Protein AF-0000000068965358 (afdb_homodimer)

Secondary structure (DSSP, 8-state):
-EEEE----BTTTB-HHHHHHHHHHHHHHTT-EEEE-----SSTTHHHHHHHHH--EEEEEEEE-TTS-EEEEEEEEETTTTEEEEETHHHHBGGGS-GGG--TTT---HHHHHHHHHHHTT--SEEEEE--SB---STTHHHHHHTT-EEEETTS-B----TTGGGGEEEEEPPS--HHHHHHHHSEEEEEES---BSSSTTBHHHHHTGGGT--HHHHHHHHHHHHHHHHHHHH-GGGTT---TT-TTTTTTTTHHHHHHHHH--EEEEHHHHHHHHHTHHHHHHT-SEEEEEEEE----TT-HHHHHHHHHHHHT--EEEEEEEPPPHHHHHHHHHH-TTEEEE---SSB-HHHHHHTHHHHHHHHHHHHHHHHHHHHHHHHH--/-EEEE----BTTTB-HHHHHHHHHHHHHHTT-EEEE-----SSTTHHHHHHHHH--EEEEEEEE-TTS-EEEEEEEEETTTTEEEEETHHHHBGGGS-GGG--TTT---HHHHHHHHHHHTT--SEEEEE--SB---STTHHHHHHTT-EEEETTS-B----TTGGGGEEEEEPPS--HHHHHHHHSEEEEEES---BSSSTTBHHHHHTGGGT--HHHHHHHHHHHHHHHHHHHH-GGGTT---TT-TTTTTTTTHHHHHHHHH--EEEEHHHHHHHHHTHHHHHHT-SEEEEEEEE----TT-HHHHHHHHHHHHT--EEEEEEEPPPHHHHHHHHHH-TTEEEE---SSB-HHHHHHTHHHHHHHHHHHHHHHHHHHHHHHHH--

Nearest PDB structures (foldseek):
  3cwc-assembly1_B  TM=8.491E-01  e=6.706E-39  Salmonella enterica subsp. enterica serovar Typhimurium str. LT2
  3cwc-assembly1_A  TM=8.548E-01  e=1.356E-37  Salmonella enterica subsp. enterica serovar Typhimurium str. LT2
  1to6-assembly1_A  TM=8.643E-01  e=5.040E-33  Neisseria meningitidis serogroup A
  7o1s-assembly1_A  TM=5.346E-01  e=1.979E+00  Thermotoga maritima MSB8
  5fep-assembly1_A  TM=5.299E-01  e=2.967E+00  Thermotoga maritima

Solvent-accessible surface area (backbone atoms only — not comparable to full-atom values): 35550 Å² total; per-residue (Å²): 101,39,33,33,25,46,11,25,40,24,80,97,54,40,52,16,59,54,38,15,50,25,30,38,53,15,25,39,76,51,68,32,45,71,45,76,39,54,42,32,27,14,32,80,64,25,56,63,49,44,41,70,54,68,41,67,44,81,42,78,46,80,26,33,21,29,81,57,50,79,36,80,26,60,32,35,42,16,77,89,74,26,31,36,42,38,39,37,31,55,25,18,15,43,88,78,46,55,81,87,63,36,33,21,51,61,11,18,32,32,11,40,14,44,51,48,45,57,47,23,75,67,57,31,53,26,34,39,37,29,40,29,54,43,27,29,34,29,30,27,41,14,16,41,39,58,51,43,34,42,36,24,24,84,86,67,44,79,48,79,50,17,6,47,46,28,60,48,44,65,45,77,43,78,38,88,67,46,65,48,49,51,31,39,46,71,14,50,29,37,33,23,29,69,50,62,26,12,34,52,61,88,56,4,17,53,67,67,48,32,59,85,23,42,42,52,84,82,44,50,61,46,33,43,47,9,45,50,42,51,39,51,48,33,35,71,27,73,92,32,68,39,37,79,47,50,73,35,70,23,18,5,31,39,22,13,28,44,35,24,37,31,46,75,34,59,29,41,84,38,50,10,29,60,57,46,39,61,60,68,41,45,70,66,50,48,63,69,27,63,33,35,41,21,24,31,36,67,59,59,83,49,86,55,37,49,52,42,48,50,22,51,57,24,57,76,61,73,28,41,18,28,34,41,17,46,29,60,52,59,68,73,58,39,56,55,43,45,69,48,18,45,26,16,68,42,35,34,25,49,13,65,36,51,62,68,56,48,41,75,40,37,50,62,29,37,12,54,44,33,19,26,52,42,23,17,20,49,40,18,29,50,49,52,68,67,52,131,102,40,33,33,26,47,11,25,40,24,79,97,55,40,53,17,60,55,39,17,50,24,29,40,52,16,26,39,75,52,67,34,46,70,44,76,40,53,43,31,27,13,32,80,65,26,56,64,50,44,40,70,54,67,42,66,40,81,43,78,44,80,25,33,21,29,82,58,49,78,36,81,27,58,32,34,42,15,77,90,74,26,32,35,42,38,40,35,30,56,25,16,15,43,87,79,46,55,82,88,62,37,33,21,48,60,11,17,31,32,10,41,14,45,52,48,46,58,47,23,76,68,58,31,54,27,34,38,36,28,39,28,57,43,27,30,34,30,31,27,40,14,16,41,39,57,52,43,36,43,35,24,24,84,88,66,42,80,46,78,50,16,6,46,45,29,59,47,44,66,45,75,42,78,37,87,68,47,65,48,50,50,31,39,47,71,15,50,27,38,32,23,29,68,49,62,27,12,34,51,61,87,55,3,16,53,65,68,48,32,57,86,24,42,42,52,81,82,45,50,61,47,32,43,47,10,46,49,42,51,39,52,49,32,35,73,27,74,92,31,68,40,38,80,48,50,75,34,71,23,18,5,30,38,21,13,26,45,37,25,38,31,48,74,33,59,30,40,82,38,50,10,29,60,55,44,39,62,61,67,41,45,70,66,52,47,65,69,27,63,33,36,41,22,25,29,36,67,57,61,85,48,85,56,36,50,51,42,48,50,22,50,56,23,57,76,61,72,27,41,18,27,36,40,17,46,28,61,51,59,68,72,58,39,57,54,44,43,70,49,19,45,26,15,66,41,35,34,25,51,11,65,36,50,63,68,57,47,42,75,41,37,49,63,29,38,12,53,44,34,18,24,52,44,23,16,22,49,40,17,29,51,49,50,68,67,53,130

Organism: Plasmodiophora brassicae (NCBI:txid37360)

pLDDT: mean 93.71, std 7.08, range [36.28, 98.81]

Structure (mmCIF, N/CA/C/O backbone):
data_AF-0000000068965358-model_v1
#
loop_
_entity.id
_entity.type
_entity.pdbx_description
1 polymer 'Glycerate kinase'
#
loop_
_atom_site.group_PDB
_atom_site.id
_atom_site.type_symbol
_atom_site.label_atom_id
_atom_site.label_alt_id
_atom_site.label_comp_id
_atom_site.label_asym_id
_atom_site.label_entity_id
_atom_site.label_seq_id
_atom_site.pdbx_PDB_ins_code
_atom_site.Cartn_x
_atom_site.Cartn_y
_atom_site.Cartn_z
_atom_site.occupancy
_atom_site.B_iso_or_equiv
_atom_site.auth_seq_id
_atom_site.auth_comp_id
_atom_site.auth_asym_id
_atom_site.auth_atom_id
_atom_site.pdbx_PDB_model_num
ATOM 1 N N . MET A 1 1 ? 21.719 2.184 9.938 1 93.56 1 MET A N 1
ATOM 2 C CA . MET A 1 1 ? 20.922 3.117 9.156 1 93.56 1 MET A CA 1
ATOM 3 C C . MET A 1 1 ? 20.094 4.023 10.062 1 93.56 1 MET A C 1
ATOM 5 O O . MET A 1 1 ? 19.5 3.557 11.031 1 93.56 1 MET A O 1
ATOM 9 N N . ARG A 1 2 ? 20.203 5.285 9.961 1 97.25 2 ARG A N 1
ATOM 10 C CA . ARG A 1 2 ? 19.484 6.273 10.766 1 97.25 2 ARG A CA 1
ATOM 11 C C . ARG A 1 2 ? 18.281 6.82 10.023 1 97.25 2 ARG A C 1
ATOM 13 O O . ARG A 1 2 ? 18.422 7.387 8.938 1 97.25 2 ARG A O 1
ATOM 20 N N . VAL A 1 3 ? 17.125 6.609 10.672 1 98.56 3 VAL A N 1
ATOM 21 C CA . VAL A 1 3 ? 15.875 7.078 10.062 1 98.56 3 VAL A CA 1
ATOM 22 C C . VAL A 1 3 ? 15.25 8.156 10.945 1 98.56 3 VAL A C 1
ATOM 24 O O . VAL A 1 3 ? 15.07 7.957 12.148 1 98.56 3 VAL A O 1
ATOM 27 N N . VAL A 1 4 ? 14.969 9.297 10.398 1 98.69 4 VAL A N 1
ATOM 28 C CA . VAL A 1 4 ? 14.172 10.32 11.07 1 98.69 4 VAL A CA 1
ATOM 29 C C . VAL A 1 4 ? 12.703 10.172 10.688 1 98.69 4 VAL A C 1
ATOM 31 O O . VAL A 1 4 ? 12.367 10.148 9.5 1 98.69 4 VAL A O 1
ATOM 34 N N . VAL A 1 5 ? 11.898 9.984 11.688 1 98.69 5 VAL A N 1
ATOM 35 C CA . VAL A 1 5 ? 10.461 9.883 11.484 1 98.69 5 VAL A CA 1
ATOM 36 C C . VAL A 1 5 ? 9.797 11.227 11.797 1 98.69 5 VAL A C 1
ATOM 38 O O . VAL A 1 5 ? 9.656 11.594 12.969 1 98.69 5 VAL A O 1
ATOM 41 N N . ALA A 1 6 ? 9.406 11.969 10.797 1 97.88 6 ALA A N 1
ATOM 42 C CA . ALA A 1 6 ? 8.82 13.305 10.898 1 97.88 6 ALA A CA 1
ATOM 43 C C . ALA A 1 6 ? 7.414 13.328 10.312 1 97.88 6 ALA A C 1
ATOM 45 O O . ALA A 1 6 ? 7.227 13.711 9.148 1 97.88 6 ALA A O 1
ATOM 46 N N . ALA A 1 7 ? 6.449 13.047 11.141 1 96.12 7 ALA A N 1
ATOM 47 C CA . ALA A 1 7 ? 5.102 12.82 10.633 1 96.12 7 ALA A CA 1
ATOM 48 C C . ALA A 1 7 ? 4.113 13.82 11.227 1 96.12 7 ALA A C 1
ATOM 50 O O . ALA A 1 7 ? 4.348 14.367 12.305 1 96.12 7 ALA A O 1
ATOM 51 N N . ASN A 1 8 ? 3.07 14.094 10.477 1 92.44 8 ASN A N 1
ATOM 52 C CA . ASN A 1 8 ? 1.893 14.82 10.938 1 92.44 8 ASN A CA 1
ATOM 53 C C . ASN A 1 8 ? 0.819 13.875 11.461 1 92.44 8 ASN A C 1
ATOM 55 O O . ASN A 1 8 ? 0.939 12.656 11.328 1 92.44 8 ASN A O 1
ATOM 59 N N . ALA A 1 9 ? -0.128 14.516 12.086 1 89.19 9 ALA A N 1
ATOM 60 C CA . ALA A 1 9 ? -1.307 13.734 12.461 1 89.19 9 ALA A CA 1
ATOM 61 C C . ALA A 1 9 ? -2.07 13.266 11.227 1 89.19 9 ALA A C 1
ATOM 63 O O . ALA A 1 9 ? -2.047 13.93 10.188 1 89.19 9 ALA A O 1
ATOM 64 N N . LEU A 1 10 ? -2.561 12.031 11.297 1 89 10 LEU A N 1
ATOM 65 C CA . LEU A 1 10 ? -3.576 11.633 10.336 1 89 10 LEU A CA 1
ATOM 66 C C . LEU A 1 10 ? -4.969 12.039 10.805 1 89 10 LEU A C 1
ATOM 68 O O . LEU A 1 10 ? -5.508 11.453 11.742 1 89 10 LEU A O 1
ATOM 72 N N . LYS A 1 11 ? -5.488 13.023 10.227 1 74 11 LYS A N 1
ATOM 73 C CA . LYS A 1 11 ? -6.695 13.703 10.688 1 74 11 LYS A CA 1
ATOM 74 C C . LYS A 1 11 ? -7.797 12.703 11.023 1 74 11 LYS A C 1
ATOM 76 O O . LYS A 1 11 ? -8.055 11.773 10.258 1 74 11 LYS A O 1
ATOM 81 N N . GLU A 1 12 ? -8.375 12.797 12.203 1 72.75 12 GLU A N 1
ATOM 82 C CA . GLU A 1 12 ? -9.477 12.008 12.727 1 72.75 12 GLU A CA 1
ATOM 83 C C . GLU A 1 12 ? -9.062 10.547 12.93 1 72.75 12 GLU A C 1
ATOM 85 O O . GLU A 1 12 ? -9.898 9.648 12.859 1 72.75 12 GLU A O 1
ATOM 90 N N . CYS A 1 13 ? -7.809 10.375 13.078 1 86.69 13 CYS A N 1
ATOM 91 C CA . CYS A 1 13 ? -7.328 9 13.109 1 86.69 13 CYS A CA 1
ATOM 92 C C . CYS A 1 13 ? -6.223 8.828 14.141 1 86.69 13 CYS A C 1
ATOM 94 O O . CYS A 1 13 ? -6.453 8.266 15.219 1 86.69 13 CYS A O 1
ATOM 96 N N . VAL A 1 14 ? -5.066 9.383 13.891 1 91.12 14 VAL A N 1
ATOM 97 C CA . VAL A 1 14 ? -3.904 9.203 14.75 1 91.12 14 VAL A CA 1
ATOM 98 C C . VAL A 1 14 ? -3.195 10.539 14.961 1 91.12 14 VAL A C 1
ATOM 100 O O . VAL A 1 14 ? -3.053 11.328 14.023 1 91.12 14 VAL A O 1
ATOM 103 N N . SER A 1 15 ? -2.805 10.867 16.25 1 89.56 15 SER A N 1
ATOM 104 C CA . SER A 1 15 ? -2.029 12.07 16.531 1 89.56 15 SER A CA 1
ATOM 105 C C . SER A 1 15 ? -0.636 11.984 15.914 1 89.56 15 SER A C 1
ATOM 107 O O . SER A 1 15 ? -0.17 10.898 15.57 1 89.56 15 SER A O 1
ATOM 109 N N . ALA A 1 16 ? 0 13.102 15.82 1 93.25 16 ALA A N 1
ATOM 110 C CA . ALA A 1 16 ? 1.344 13.133 15.25 1 93.25 16 ALA A CA 1
ATOM 111 C C . ALA A 1 16 ? 2.311 12.289 16.078 1 93.25 16 ALA A C 1
ATOM 113 O O . ALA A 1 16 ? 3.135 11.555 15.523 1 93.25 16 ALA A O 1
ATOM 114 N N . GLY A 1 17 ? 2.244 12.398 17.359 1 93.56 17 GLY A N 1
ATOM 115 C CA . GLY A 1 17 ? 3.1 11.609 18.234 1 93.56 17 GLY A CA 1
ATOM 116 C C . GLY A 1 17 ? 2.922 10.117 18.047 1 93.56 17 GLY A C 1
ATOM 117 O O . GLY A 1 17 ? 3.904 9.383 17.922 1 93.56 17 GLY A O 1
ATOM 118 N N . ARG A 1 18 ? 1.686 9.672 18 1 95.12 18 ARG A N 1
ATOM 119 C CA . ARG A 1 18 ? 1.381 8.25 17.844 1 95.12 18 ARG A CA 1
ATOM 120 C C . ARG A 1 18 ? 1.789 7.758 16.469 1 95.12 18 ARG A C 1
ATOM 122 O O . ARG A 1 18 ? 2.219 6.613 16.312 1 95.12 18 ARG A O 1
ATOM 129 N N . ALA A 1 19 ? 1.615 8.617 15.523 1 97.06 19 ALA A N 1
ATOM 130 C CA . ALA A 1 19 ? 2.066 8.266 14.18 1 97.06 19 ALA A CA 1
ATOM 131 C C . ALA A 1 19 ? 3.574 8.031 14.148 1 97.06 19 ALA A C 1
ATOM 133 O O . ALA A 1 19 ? 4.043 7.035 13.594 1 97.06 19 ALA A O 1
ATOM 134 N N . CYS A 1 20 ? 4.324 8.93 14.727 1 97.62 20 CYS A N 1
ATOM 135 C CA . CYS A 1 20 ? 5.773 8.789 14.781 1 97.62 20 CYS A CA 1
ATOM 136 C C . CYS A 1 20 ? 6.168 7.504 15.516 1 97.62 20 CYS A C 1
ATOM 138 O O . CYS A 1 20 ? 7.078 6.797 15.078 1 97.62 20 CYS A O 1
ATOM 140 N N . GLU A 1 21 ? 5.457 7.254 16.562 1 97.94 21 GLU A N 1
ATOM 141 C CA . GLU A 1 21 ? 5.754 6.043 17.328 1 97.94 21 GLU A CA 1
ATOM 142 C C . GLU A 1 21 ? 5.508 4.789 16.484 1 97.94 21 GLU A C 1
ATOM 144 O O . GLU A 1 21 ? 6.324 3.867 16.484 1 97.94 21 GLU A O 1
ATOM 149 N N . ALA A 1 22 ? 4.398 4.727 15.852 1 98.56 22 ALA A N 1
ATOM 150 C CA . ALA A 1 22 ? 4.039 3.582 15.023 1 98.56 22 ALA A CA 1
ATOM 151 C C . ALA A 1 22 ? 5.051 3.375 13.898 1 98.56 22 ALA A C 1
ATOM 153 O O . ALA A 1 22 ? 5.523 2.258 13.68 1 98.56 22 ALA A O 1
ATOM 154 N N . ILE A 1 23 ? 5.383 4.426 13.203 1 98.81 23 ILE A N 1
ATOM 155 C CA . ILE A 1 23 ? 6.332 4.371 12.102 1 98.81 23 ILE A CA 1
ATOM 156 C C . ILE A 1 23 ? 7.699 3.938 12.617 1 98.81 23 ILE A C 1
ATOM 158 O O . ILE A 1 23 ? 8.352 3.068 12.031 1 98.81 23 ILE A O 1
ATOM 162 N N . ALA A 1 24 ? 8.125 4.527 13.719 1 98.75 24 ALA A N 1
ATOM 163 C CA . ALA A 1 24 ? 9.414 4.188 14.312 1 98.75 24 ALA A CA 1
ATOM 164 C C . ALA A 1 24 ? 9.477 2.707 14.672 1 98.75 24 ALA A C 1
ATOM 166 O O . ALA A 1 24 ? 10.5 2.049 14.445 1 98.75 24 ALA A O 1
ATOM 167 N N . SER A 1 25 ? 8.438 2.23 15.266 1 98.62 25 SER A N 1
ATOM 168 C CA . SER A 1 25 ? 8.383 0.82 15.633 1 98.62 25 SER A CA 1
ATOM 169 C C . SER A 1 25 ? 8.602 -0.078 14.422 1 98.62 25 SER A C 1
ATOM 171 O O . SER A 1 25 ? 9.352 -1.057 14.5 1 98.62 25 SER A O 1
ATOM 173 N N . GLY A 1 26 ? 7.93 0.222 13.344 1 98.44 26 GLY A N 1
ATOM 174 C CA . GLY A 1 26 ? 8.133 -0.515 12.109 1 98.44 26 GLY A CA 1
ATOM 175 C C . GLY A 1 26 ? 9.555 -0.429 11.586 1 98.44 26 GLY A C 1
ATOM 176 O O . GLY A 1 26 ? 10.133 -1.437 11.172 1 98.44 26 GLY A O 1
ATOM 177 N N . CYS A 1 27 ? 10.102 0.743 11.586 1 98.62 27 CYS A N 1
ATOM 178 C CA . CYS A 1 27 ? 11.477 0.958 11.141 1 98.62 27 CYS A CA 1
ATOM 179 C C . CYS A 1 27 ? 12.453 0.135 11.969 1 98.62 27 CYS A C 1
ATOM 181 O O . CYS A 1 27 ? 13.367 -0.493 11.422 1 98.62 27 CYS A O 1
ATOM 183 N N . GLU A 1 28 ? 12.305 0.187 13.242 1 98.5 28 GLU A N 1
ATOM 184 C CA . GLU A 1 28 ? 13.211 -0.502 14.156 1 98.5 28 GLU A CA 1
ATOM 185 C C . GLU A 1 28 ? 13.133 -2.016 13.977 1 98.5 28 GLU A C 1
ATOM 187 O O . GLU A 1 28 ? 14.148 -2.709 14.039 1 98.5 28 GLU A O 1
ATOM 192 N N . ARG A 1 29 ? 11.953 -2.576 13.75 1 96.44 29 ARG A N 1
ATOM 193 C CA . ARG A 1 29 ? 11.789 -4 13.469 1 96.44 29 ARG A CA 1
ATOM 194 C C . ARG A 1 29 ? 12.547 -4.398 12.211 1 96.44 29 ARG A C 1
ATOM 196 O O . ARG A 1 29 ? 12.953 -5.551 12.062 1 96.44 29 ARG A O 1
ATOM 203 N N . ALA A 1 30 ? 12.641 -3.457 11.305 1 97.12 30 ALA A N 1
ATOM 204 C CA . ALA A 1 30 ? 13.359 -3.723 10.055 1 97.12 30 ALA A CA 1
ATOM 205 C C . ALA A 1 30 ? 14.844 -3.418 10.203 1 97.12 30 ALA A C 1
ATOM 207 O O . ALA A 1 30 ? 15.586 -3.412 9.219 1 97.12 30 ALA A O 1
ATOM 208 N N . GLY A 1 31 ? 15.305 -3.012 11.422 1 96.06 31 GLY A N 1
ATOM 209 C CA . GLY A 1 31 ? 16.734 -2.939 11.719 1 96.06 31 GLY A CA 1
ATOM 210 C C . GLY A 1 31 ? 17.281 -1.528 11.656 1 96.06 31 GLY A C 1
ATOM 211 O O . GLY A 1 31 ? 18.5 -1.334 11.547 1 96.06 31 GLY A O 1
ATOM 212 N N . ALA A 1 32 ? 16.469 -0.516 11.719 1 97.56 32 ALA A N 1
ATOM 213 C CA . ALA A 1 32 ? 16.938 0.867 11.641 1 97.56 32 ALA A CA 1
ATOM 214 C C . ALA A 1 32 ? 16.906 1.532 13.016 1 97.56 32 ALA A C 1
ATOM 216 O O . ALA A 1 32 ? 16.109 1.149 13.875 1 97.56 32 ALA A O 1
ATOM 217 N N . GLU A 1 33 ? 17.75 2.471 13.234 1 98.12 33 GLU A N 1
ATOM 218 C CA . GLU A 1 33 ? 17.656 3.395 14.359 1 98.12 33 GLU A CA 1
ATOM 219 C C . GLU A 1 33 ? 16.797 4.602 14.016 1 98.12 33 GLU A C 1
ATOM 221 O O . GLU A 1 33 ? 16.891 5.148 12.914 1 98.12 33 GLU A O 1
ATOM 226 N N . THR A 1 34 ? 16 4.98 15.039 1 98.25 34 THR A N 1
ATOM 227 C CA . THR A 1 34 ? 15.023 5.996 14.664 1 98.25 34 THR A CA 1
ATOM 228 C C . THR A 1 34 ? 15.117 7.211 15.586 1 98.25 34 THR A C 1
ATOM 230 O O . THR A 1 34 ? 15.531 7.086 16.734 1 98.25 34 THR A O 1
ATOM 233 N N . THR A 1 35 ? 14.891 8.375 15.039 1 97.69 35 THR A N 1
ATOM 234 C CA . THR A 1 35 ? 14.594 9.617 15.758 1 97.69 35 THR A CA 1
ATOM 235 C C . THR A 1 35 ? 13.172 10.078 15.461 1 97.69 35 THR A C 1
ATOM 237 O O . THR A 1 35 ? 12.812 10.281 14.297 1 97.69 35 THR A O 1
ATOM 240 N N . ARG A 1 36 ? 12.391 10.188 16.531 1 96.69 36 ARG A N 1
ATOM 241 C CA . ARG A 1 36 ? 10.992 10.578 16.391 1 96.69 36 ARG A CA 1
ATOM 242 C C . ARG A 1 36 ? 10.844 12.094 16.484 1 96.69 36 ARG A C 1
ATOM 244 O O . ARG A 1 36 ? 11.312 12.711 17.453 1 96.69 36 ARG A O 1
ATOM 251 N N . MET A 1 37 ? 10.148 12.672 15.5 1 95.5 37 MET A N 1
ATOM 252 C CA . MET A 1 37 ? 9.953 14.117 15.453 1 95.5 37 MET A CA 1
ATOM 253 C C . MET A 1 37 ? 8.531 14.461 15.008 1 95.5 37 MET A C 1
ATOM 255 O O . MET A 1 37 ? 8.312 14.875 13.867 1 95.5 37 MET A O 1
ATOM 259 N N . PRO A 1 38 ? 7.621 14.352 15.969 1 95 38 PRO A N 1
ATOM 260 C CA . PRO A 1 38 ? 6.262 14.766 15.602 1 95 38 PRO A CA 1
ATOM 261 C C . PRO A 1 38 ? 6.191 16.219 15.133 1 95 38 PRO A C 1
ATOM 263 O O . PRO A 1 38 ? 6.844 17.094 15.719 1 95 38 PRO A O 1
ATOM 266 N N . LEU A 1 39 ? 5.422 16.438 14.07 1 94.31 39 LEU A N 1
ATOM 267 C CA . LEU A 1 39 ? 5.289 17.766 13.484 1 94.31 39 LEU A CA 1
ATOM 268 C C . LEU A 1 39 ? 3.822 18.141 13.328 1 94.31 39 LEU A C 1
ATOM 270 O O . LEU A 1 39 ? 2.936 17.312 13.523 1 94.31 39 LEU A O 1
ATOM 274 N N . ALA A 1 40 ? 3.619 19.391 13.039 1 88.62 40 ALA A N 1
ATOM 275 C CA . ALA A 1 40 ? 2.307 19.953 12.742 1 88.62 40 ALA A CA 1
ATOM 276 C C . ALA A 1 40 ? 2.432 21.188 11.859 1 88.62 40 ALA A C 1
ATOM 278 O O . ALA A 1 40 ? 3.539 21.672 11.609 1 88.62 40 ALA A O 1
ATOM 279 N N . ASP A 1 41 ? 1.311 21.594 11.375 1 82.38 41 ASP A N 1
ATOM 280 C CA . ASP A 1 41 ? 1.34 22.719 10.445 1 82.38 41 ASP A CA 1
ATOM 281 C C . ASP A 1 41 ? 0.788 23.984 11.102 1 82.38 41 ASP A C 1
ATOM 283 O O . ASP A 1 41 ? 0.523 24.984 10.422 1 82.38 41 ASP A O 1
ATOM 287 N N . GLY A 1 42 ? 0.629 23.984 12.367 1 76.5 42 GLY A N 1
ATOM 288 C CA . GLY A 1 42 ? 0.082 25.141 13.062 1 76.5 42 GLY A CA 1
ATOM 289 C C . GLY A 1 42 ? -1.361 24.953 13.492 1 76.5 42 GLY A C 1
ATOM 290 O O . GLY A 1 42 ? -1.892 25.75 14.273 1 76.5 42 GLY A O 1
ATOM 291 N N . GLY A 1 43 ? -1.896 23.906 12.977 1 71.44 43 GLY A N 1
ATOM 292 C CA . GLY A 1 43 ? -3.27 23.578 13.328 1 71.44 43 GLY A CA 1
ATOM 293 C C . GLY A 1 43 ? -3.373 22.625 14.508 1 71.44 43 GLY A C 1
ATOM 294 O O . GLY A 1 43 ? -2.715 22.828 15.531 1 71.44 43 GLY A O 1
ATOM 295 N N . ASP A 1 44 ? -4.254 21.688 14.344 1 66.44 44 ASP A N 1
ATOM 296 C CA . ASP A 1 44 ? -4.555 20.719 15.398 1 66.44 44 ASP A CA 1
ATOM 297 C C . ASP A 1 44 ? -3.301 19.969 15.828 1 66.44 44 ASP A C 1
ATOM 299 O O . ASP A 1 44 ? -2.518 19.531 14.984 1 66.44 44 ASP A O 1
ATOM 303 N N . GLY A 1 45 ? -3.039 19.891 17.109 1 75.81 45 GLY A N 1
ATOM 304 C CA . GLY A 1 45 ? -1.933 19.125 17.656 1 75.81 45 GLY A CA 1
ATOM 305 C C . GLY A 1 45 ? -0.657 19.922 17.812 1 75.81 45 GLY A C 1
ATOM 306 O O . GLY A 1 45 ? 0.287 19.484 18.469 1 75.81 45 GLY A O 1
ATOM 307 N N . SER A 1 46 ? -0.637 21.125 17.25 1 83.19 46 SER A N 1
ATOM 308 C CA . SER A 1 46 ? 0.555 21.969 17.312 1 83.19 46 SER A CA 1
ATOM 309 C C . SER A 1 46 ? 0.912 22.297 18.766 1 83.19 46 SER A C 1
ATOM 311 O O . SER A 1 46 ? 2.088 22.297 19.125 1 83.19 46 SER A O 1
ATOM 313 N N . GLY A 1 47 ? -0.065 22.562 19.484 1 80.06 47 GLY A N 1
ATOM 314 C CA . GLY A 1 47 ? 0.162 22.922 20.875 1 80.06 47 GLY A CA 1
ATOM 315 C C . GLY A 1 47 ? 0.898 21.844 21.656 1 80.06 47 GLY A C 1
ATOM 316 O O . GLY A 1 47 ? 1.857 22.141 22.375 1 80.06 47 GLY A O 1
ATOM 317 N N . GLU A 1 48 ? 0.465 20.625 21.469 1 83.44 48 GLU A N 1
ATOM 318 C CA . GLU A 1 48 ? 1.078 19.5 22.188 1 83.44 48 GLU A CA 1
ATOM 319 C C . GLU A 1 48 ? 2.525 19.297 21.75 1 83.44 48 GLU A C 1
ATOM 321 O O . GLU A 1 48 ? 3.4 19.047 22.578 1 83.44 48 GLU A O 1
ATOM 326 N N . ILE A 1 49 ? 2.723 19.438 20.516 1 87.5 49 ILE A N 1
ATOM 327 C CA . ILE A 1 49 ? 4.062 19.234 19.969 1 87.5 49 ILE A CA 1
ATOM 328 C C . ILE A 1 49 ? 4.984 20.359 20.453 1 87.5 49 ILE A C 1
ATOM 330 O O . ILE A 1 49 ? 6.105 20.094 20.891 1 87.5 49 ILE A O 1
ATOM 334 N N . LEU A 1 50 ? 4.477 21.562 20.391 1 86.56 50 LEU A N 1
ATOM 335 C CA . LEU A 1 50 ? 5.262 22.703 20.812 1 86.56 50 LEU A CA 1
ATOM 336 C C . LEU A 1 50 ? 5.504 22.656 22.328 1 86.56 50 LEU A C 1
ATOM 338 O O . LEU A 1 50 ? 6.559 23.094 22.797 1 86.56 50 LEU A O 1
ATOM 342 N N . HIS A 1 51 ? 4.531 22.141 23 1 86.75 51 HIS A N 1
ATOM 343 C CA . HIS A 1 51 ? 4.711 21.984 24.438 1 86.75 51 HIS A CA 1
ATOM 344 C C . HIS A 1 51 ? 5.926 21.109 24.75 1 86.75 51 HIS A C 1
ATOM 346 O O . HIS A 1 51 ? 6.73 21.438 25.625 1 86.75 51 HIS A O 1
ATOM 352 N N . GLY A 1 52 ? 6.012 20 24.062 1 83.12 52 GLY A N 1
ATOM 353 C CA . GLY A 1 52 ? 7.156 19.125 24.25 1 83.12 52 GLY A CA 1
ATOM 354 C C . GLY A 1 52 ? 8.477 19.797 23.953 1 83.12 52 GLY A C 1
ATOM 355 O O . GLY A 1 52 ? 9.477 19.562 24.641 1 83.12 52 GLY A O 1
ATOM 356 N N . ALA A 1 53 ? 8.445 20.672 23 1 79.94 53 ALA A N 1
ATOM 357 C CA . ALA A 1 53 ? 9.672 21.328 22.547 1 79.94 53 ALA A CA 1
ATOM 358 C C . ALA A 1 53 ? 10.023 22.5 23.469 1 79.94 53 ALA A C 1
ATOM 360 O O . ALA A 1 53 ? 11.195 22.734 23.766 1 79.94 53 ALA A O 1
ATOM 361 N N . VAL A 1 54 ? 9.016 23.266 23.812 1 83.44 54 VAL A N 1
ATOM 362 C CA . VAL A 1 54 ? 9.203 24.469 24.625 1 83.44 54 VAL A CA 1
ATOM 363 C C . VAL A 1 54 ? 9.406 24.094 26.094 1 83.44 54 VAL A C 1
ATOM 365 O O . VAL A 1 54 ? 10.164 24.734 26.812 1 83.44 54 VAL A O 1
ATOM 368 N N . GLY A 1 55 ? 8.82 23.031 26.422 1 86.69 55 GLY A N 1
ATOM 369 C CA . GLY A 1 55 ? 8.805 22.672 27.828 1 86.69 55 GLY A CA 1
ATOM 370 C C . GLY A 1 55 ? 7.945 23.609 28.672 1 86.69 55 GLY A C 1
ATOM 371 O O . GLY A 1 55 ? 7.367 24.562 28.141 1 86.69 55 GLY A O 1
ATOM 372 N N . GLY A 1 56 ? 7.789 23.312 29.938 1 90.81 56 GLY A N 1
ATOM 373 C CA . GLY A 1 56 ? 7.012 24.156 30.844 1 90.81 56 GLY A CA 1
ATOM 374 C C . GLY A 1 56 ? 5.824 23.438 31.453 1 90.81 56 GLY A C 1
ATOM 375 O O . GLY A 1 56 ? 5.777 22.203 31.469 1 90.81 56 GLY A O 1
ATOM 376 N N . GLU A 1 57 ? 4.969 24.281 31.984 1 93.81 57 GLU A N 1
ATOM 377 C CA . GLU A 1 57 ? 3.832 23.719 32.719 1 93.81 57 GLU A CA 1
ATOM 378 C C . GLU A 1 57 ? 2.512 24.234 32.156 1 93.81 57 GLU A C 1
ATOM 380 O O . GLU A 1 57 ? 2.441 25.359 31.641 1 93.81 57 GLU A O 1
ATOM 385 N N . TRP A 1 58 ? 1.517 23.406 32.312 1 93.19 58 TRP A N 1
ATOM 386 C CA . TRP A 1 58 ? 0.175 23.812 31.922 1 93.19 58 TRP A CA 1
ATOM 387 C C . TRP A 1 58 ? -0.451 24.734 32.938 1 93.19 58 TRP A C 1
ATOM 389 O O . TRP A 1 58 ? -0.381 24.469 34.156 1 93.19 58 TRP A O 1
ATOM 399 N N . ARG A 1 59 ? -0.997 25.734 32.438 1 95.31 59 ARG A N 1
ATOM 400 C CA . ARG A 1 59 ? -1.759 26.672 33.25 1 95.31 59 ARG A CA 1
ATOM 401 C C . ARG A 1 59 ? -3.221 26.719 32.844 1 95.31 59 ARG A C 1
ATOM 403 O O . ARG A 1 59 ? -3.516 26.922 31.656 1 95.31 59 ARG A O 1
ATOM 410 N N . SER A 1 60 ? -4.105 26.453 33.781 1 96.25 60 SER A N 1
ATOM 411 C CA . SER A 1 60 ? -5.531 26.438 33.469 1 96.25 60 SER A CA 1
ATOM 412 C C . SER A 1 60 ? -6.18 27.781 33.75 1 96.25 60 SER A C 1
ATOM 414 O O . SER A 1 60 ? -5.844 28.453 34.719 1 96.25 60 SER A O 1
ATOM 416 N N . VAL A 1 61 ? -7.051 28.188 32.844 1 97.06 61 VAL A N 1
ATOM 417 C CA . VAL A 1 61 ? -7.801 29.438 32.938 1 97.06 61 VAL A CA 1
ATOM 418 C C . VAL A 1 61 ? -9.227 29.219 32.406 1 97.06 61 VAL A C 1
ATOM 420 O O . VAL A 1 61 ? -9.422 28.672 31.344 1 97.06 61 VAL A O 1
ATOM 423 N N . ASP A 1 62 ? -10.219 29.531 33.219 1 98 62 ASP A N 1
ATOM 424 C CA . ASP A 1 62 ? -11.586 29.578 32.719 1 98 62 ASP A CA 1
ATOM 425 C C . ASP A 1 62 ? -11.812 30.797 31.844 1 98 62 ASP A C 1
ATOM 427 O O . ASP A 1 62 ? -11.562 31.938 32.281 1 98 62 ASP A O 1
ATOM 431 N N . VAL A 1 63 ? -12.211 30.562 30.688 1 98.31 63 VAL A N 1
ATOM 432 C CA . VAL A 1 63 ? -12.383 31.672 29.75 1 98.31 63 VAL A CA 1
ATOM 433 C C . VAL A 1 63 ? -13.75 31.578 29.094 1 98.31 63 VAL A C 1
ATOM 435 O O . VAL A 1 63 ? -14.453 30.578 29.234 1 98.31 63 VAL A O 1
ATOM 438 N N . HIS A 1 64 ? -14.156 32.688 28.453 1 97.69 64 HIS A N 1
ATOM 439 C CA . HIS A 1 64 ? -15.352 32.656 27.625 1 97.69 64 HIS A CA 1
ATOM 440 C C . HIS A 1 64 ? -15.078 31.969 26.281 1 97.69 64 HIS A C 1
ATOM 442 O O . HIS A 1 64 ? -14.297 32.469 25.469 1 97.69 64 HIS A O 1
ATOM 448 N N . GLY A 1 65 ? -15.812 30.891 26.062 1 96.94 65 GLY A N 1
ATOM 449 C CA . GLY A 1 65 ? -15.664 30.172 24.812 1 96.94 65 GLY A CA 1
ATOM 450 C C . GLY A 1 65 ? -16.234 30.922 23.625 1 96.94 65 GLY A C 1
ATOM 451 O O . GLY A 1 65 ? -16.594 32.094 23.734 1 96.94 65 GLY A O 1
ATOM 452 N N . PRO A 1 66 ? -16.266 30.25 22.453 1 97.25 66 PRO A N 1
ATOM 453 C CA . PRO A 1 66 ? -16.703 30.922 21.234 1 97.25 66 PRO A CA 1
ATOM 454 C C . PRO A 1 66 ? -18.125 31.469 21.328 1 97.25 66 PRO A C 1
ATOM 456 O O . PRO A 1 66 ? -18.453 32.469 20.672 1 97.25 66 PRO A O 1
ATOM 459 N N . THR A 1 67 ? -18.906 30.797 22.125 1 96.75 67 THR A N 1
ATOM 460 C CA . THR A 1 67 ? -20.312 31.203 22.234 1 96.75 67 THR A CA 1
ATOM 461 C C . THR A 1 67 ? -20.531 32.094 23.453 1 96.75 67 THR A C 1
ATOM 463 O O . THR A 1 67 ? -21.656 32.531 23.719 1 96.75 67 THR A O 1
ATOM 466 N N . GLY A 1 68 ? -19.547 32.281 24.266 1 96.31 68 GLY A N 1
ATOM 467 C CA . GLY A 1 68 ? -19.672 33.094 25.453 1 96.31 68 GLY A CA 1
ATOM 468 C C . GLY A 1 68 ? -19.797 32.25 26.719 1 96.31 68 GLY A C 1
ATOM 469 O O . GLY A 1 68 ? -19.625 32.781 27.828 1 96.31 68 GLY A O 1
ATOM 470 N N . ARG A 1 69 ? -20.078 31.016 26.547 1 96.31 69 ARG A N 1
ATOM 471 C CA . ARG A 1 69 ? -20.094 30.125 27.703 1 96.31 69 ARG A CA 1
ATOM 472 C C . ARG A 1 69 ? -18.688 29.922 28.266 1 96.31 69 ARG A C 1
ATOM 474 O O . ARG A 1 69 ? -17.719 29.891 27.5 1 96.31 69 ARG A O 1
ATOM 481 N N . ILE A 1 70 ? -18.688 29.766 29.578 1 97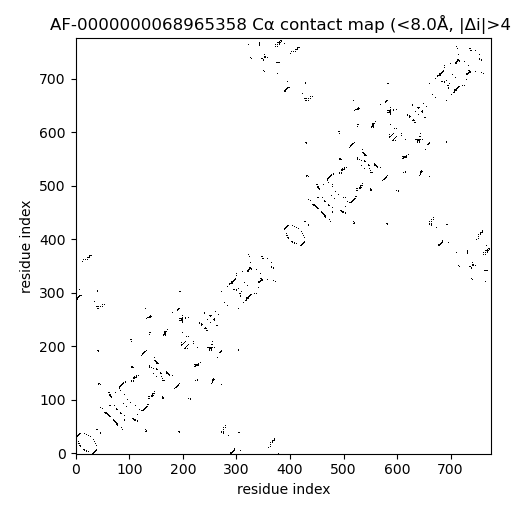.56 70 ILE A N 1
ATOM 482 C CA . ILE A 1 70 ? -17.391 29.547 30.203 1 97.56 70 ILE A CA 1
ATOM 483 C C . ILE A 1 70 ? -16.875 28.141 29.875 1 97.56 70 ILE A C 1
ATOM 485 O O . ILE A 1 70 ? -17.609 27.172 30 1 97.56 70 ILE A O 1
ATOM 489 N N . VAL A 1 71 ? -15.617 28.047 29.453 1 96.38 71 VAL A N 1
ATOM 490 C CA . VAL A 1 71 ? -14.977 26.781 29.156 1 96.38 71 VAL A CA 1
ATOM 491 C C . VAL A 1 71 ? -13.609 26.719 29.844 1 96.38 71 VAL A C 1
ATOM 493 O O . VAL A 1 71 ? -12.945 27.734 30.016 1 96.38 71 VAL A O 1
ATOM 496 N N . PRO A 1 72 ? -13.297 25.547 30.344 1 96.31 72 PRO A N 1
ATOM 497 C CA . PRO A 1 72 ? -11.922 25.406 30.812 1 96.31 72 PRO A CA 1
ATOM 498 C C . PRO A 1 72 ? -10.906 25.375 29.672 1 96.31 72 PRO A C 1
ATOM 500 O O . PRO A 1 72 ? -11.055 24.625 28.719 1 96.31 72 PRO A O 1
ATOM 503 N N . ALA A 1 73 ? -9.961 26.344 29.703 1 94.19 73 ALA A N 1
ATOM 504 C CA . ALA A 1 73 ? -8.859 26.375 28.734 1 94.19 73 ALA A CA 1
ATOM 505 C C . ALA A 1 73 ? -7.508 26.266 29.453 1 94.19 73 ALA A C 1
ATOM 507 O O . ALA A 1 73 ? -7.453 26.141 30.672 1 94.19 73 ALA A O 1
ATOM 508 N N . ARG A 1 74 ? -6.465 26.047 28.703 1 92.94 74 ARG A N 1
ATOM 509 C CA . ARG A 1 74 ? -5.121 25.984 29.266 1 92.94 74 ARG A CA 1
ATOM 510 C C . ARG A 1 74 ? -4.074 26.391 28.234 1 92.94 74 ARG A C 1
ATOM 512 O O . ARG A 1 74 ? -4.344 26.359 27.031 1 92.94 74 ARG A O 1
ATOM 519 N N . TYR A 1 75 ? -3.004 26.922 28.734 1 94 75 TYR A N 1
ATOM 520 C CA . TYR A 1 75 ? -1.836 27.219 27.922 1 94 75 TYR A CA 1
ATOM 521 C C . TYR A 1 75 ? -0.55 26.812 28.625 1 94 75 TYR A C 1
ATOM 523 O O . TYR A 1 75 ? -0.576 26.453 29.812 1 94 75 TYR A O 1
ATOM 531 N N . VAL A 1 76 ? 0.525 26.828 27.875 1 94.25 76 VAL A N 1
ATOM 532 C CA . VAL A 1 76 ? 1.794 26.391 28.453 1 94.25 76 VAL A CA 1
ATOM 533 C C . VAL A 1 76 ? 2.623 27.609 28.844 1 94.25 76 VAL A C 1
ATOM 535 O O . VAL A 1 76 ? 2.676 28.609 28.109 1 94.25 76 VAL A O 1
ATOM 538 N N . TRP A 1 77 ? 3.18 27.594 30.047 1 96.44 77 TRP A N 1
ATOM 539 C CA . TRP A 1 77 ? 4.098 28.625 30.531 1 96.44 77 TRP A CA 1
ATOM 540 C C . TRP A 1 77 ? 5.449 28.016 30.906 1 96.44 77 TRP A C 1
ATOM 542 O O . TRP A 1 77 ? 5.523 27.109 31.734 1 96.44 77 TRP A O 1
ATOM 552 N N . ASN A 1 78 ? 6.441 28.453 30.188 1 96 78 ASN A N 1
ATOM 553 C CA . ASN A 1 78 ? 7.809 28.109 30.578 1 96 78 ASN A CA 1
ATOM 554 C C . ASN A 1 78 ? 8.477 29.25 31.344 1 96 78 ASN A C 1
ATOM 556 O O . ASN A 1 78 ? 8.867 30.25 30.75 1 96 78 ASN A O 1
ATOM 560 N N . GLU A 1 79 ? 8.711 29.031 32.562 1 95.56 79 GLU A N 1
ATOM 561 C CA . GLU A 1 79 ? 9.258 30.078 33.438 1 95.56 79 GLU A CA 1
ATOM 562 C C . GLU A 1 79 ? 10.719 30.359 33.094 1 95.56 79 GLU A C 1
ATOM 564 O O . GLU A 1 79 ? 11.172 31.5 33.219 1 95.56 79 GLU A O 1
ATOM 569 N N . ARG A 1 80 ? 11.398 29.328 32.719 1 94.75 80 ARG A N 1
ATOM 570 C CA . ARG A 1 80 ? 12.828 29.469 32.469 1 94.75 80 ARG A CA 1
ATOM 571 C C . ARG A 1 80 ? 13.078 30.359 31.266 1 94.75 80 ARG A C 1
ATOM 573 O O . ARG A 1 80 ? 13.914 31.25 31.312 1 94.75 80 ARG A O 1
ATOM 580 N N . THR A 1 81 ? 12.344 30.172 30.281 1 94 81 THR A N 1
ATOM 581 C CA . THR A 1 81 ? 12.539 30.938 29.047 1 94 81 THR A CA 1
ATOM 582 C C . THR A 1 81 ? 11.539 32.094 28.969 1 94 81 THR A C 1
ATOM 584 O O . THR A 1 81 ? 11.586 32.906 28.031 1 94 81 THR A O 1
ATOM 587 N N . ARG A 1 82 ? 10.547 32.156 29.938 1 96.75 82 ARG A N 1
ATOM 588 C CA . ARG A 1 82 ? 9.477 33.156 29.984 1 96.75 82 ARG A CA 1
ATOM 589 C C . ARG A 1 82 ? 8.672 33.125 28.688 1 9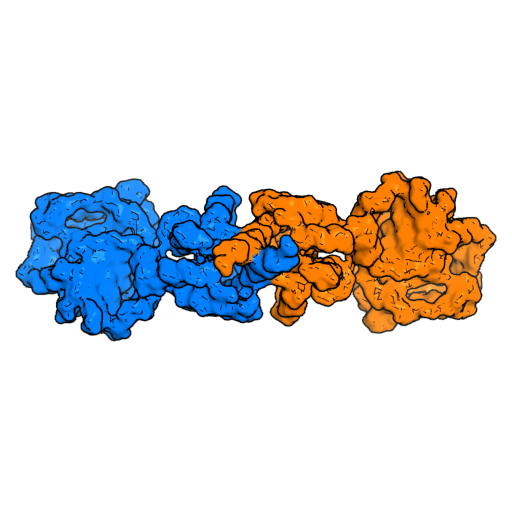6.75 82 ARG A C 1
ATOM 591 O O . ARG A 1 82 ? 8.5 34.188 28.047 1 96.75 82 ARG A O 1
ATOM 598 N N . THR A 1 83 ? 8.273 31.938 28.312 1 95.94 83 THR A N 1
ATOM 599 C CA . THR A 1 83 ? 7.539 31.734 27.062 1 95.94 83 THR A CA 1
ATOM 600 C C . THR A 1 83 ? 6.133 31.219 27.359 1 95.94 83 THR A C 1
ATOM 602 O O . THR A 1 83 ? 5.965 30.266 28.125 1 95.94 83 THR A O 1
ATOM 605 N N . ALA A 1 84 ? 5.18 31.859 26.781 1 96.31 84 ALA A N 1
ATOM 606 C CA . ALA A 1 84 ? 3.799 31.375 26.812 1 96.31 84 ALA A CA 1
ATOM 607 C C . ALA A 1 84 ? 3.402 30.781 25.453 1 96.31 84 ALA A C 1
ATOM 609 O O . ALA A 1 84 ? 3.674 31.375 24.406 1 96.31 84 ALA A O 1
ATOM 610 N N . LEU A 1 85 ? 2.871 29.562 25.5 1 95.19 85 LEU A N 1
ATOM 611 C CA . LEU A 1 85 ? 2.328 28.906 24.312 1 95.19 85 LEU A CA 1
ATOM 612 C C . LEU A 1 85 ? 0.81 28.797 24.391 1 95.19 85 LEU A C 1
ATOM 614 O O . LEU A 1 85 ? 0.285 28.094 25.266 1 95.19 85 LEU A O 1
ATOM 618 N N . ILE A 1 86 ? 0.17 29.422 23.484 1 94.44 86 ILE A N 1
ATOM 619 C CA . ILE A 1 86 ? -1.287 29.5 23.516 1 94.44 86 ILE A CA 1
ATOM 620 C C . ILE A 1 86 ? -1.854 28.891 22.234 1 94.44 86 ILE A C 1
ATOM 622 O O . ILE A 1 86 ? -1.419 29.219 21.125 1 94.44 86 ILE A O 1
ATOM 626 N N . GLU A 1 87 ? -2.729 27.953 22.391 1 92.62 87 GLU A N 1
ATOM 627 C CA . GLU A 1 87 ? -3.539 27.453 21.281 1 92.62 87 GLU A CA 1
ATOM 628 C C . GLU A 1 87 ? -4.938 28.062 21.297 1 92.62 87 GLU A C 1
ATOM 630 O O . GLU A 1 87 ? -5.734 27.781 22.188 1 92.62 87 GLU A O 1
ATOM 635 N N . MET A 1 88 ? -5.223 28.781 20.281 1 93.5 88 MET A N 1
ATOM 636 C CA . MET A 1 88 ? -6.465 29.547 20.297 1 93.5 88 MET A CA 1
ATOM 637 C C . MET A 1 88 ? -7.676 28.625 20.312 1 93.5 88 MET A C 1
ATOM 639 O O . MET A 1 88 ? -8.727 28.969 20.844 1 93.5 88 MET A O 1
ATOM 643 N N . ALA A 1 89 ? -7.523 27.406 19.703 1 90.94 89 ALA A N 1
ATOM 644 C CA . ALA A 1 89 ? -8.648 26.484 19.562 1 90.94 89 ALA A CA 1
ATOM 645 C C . ALA A 1 89 ? -9.148 26.016 20.922 1 90.94 89 ALA A C 1
ATOM 647 O O . ALA A 1 89 ? -10.312 25.609 21.062 1 90.94 89 ALA A O 1
ATOM 648 N N . ARG A 1 90 ? -8.328 26.094 21.938 1 90.69 90 ARG A N 1
ATOM 649 C CA . ARG A 1 90 ? -8.711 25.672 23.281 1 90.69 90 ARG A CA 1
ATOM 650 C C . ARG A 1 90 ? -9.695 26.641 23.906 1 90.69 90 ARG A C 1
ATOM 652 O O . ARG A 1 90 ? -10.438 26.281 24.812 1 90.69 90 ARG A O 1
ATOM 659 N N . ALA A 1 91 ? -9.734 27.828 23.359 1 94.69 91 ALA A N 1
ATOM 660 C CA . ALA A 1 91 ? -10.625 28.859 23.891 1 94.69 91 ALA A CA 1
ATOM 661 C C . ALA A 1 91 ? -11.711 29.219 22.875 1 94.69 91 ALA A C 1
ATOM 663 O O . ALA A 1 91 ? -12.812 29.625 23.266 1 94.69 91 ALA A O 1
ATOM 664 N N . SER A 1 92 ? -11.391 29.109 21.656 1 95.75 92 SER A N 1
ATOM 665 C CA . SER A 1 92 ? -12.289 29.609 20.625 1 95.75 92 SER A CA 1
ATOM 666 C C . SER A 1 92 ? -12.305 28.688 19.422 1 95.75 92 SER A C 1
ATOM 668 O O . SER A 1 92 ? -12.406 29.156 18.281 1 95.75 92 SER A O 1
ATOM 670 N N . GLY A 1 93 ? -12.227 27.375 19.641 1 93.44 93 GLY A N 1
ATOM 671 C CA . GLY A 1 93 ? -12.078 26.422 18.547 1 93.44 93 GLY A CA 1
ATOM 672 C C . GLY A 1 93 ? -13.375 25.703 18.203 1 93.44 93 GLY A C 1
ATOM 673 O O . GLY A 1 93 ? -14.32 25.719 18.984 1 93.44 93 GLY A O 1
ATOM 674 N N . LEU A 1 94 ? -13.422 25.109 17.047 1 91.25 94 LEU A N 1
ATOM 675 C CA . LEU A 1 94 ? -14.555 24.344 16.531 1 91.25 94 LEU A CA 1
ATOM 676 C C . LEU A 1 94 ? -14.859 23.156 17.422 1 91.25 94 LEU A C 1
ATOM 678 O O . LEU A 1 94 ? -16.016 22.766 17.578 1 91.25 94 LEU A O 1
ATOM 682 N N . ALA A 1 95 ? -13.852 22.578 18.031 1 85.25 95 ALA A N 1
ATOM 683 C CA . ALA A 1 95 ? -13.992 21.375 18.844 1 85.25 95 ALA A CA 1
ATOM 684 C C . ALA A 1 95 ? -14.852 21.641 20.078 1 85.25 95 ALA A C 1
ATOM 686 O O . ALA A 1 95 ? -15.359 20.703 20.703 1 85.25 95 ALA A O 1
ATOM 687 N N . LEU A 1 96 ? -15.031 22.828 20.375 1 91.69 96 LEU A N 1
ATOM 688 C CA . LEU A 1 96 ? -15.805 23.203 21.562 1 91.69 96 LEU A CA 1
ATOM 689 C C . LEU A 1 96 ? -17.281 23.328 21.219 1 91.69 96 LEU A C 1
ATOM 691 O O . LEU A 1 96 ? -18.109 23.562 22.109 1 91.69 96 LEU A O 1
ATOM 695 N N . LEU A 1 97 ? -17.609 23.094 19.906 1 94.56 97 LEU A N 1
ATOM 696 C CA . LEU A 1 97 ? -18.984 23.344 19.438 1 94.56 97 LEU A CA 1
ATOM 697 C C . LEU A 1 97 ? -19.609 22.078 18.859 1 94.56 97 LEU A C 1
ATOM 699 O O . LEU A 1 97 ? -18.906 21.266 18.25 1 94.56 97 LEU A O 1
ATOM 703 N N . THR A 1 98 ? -20.875 21.938 19.078 1 92.56 98 THR A N 1
ATOM 704 C CA . THR A 1 98 ? -21.656 21 18.266 1 92.56 98 THR A CA 1
ATOM 705 C C . THR A 1 98 ? -21.984 21.609 16.906 1 92.56 98 THR A C 1
ATOM 707 O O . THR A 1 98 ? -21.828 22.812 16.688 1 92.56 98 THR A O 1
ATOM 710 N N . ASP A 1 99 ? -22.422 20.812 16 1 91.06 99 ASP A N 1
ATOM 711 C CA . ASP A 1 99 ? -22.703 21.281 14.648 1 91.06 99 ASP A CA 1
ATOM 712 C C . ASP A 1 99 ? -23.766 22.375 14.656 1 91.06 99 ASP A C 1
ATOM 714 O O . ASP A 1 99 ? -23.719 23.297 13.859 1 91.06 99 ASP A O 1
ATOM 718 N N . ASP A 1 100 ? -24.641 22.203 15.562 1 93.94 100 ASP A N 1
ATOM 719 C CA . ASP A 1 100 ? -25.734 23.156 15.633 1 93.94 100 ASP A CA 1
ATOM 720 C C . ASP A 1 100 ? -25.281 24.484 16.234 1 93.94 100 ASP A C 1
ATOM 722 O O . ASP A 1 100 ? -25.938 25.5 16.078 1 93.94 100 ASP A O 1
ATOM 726 N N . GLU A 1 101 ? -24.125 24.469 16.906 1 95.38 101 GLU A N 1
ATOM 727 C CA . GLU A 1 101 ? -23.625 25.656 17.594 1 95.38 101 GLU A CA 1
ATOM 728 C C . GLU A 1 101 ? -22.719 26.469 16.672 1 95.38 101 GLU A C 1
ATOM 730 O O . GLU A 1 101 ? -22.406 27.625 16.969 1 95.38 101 GLU A O 1
ATOM 735 N N . LYS A 1 102 ? -22.344 25.938 15.594 1 96.19 102 LYS A N 1
ATOM 736 C CA . LYS A 1 102 ? -21.469 26.625 14.656 1 96.19 102 LYS A CA 1
ATOM 737 C C . LYS A 1 102 ? -22.156 27.812 14.016 1 96.19 102 LYS A C 1
ATOM 739 O O . LYS A 1 102 ? -23.156 27.656 13.305 1 96.19 102 LYS A O 1
ATOM 744 N N . ASP A 1 103 ? -21.656 29.016 14.305 1 97.38 103 ASP A N 1
ATOM 745 C CA . ASP A 1 103 ? -22.203 30.266 13.781 1 97.38 103 ASP A CA 1
ATOM 746 C C . ASP A 1 103 ? -21.172 31.391 13.867 1 97.38 103 ASP A C 1
ATOM 748 O O . ASP A 1 103 ? -21.141 32.125 14.852 1 97.38 103 ASP A O 1
ATOM 752 N N . PRO A 1 104 ? -20.438 31.594 12.82 1 97.56 104 PRO A N 1
ATOM 753 C CA . PRO A 1 104 ? -19.359 32.594 12.883 1 97.56 104 PRO A CA 1
ATOM 754 C C . PRO A 1 104 ? -19.891 34.031 13.047 1 97.56 104 PRO A C 1
ATOM 756 O O . PRO A 1 104 ? -19.109 34.938 13.336 1 97.56 104 PRO A O 1
ATOM 759 N N . MET A 1 105 ? -21.203 34.156 12.922 1 97.75 105 MET A N 1
ATOM 760 C CA . MET A 1 105 ? -21.812 35.469 13.172 1 97.75 105 MET A CA 1
ATOM 761 C C . MET A 1 105 ? -21.828 35.781 14.664 1 97.75 105 MET A C 1
ATOM 763 O O . MET A 1 105 ? -21.844 36.938 15.062 1 97.75 105 MET A O 1
ATOM 767 N N . GLN A 1 106 ? -21.75 34.75 15.43 1 97.38 106 GLN A N 1
ATOM 768 C CA . GLN A 1 106 ? -21.969 34.938 16.859 1 97.38 106 GLN A CA 1
ATOM 769 C C . GLN A 1 106 ? -20.734 34.562 17.672 1 97.38 106 GLN A C 1
ATOM 771 O O . GLN A 1 106 ? -20.562 35 18.797 1 97.38 106 GLN A O 1
ATOM 776 N N . THR A 1 107 ? -19.906 33.781 17.156 1 97.88 107 THR A N 1
ATOM 777 C CA . THR A 1 107 ? -18.75 33.281 17.891 1 97.88 107 THR A CA 1
ATOM 778 C C . THR A 1 107 ? -17.703 34.375 18.047 1 97.88 107 THR A C 1
ATOM 780 O O . THR A 1 107 ? -17.656 35.312 17.25 1 97.88 107 THR A O 1
ATOM 783 N N . SER A 1 108 ? -16.859 34.219 19.125 1 97.75 108 SER A N 1
ATOM 784 C CA . SER A 1 108 ? -15.922 35.281 19.484 1 97.75 108 SER A CA 1
ATOM 785 C C . SER A 1 108 ? -14.594 34.719 19.953 1 97.75 108 SER A C 1
ATOM 787 O O . SER A 1 108 ? -14.531 33.562 20.422 1 97.75 108 SER A O 1
ATOM 789 N N . THR A 1 109 ? -13.562 35.594 19.797 1 98.38 109 THR A N 1
ATOM 790 C CA . THR A 1 109 ? -12.227 35.219 20.234 1 98.38 109 THR A CA 1
ATOM 791 C C . THR A 1 109 ? -11.961 35.75 21.641 1 98.38 109 THR A C 1
ATOM 793 O O . THR A 1 109 ? -10.805 35.875 22.062 1 98.38 109 THR A O 1
ATOM 796 N N . THR A 1 110 ? -13.008 36.062 22.391 1 98.5 110 THR A N 1
ATOM 797 C CA . THR A 1 110 ? -12.875 36.625 23.719 1 98.5 110 THR A CA 1
ATOM 798 C C . THR A 1 110 ? -12 35.75 24.594 1 98.5 110 THR A C 1
ATOM 800 O O . THR A 1 110 ? -11.125 36.219 25.312 1 98.5 110 THR A O 1
ATOM 803 N N . GLY A 1 111 ? -12.211 34.5 24.531 1 98.06 111 GLY A N 1
ATOM 804 C CA . GLY A 1 111 ? -11.438 33.562 25.344 1 98.06 111 GLY A CA 1
ATOM 805 C C . GLY A 1 111 ? -9.953 33.594 25.047 1 98.06 111 GLY A C 1
ATOM 806 O O . GLY A 1 111 ? -9.133 33.438 25.953 1 98.06 111 GLY A O 1
ATOM 807 N N . VAL A 1 112 ? -9.539 33.812 23.812 1 97.88 112 VAL A N 1
ATOM 808 C CA . VAL A 1 112 ? -8.133 33.969 23.453 1 97.88 112 VAL A CA 1
ATOM 809 C C . VAL A 1 112 ? -7.531 35.188 24.141 1 97.88 112 VAL A C 1
ATOM 811 O O . VAL A 1 112 ? -6.414 35.125 24.656 1 97.88 112 VAL A O 1
ATOM 814 N N . GLY A 1 113 ? -8.289 36.281 24.141 1 98.5 113 GLY A N 1
ATOM 815 C CA . GLY A 1 113 ? -7.848 37.469 24.844 1 98.5 113 GLY A CA 1
ATOM 816 C C . GLY A 1 113 ? -7.645 37.25 26.328 1 98.5 113 GLY A C 1
ATOM 817 O O . GLY A 1 113 ? -6.695 37.781 26.922 1 98.5 113 GLY A O 1
ATOM 818 N N . GLU A 1 114 ? -8.516 36.469 26.859 1 98.38 114 GLU A N 1
ATOM 819 C CA . GLU A 1 114 ? -8.43 36.156 28.297 1 98.38 114 GLU A CA 1
ATOM 820 C C . GLU A 1 114 ? -7.211 35.312 28.609 1 98.38 114 GLU A C 1
ATOM 822 O O . GLU A 1 114 ? -6.574 35.469 29.641 1 98.38 114 GLU A O 1
ATOM 827 N N . LEU A 1 115 ? -6.855 34.406 27.734 1 97.69 115 LEU A N 1
ATOM 828 C CA . LEU A 1 115 ? -5.621 33.656 27.891 1 97.69 115 LEU A CA 1
ATOM 829 C C . LEU A 1 115 ? -4.402 34.562 27.812 1 97.69 115 LEU A C 1
ATOM 831 O O . LEU A 1 115 ? -3.475 34.438 28.609 1 97.69 115 LEU A O 1
ATOM 835 N N . LEU A 1 116 ? -4.43 35.469 26.891 1 98.25 116 LEU A N 1
ATOM 836 C CA . LEU A 1 116 ? -3.33 36.406 26.703 1 98.25 116 LEU A CA 1
ATOM 837 C C . LEU A 1 116 ? -3.195 37.312 27.922 1 98.25 116 LEU A C 1
ATOM 839 O O . LEU A 1 116 ? -2.082 37.625 28.344 1 98.25 116 LEU A O 1
ATOM 843 N N . LEU A 1 117 ? -4.324 37.719 28.391 1 98.06 117 LEU A N 1
ATOM 844 C CA . LEU A 1 117 ? -4.332 38.531 29.578 1 98.06 117 LEU A CA 1
ATOM 845 C C . LEU A 1 117 ? -3.654 37.844 30.75 1 98.06 117 LEU A C 1
ATOM 847 O O . LEU A 1 117 ? -2.848 38.438 31.453 1 98.06 117 LEU A O 1
ATOM 851 N N . ASP A 1 118 ? -4.016 36.594 30.938 1 98 118 ASP A N 1
ATOM 852 C CA . ASP A 1 118 ? -3.391 35.812 31.984 1 98 118 ASP A CA 1
ATOM 853 C C . ASP A 1 118 ? -1.892 35.656 31.734 1 98 118 ASP A C 1
ATOM 855 O O . ASP A 1 118 ? -1.087 35.812 32.656 1 98 118 ASP A O 1
ATOM 859 N N . ALA A 1 119 ? -1.504 35.406 30.578 1 97.81 119 ALA A N 1
ATOM 860 C CA . ALA A 1 119 ? -0.095 35.25 30.219 1 97.81 119 ALA A CA 1
ATOM 861 C C . ALA A 1 119 ? 0.667 36.562 30.438 1 97.81 119 ALA A C 1
ATOM 863 O O . ALA A 1 119 ? 1.816 36.531 30.891 1 97.81 119 ALA A O 1
ATOM 864 N N . ALA A 1 120 ? 0.032 37.656 30.109 1 97.81 120 ALA A N 1
ATOM 865 C CA . ALA A 1 120 ? 0.646 38.969 30.25 1 97.81 120 ALA A CA 1
ATOM 866 C C . ALA A 1 120 ? 1.041 39.219 31.703 1 97.81 120 ALA A C 1
ATOM 868 O O . ALA A 1 120 ? 2.047 39.875 31.969 1 97.81 120 ALA A O 1
ATOM 869 N N . SER A 1 121 ? 0.229 38.719 32.562 1 97.12 121 SER A N 1
ATOM 870 C CA . SER A 1 121 ? 0.482 38.938 34 1 97.12 121 SER A CA 1
ATOM 871 C C . SER A 1 121 ? 1.791 38.281 34.438 1 97.12 121 SER A C 1
ATOM 873 O O . SER A 1 121 ? 2.34 38.625 35.469 1 97.12 121 SER A O 1
ATOM 875 N N . LEU A 1 122 ? 2.32 37.438 33.625 1 97.19 122 LEU A N 1
ATOM 876 C CA . LEU A 1 122 ? 3.543 36.719 33.938 1 97.19 122 LEU A CA 1
ATOM 877 C C . LEU A 1 122 ? 4.754 37.375 33.312 1 97.19 122 LEU A C 1
ATOM 879 O O . LEU A 1 122 ? 5.879 36.875 33.438 1 97.19 122 LEU A O 1
ATOM 883 N N . SER A 1 123 ? 4.566 38.469 32.594 1 96 123 SER A N 1
ATOM 884 C CA . SER A 1 123 ? 5.613 39.25 31.938 1 96 123 SER A CA 1
ATOM 885 C C . SER A 1 123 ? 6.422 38.375 30.984 1 96 123 SER A C 1
ATOM 887 O O . SER A 1 123 ? 7.641 38.25 31.125 1 96 123 SER A O 1
ATOM 889 N N . PRO A 1 124 ? 5.766 37.906 30.016 1 97.44 124 PRO A N 1
ATOM 890 C CA . PRO A 1 124 ? 6.449 37 29.062 1 97.44 124 PRO A CA 1
ATOM 891 C C . PRO A 1 124 ? 7.473 37.75 28.203 1 97.44 124 PRO A C 1
ATOM 893 O O . PRO A 1 124 ? 7.312 38.938 27.922 1 97.44 124 PRO A O 1
ATOM 896 N N . GLU A 1 125 ? 8.523 37.031 27.844 1 97.69 125 GLU A N 1
ATOM 897 C CA . GLU A 1 125 ? 9.469 37.531 26.844 1 97.69 125 GLU A CA 1
ATOM 898 C C . GLU A 1 125 ? 9.07 37.062 25.438 1 97.69 125 GLU A C 1
ATOM 900 O O . GLU A 1 125 ? 9.383 37.75 24.453 1 97.69 125 GLU A O 1
ATOM 905 N N . SER A 1 126 ? 8.391 35.906 25.469 1 96.94 126 SER A N 1
ATOM 906 C CA . SER A 1 126 ? 7.926 35.344 24.203 1 96.94 126 SER A CA 1
ATOM 907 C C . SER A 1 126 ? 6.52 34.781 24.344 1 96.94 126 SER A C 1
ATOM 909 O O . SER A 1 126 ? 6.188 34.156 25.359 1 96.94 126 SER A O 1
ATOM 911 N N . ILE A 1 127 ? 5.699 35 23.328 1 97.19 127 ILE A N 1
ATOM 912 C CA . ILE A 1 127 ? 4.355 34.438 23.234 1 97.19 127 ILE A CA 1
ATOM 913 C C . ILE A 1 127 ? 4.16 33.75 21.875 1 97.19 127 ILE A C 1
ATOM 915 O O . ILE A 1 127 ? 4.375 34.406 20.844 1 97.19 127 ILE A O 1
ATOM 919 N N . ILE A 1 128 ? 3.854 32.5 21.891 1 95.25 128 ILE A N 1
ATOM 920 C CA . ILE A 1 128 ? 3.525 31.766 20.672 1 95.25 128 ILE A CA 1
ATOM 921 C C . ILE A 1 128 ? 2.031 31.453 20.641 1 95.25 128 ILE A C 1
ATOM 923 O O . ILE A 1 128 ? 1.497 30.859 21.594 1 95.25 128 ILE A O 1
ATOM 927 N N . VAL A 1 129 ? 1.408 31.891 19.625 1 95.38 129 VAL A N 1
ATOM 928 C CA . VAL A 1 129 ? -0.019 31.625 19.484 1 95.38 129 VAL A CA 1
ATOM 929 C C . VAL A 1 129 ? -0.26 30.766 18.234 1 95.38 129 VAL A C 1
ATOM 931 O O . VAL A 1 129 ? 0.024 31.188 17.125 1 95.38 129 VAL A O 1
ATOM 934 N N . CYS A 1 130 ? -0.776 29.609 18.438 1 92.69 130 CYS A N 1
ATOM 935 C CA . CYS A 1 130 ? -1.223 28.766 17.328 1 92.69 130 CYS A CA 1
ATOM 936 C C . CYS A 1 130 ? -2.686 29.031 17 1 92.69 130 CYS A C 1
ATOM 938 O O . CYS A 1 130 ? -3.555 28.906 17.875 1 92.69 130 CYS A O 1
ATOM 940 N N . VAL A 1 131 ? -3.008 29.25 15.711 1 92.56 131 VAL A N 1
ATOM 941 C CA . VAL A 1 131 ? -4.336 29.812 15.469 1 92.56 131 VAL A CA 1
ATOM 942 C C . VAL A 1 131 ? -5.16 28.828 14.633 1 92.56 131 VAL A C 1
ATOM 944 O O . VAL A 1 131 ? -6.203 29.203 14.094 1 92.56 131 VAL A O 1
ATOM 947 N N . GLY A 1 132 ? -4.766 27.672 14.539 1 86.56 132 GLY A N 1
ATOM 948 C CA . GLY A 1 132 ? -5.535 26.672 13.82 1 86.56 132 GLY A CA 1
ATOM 949 C C . GLY A 1 132 ? -6.762 26.203 14.578 1 86.56 132 GLY A C 1
ATOM 950 O O . GLY A 1 132 ? -6.805 26.281 15.805 1 86.56 132 GLY A O 1
ATOM 951 N N . GLY A 1 133 ? -7.84 25.703 13.82 1 86.75 133 GLY A N 1
ATOM 952 C CA . GLY A 1 133 ? -9.016 25.094 14.414 1 86.75 133 GLY A CA 1
ATOM 953 C C . GLY A 1 133 ? -10.008 26.109 14.953 1 86.75 133 GLY A C 1
ATOM 954 O O . GLY A 1 133 ? -10.781 25.812 15.859 1 86.75 133 GLY A O 1
ATOM 955 N N . SER A 1 134 ? -10.094 27.203 14.383 1 92.75 134 SER A N 1
ATOM 956 C CA . SER A 1 134 ? -10.883 28.312 14.906 1 92.75 134 SER A CA 1
ATOM 957 C C . SER A 1 134 ? -12.359 28.156 14.562 1 92.75 134 SER A C 1
ATOM 959 O O . SER A 1 134 ? -12.703 27.594 13.523 1 92.75 134 SER A O 1
ATOM 961 N N . ALA A 1 135 ? -13.164 28.688 15.438 1 95.12 135 ALA A N 1
ATOM 962 C CA . ALA A 1 135 ? -14.602 28.703 15.211 1 95.12 135 ALA A CA 1
ATOM 963 C C . ALA A 1 135 ? -15.086 30.109 14.859 1 95.12 135 ALA A C 1
ATOM 965 O O . ALA A 1 135 ? -16.281 30.328 14.625 1 95.12 135 ALA A O 1
ATOM 966 N N . THR A 1 136 ? -14.195 31 14.703 1 96.94 136 THR A N 1
ATOM 967 C CA . THR A 1 136 ? -14.578 32.406 14.734 1 96.94 136 THR A CA 1
ATOM 968 C C . THR A 1 136 ? -14.242 33.094 13.406 1 96.94 136 THR A C 1
ATOM 970 O O . THR A 1 136 ? -13.539 32.531 12.578 1 96.94 136 THR A O 1
ATOM 973 N N . ASN A 1 137 ? -14.797 34.188 13.211 1 98.31 137 ASN A N 1
ATOM 974 C CA . ASN A 1 137 ? -14.547 35.094 12.086 1 98.31 137 ASN A CA 1
ATOM 975 C C . ASN A 1 137 ? -14.602 36.562 12.5 1 98.31 137 ASN A C 1
ATOM 977 O O . ASN A 1 137 ? -15.133 37.406 11.773 1 98.31 137 ASN A O 1
ATOM 981 N N . ASP A 1 138 ? -14.062 36.844 13.656 1 98.25 138 ASP A N 1
ATOM 982 C CA . ASP A 1 138 ? -14.258 38.188 14.219 1 98.25 138 ASP A CA 1
ATOM 983 C C . ASP A 1 138 ? -12.977 39 14.125 1 98.25 138 ASP A C 1
ATOM 985 O O . ASP A 1 138 ? -12.828 40.031 14.812 1 98.25 138 ASP A O 1
ATOM 989 N N . GLY A 1 139 ? -11.992 38.562 13.414 1 98.06 139 GLY A N 1
ATOM 990 C CA . GLY A 1 139 ? -10.781 39.344 13.211 1 98.06 139 GLY A CA 1
ATOM 991 C C . GLY A 1 139 ? -9.984 39.562 14.484 1 98.06 139 GLY A C 1
ATOM 992 O O . GLY A 1 139 ? -9.148 40.469 14.547 1 98.06 139 GLY A O 1
ATOM 993 N N . GLY A 1 140 ? -10.266 38.844 15.508 1 98.5 140 GLY A N 1
ATOM 994 C CA . GLY A 1 140 ? -9.594 39 16.797 1 98.5 140 GLY A CA 1
ATOM 995 C C . GLY A 1 140 ? -10.195 40.094 17.641 1 98.5 140 GLY A C 1
ATOM 996 O O . GLY A 1 140 ? -9.602 40.531 18.641 1 98.5 140 GLY A O 1
ATOM 997 N N . ALA A 1 141 ? -11.32 40.625 17.234 1 98.5 141 ALA A N 1
ATOM 998 C CA . ALA A 1 141 ? -11.953 41.719 17.969 1 98.5 141 ALA A CA 1
ATOM 999 C C . ALA A 1 141 ? -12.375 41.25 19.359 1 98.5 141 ALA A C 1
ATOM 1001 O O . ALA A 1 141 ? -12.312 42.031 20.328 1 98.5 141 ALA A O 1
ATOM 1002 N N . GLY A 1 142 ? -12.883 40.031 19.422 1 98.38 142 GLY A N 1
ATOM 1003 C CA . GLY A 1 142 ? -13.164 39.5 20.75 1 98.38 142 GLY A CA 1
ATOM 1004 C C . GLY A 1 142 ? -11.945 39.469 21.656 1 98.38 142 GLY A C 1
ATOM 1005 O O . GLY A 1 142 ? -12.016 39.812 22.828 1 98.38 142 GLY A O 1
ATOM 1006 N N . MET A 1 143 ? -10.844 39.062 21.172 1 98.56 143 MET A N 1
ATOM 1007 C CA . MET A 1 143 ? -9.57 39.031 21.891 1 98.56 143 MET A CA 1
ATOM 1008 C C . MET A 1 143 ? -9.195 40.438 22.344 1 98.56 143 MET A C 1
ATOM 1010 O O . MET A 1 143 ? -8.852 40.656 23.5 1 98.56 143 MET A O 1
ATOM 1014 N N . ALA A 1 144 ? -9.305 41.375 21.422 1 98.31 144 ALA A N 1
ATOM 1015 C CA . ALA A 1 144 ? -8.953 42.781 21.734 1 98.31 144 ALA A CA 1
ATOM 1016 C C . ALA A 1 144 ? -9.859 43.344 22.812 1 98.31 144 ALA A C 1
ATOM 1018 O O . ALA A 1 144 ? -9.406 44.062 23.703 1 98.31 144 ALA A O 1
ATOM 1019 N N . HIS A 1 145 ? -11.062 42.969 22.672 1 98.12 145 HIS A N 1
ATOM 1020 C CA . HIS A 1 145 ? -12.023 43.438 23.672 1 98.12 145 HIS A CA 1
ATOM 1021 C C . HIS A 1 145 ? -11.648 42.938 25.062 1 98.12 145 HIS A C 1
ATOM 1023 O O . HIS A 1 145 ? -11.695 43.688 26.031 1 98.12 145 HIS A O 1
ATOM 1029 N N . ALA A 1 146 ? -11.32 41.719 25.188 1 97.5 146 ALA A N 1
ATOM 1030 C CA . ALA A 1 146 ? -10.898 41.125 26.453 1 97.5 146 ALA A CA 1
ATOM 1031 C C . ALA A 1 146 ? -9.633 41.812 26.984 1 97.5 146 ALA A C 1
ATOM 1033 O O . ALA A 1 146 ? -9.422 41.875 28.203 1 97.5 146 ALA A O 1
ATOM 1034 N N . LEU A 1 147 ? -8.859 42.344 26.125 1 97.56 147 LEU A N 1
ATOM 1035 C CA . LEU A 1 147 ? -7.609 43 26.5 1 97.56 147 LEU A CA 1
ATOM 1036 C C . LEU A 1 147 ? -7.832 44.469 26.844 1 97.56 147 LEU A C 1
ATOM 1038 O O . LEU A 1 147 ? -6.891 45.188 27.203 1 97.56 147 LEU A O 1
ATOM 1042 N N . GLY A 1 148 ? -9.023 44.938 26.625 1 97 148 GLY A N 1
ATOM 1043 C CA . GLY A 1 148 ? -9.367 46.25 27.141 1 97 148 GLY A CA 1
ATOM 1044 C C . GLY A 1 148 ? -9.766 47.219 26.031 1 97 148 GLY A C 1
ATOM 1045 O O . GLY A 1 148 ? -10.172 48.344 26.312 1 97 148 GLY A O 1
ATOM 1046 N N . TYR A 1 149 ? -9.664 46.844 24.797 1 97.88 149 TYR A N 1
ATOM 1047 C CA . TYR A 1 149 ? -10.117 47.719 23.719 1 97.88 149 TYR A CA 1
ATOM 1048 C C . TYR A 1 149 ? -11.633 47.844 23.719 1 97.88 149 TYR A C 1
ATOM 1050 O O . TYR A 1 149 ? -12.344 46.906 24.078 1 97.88 149 TYR A O 1
ATOM 1058 N N . ARG A 1 150 ? -12.094 48.969 23.297 1 97.5 150 ARG A N 1
ATOM 1059 C CA . ARG A 1 150 ? -13.523 49.188 23.172 1 97.5 150 ARG A CA 1
ATOM 1060 C C . ARG A 1 150 ? -13.906 49.438 21.719 1 97.5 150 ARG A C 1
ATOM 1062 O O . ARG A 1 150 ? -13.203 50.156 21 1 97.5 150 ARG A O 1
ATOM 1069 N N . PHE A 1 151 ? -14.992 48.844 21.328 1 97.38 151 PHE A N 1
ATOM 1070 C CA . PHE A 1 151 ? -15.516 49.031 19.969 1 97.38 151 PHE A CA 1
ATOM 1071 C C . PHE A 1 151 ? -16.812 49.844 20 1 97.38 151 PHE A C 1
ATOM 1073 O O . PHE A 1 151 ? -17.75 49.5 20.719 1 97.38 151 PHE A O 1
ATOM 1080 N N . VAL A 1 152 ? -16.75 50.844 19.203 1 96.5 152 VAL A N 1
ATOM 1081 C CA . VAL A 1 152 ? -17.859 51.781 19.219 1 96.5 152 VAL A CA 1
ATOM 1082 C C . VAL A 1 152 ? -18.562 51.781 17.875 1 96.5 152 VAL A C 1
ATOM 1084 O O . VAL A 1 152 ? -17.906 51.812 16.828 1 96.5 152 VAL A O 1
ATOM 1087 N N . GLY A 1 153 ? -19.875 51.75 17.938 1 93.62 153 GLY A N 1
ATOM 1088 C CA . GLY A 1 153 ? -20.672 51.75 16.719 1 93.62 153 GLY A CA 1
ATOM 1089 C C . GLY A 1 153 ? -20.922 53.125 16.172 1 93.62 153 GLY A C 1
ATOM 1090 O O . GLY A 1 153 ? -20.438 54.125 16.719 1 93.62 153 GLY A O 1
ATOM 1091 N N . ASP A 1 154 ? -21.719 53.125 15.078 1 86.94 154 ASP A N 1
ATOM 1092 C CA . ASP A 1 154 ? -22.047 54.375 14.391 1 86.94 154 ASP A CA 1
ATOM 1093 C C . ASP A 1 154 ? -22.828 55.312 15.297 1 86.94 154 ASP A C 1
ATOM 1095 O O . ASP A 1 154 ? -22.703 56.531 15.18 1 86.94 154 ASP A O 1
ATOM 1099 N N . ASN A 1 155 ? -23.594 54.75 16.234 1 88.75 155 ASN A N 1
ATOM 1100 C CA . ASN A 1 155 ? -24.438 55.562 17.094 1 88.75 155 ASN A CA 1
ATOM 1101 C C . ASN A 1 155 ? -23.719 55.938 18.391 1 88.75 155 ASN A C 1
ATOM 1103 O O . ASN A 1 155 ? -24.312 56.5 19.312 1 88.75 155 ASN A O 1
ATOM 1107 N N . GLY A 1 156 ? -22.484 55.531 18.531 1 89.81 156 GLY A N 1
ATOM 1108 C CA . GLY A 1 156 ? -21.688 55.844 19.703 1 89.81 156 GLY A CA 1
ATOM 1109 C C . GLY A 1 156 ? -21.812 54.812 20.797 1 89.81 156 GLY A C 1
ATOM 1110 O O . GLY A 1 156 ? -21.188 54.938 21.859 1 89.81 156 GLY A O 1
ATOM 1111 N N . GLU A 1 157 ? -22.562 53.844 20.547 1 92.88 157 GLU A N 1
ATOM 1112 C CA . GLU A 1 157 ? -22.766 52.812 21.547 1 92.88 157 GLU A CA 1
ATOM 1113 C C . GLU A 1 157 ? -21.672 51.75 21.484 1 92.88 157 GLU A C 1
ATOM 1115 O O . GLU A 1 157 ? -21.062 51.531 20.438 1 92.88 157 GLU A O 1
ATOM 1120 N N . ASP A 1 158 ? -21.453 51.219 22.656 1 94.62 158 ASP A N 1
ATOM 1121 C CA . ASP A 1 158 ? -20.484 50.125 22.719 1 94.62 158 ASP A CA 1
ATOM 1122 C C . ASP A 1 158 ? -21.016 48.875 21.969 1 94.62 158 ASP A C 1
ATOM 1124 O O . ASP A 1 158 ? -22.188 48.562 22.062 1 94.62 158 ASP A O 1
ATOM 1128 N N . VAL A 1 159 ? -20.141 48.25 21.188 1 94.62 159 VAL A N 1
ATOM 1129 C CA . VAL A 1 159 ? -20.469 47.031 20.453 1 94.62 159 VAL A CA 1
ATOM 1130 C C . VAL A 1 159 ? -19.656 45.875 21.016 1 94.62 159 VAL A C 1
ATOM 1132 O O . VAL A 1 159 ? -18.422 45.938 21.094 1 94.62 159 VAL A O 1
ATOM 1135 N N . THR A 1 160 ? -20.359 44.844 21.516 1 93.62 160 THR A N 1
ATOM 1136 C CA . THR A 1 160 ? -19.656 43.594 21.812 1 93.62 160 THR A CA 1
ATOM 1137 C C . THR A 1 160 ? -19.266 42.875 20.516 1 93.62 160 THR A C 1
ATOM 1139 O O . THR A 1 160 ? -20.125 42.469 19.766 1 93.62 160 THR A O 1
ATOM 1142 N N . PRO A 1 161 ? -18 42.688 20.312 1 91.94 161 PRO A N 1
ATOM 1143 C CA . PRO A 1 161 ? -17.594 42.281 18.969 1 91.94 161 PRO A CA 1
ATOM 1144 C C . PRO A 1 161 ? -17.812 40.781 18.734 1 91.94 161 PRO A C 1
ATOM 1146 O O . PRO A 1 161 ? -17.438 39.969 19.578 1 91.94 161 PRO A O 1
ATOM 1149 N N . THR A 1 162 ? -18.453 40.438 17.734 1 96.19 162 THR A N 1
ATOM 1150 C CA . THR A 1 162 ? -18.594 39.125 17.078 1 96.19 162 THR A CA 1
ATOM 1151 C C . THR A 1 162 ? -18.422 39.25 15.57 1 96.19 162 THR A C 1
ATOM 1153 O O . THR A 1 162 ? -18.312 40.375 15.047 1 96.19 162 THR A O 1
ATOM 1156 N N . GLY A 1 163 ? -18.328 38.094 14.922 1 96.38 163 GLY A N 1
ATOM 1157 C CA . GLY A 1 163 ? -18.203 38.188 13.477 1 96.38 163 GLY A CA 1
ATOM 1158 C C . GLY A 1 163 ? -19.297 39.031 12.828 1 96.38 163 GLY A C 1
ATOM 1159 O O . GLY A 1 163 ? -19 39.844 11.961 1 96.38 163 GLY A O 1
ATOM 1160 N N . GLY A 1 164 ? -20.469 38.875 13.289 1 95.81 164 GLY A N 1
ATOM 1161 C CA . GLY A 1 164 ? -21.609 39.562 12.711 1 95.81 164 GLY A CA 1
ATOM 1162 C C . GLY A 1 164 ? -21.703 41 13.156 1 95.81 164 GLY A C 1
ATOM 1163 O O . GLY A 1 164 ? -22.203 41.844 12.414 1 95.81 164 GLY A O 1
ATOM 1164 N N . ALA A 1 165 ? -21.219 41.344 14.305 1 95.75 165 ALA A N 1
ATOM 1165 C CA . ALA A 1 165 ? -21.406 42.656 14.898 1 95.75 165 ALA A CA 1
ATOM 1166 C C . ALA A 1 165 ? -20.375 43.656 14.352 1 95.75 165 ALA A C 1
ATOM 1168 O O . ALA A 1 165 ? -20.547 44.875 14.484 1 95.75 165 ALA A O 1
ATOM 1169 N N . LEU A 1 166 ? -19.406 43.188 13.727 1 96.25 166 LEU A N 1
ATOM 1170 C CA . LEU A 1 166 ? -18.297 44.031 13.305 1 96.25 166 LEU A CA 1
ATOM 1171 C C . LEU A 1 166 ? -18.734 45.031 12.258 1 96.25 166 LEU A C 1
ATOM 1173 O O . LEU A 1 166 ? -18.141 46.125 12.133 1 96.25 166 LEU A O 1
ATOM 1177 N N . ARG A 1 167 ? -19.75 44.656 11.523 1 92.75 167 ARG A N 1
ATOM 1178 C CA . ARG A 1 167 ? -20.234 45.562 10.477 1 92.75 167 ARG A CA 1
ATOM 1179 C C . ARG A 1 167 ? -20.75 46.875 11.062 1 92.75 167 ARG A C 1
ATOM 1181 O O . ARG A 1 167 ? -20.828 47.875 10.359 1 92.75 167 ARG A O 1
ATOM 1188 N N . ASN A 1 168 ? -20.953 46.844 12.375 1 93.06 168 ASN A N 1
ATOM 1189 C CA . ASN A 1 168 ? -21.516 48 13.031 1 93.06 168 ASN A CA 1
ATOM 1190 C C . ASN A 1 168 ? -20.438 48.812 13.766 1 93.06 168 ASN A C 1
ATOM 1192 O O . ASN A 1 168 ? -20.734 49.844 14.383 1 93.06 168 ASN A O 1
ATOM 1196 N N . VAL A 1 169 ? -19.266 48.406 13.664 1 95.5 169 VAL A N 1
ATOM 1197 C CA . VAL A 1 169 ? -18.188 49.062 14.406 1 95.5 169 VAL A CA 1
ATOM 1198 C C . VAL A 1 169 ? -17.625 50.219 13.594 1 95.5 169 VAL A C 1
ATOM 1200 O O . VAL A 1 169 ? -17.328 50.062 12.406 1 95.5 169 VAL A O 1
ATOM 1203 N N . ARG A 1 170 ? -17.422 51.312 14.25 1 94.25 170 ARG A N 1
ATOM 1204 C CA . ARG A 1 170 ? -16.906 52.5 13.586 1 94.25 170 ARG A CA 1
ATOM 1205 C C . ARG A 1 170 ? -15.508 52.844 14.094 1 94.25 170 ARG A C 1
ATOM 1207 O O . ARG A 1 170 ? -14.672 53.344 13.336 1 94.25 170 ARG A O 1
ATOM 1214 N N . GLU A 1 171 ? -15.336 52.562 15.336 1 95.25 171 GLU A N 1
ATOM 1215 C CA . GLU A 1 171 ? -14.07 52.938 15.961 1 95.25 171 GLU A CA 1
ATOM 1216 C C . GLU A 1 171 ? -13.633 51.938 17 1 95.25 171 GLU A C 1
ATOM 1218 O O . GLU A 1 171 ? -14.469 51.219 17.578 1 95.25 171 GLU A O 1
ATOM 1223 N N . CYS A 1 172 ? -12.367 51.844 17.141 1 96.69 172 CYS A N 1
ATOM 1224 C CA . CYS A 1 172 ? -11.75 51.062 18.203 1 96.69 172 CYS A CA 1
ATOM 1225 C C . CYS A 1 172 ? -10.922 51.938 19.125 1 96.69 172 CYS A C 1
ATOM 1227 O O . CYS A 1 172 ? -9.969 52.594 18.688 1 96.69 172 CYS A O 1
ATOM 1229 N N . VAL A 1 173 ? -11.281 51.969 20.375 1 95.94 173 VAL A N 1
ATOM 1230 C CA . VAL A 1 173 ? -10.648 52.844 21.344 1 95.94 173 VAL A CA 1
ATOM 1231 C C . VAL A 1 173 ? -9.648 52.031 22.188 1 95.94 173 VAL A C 1
ATOM 1233 O O . VAL A 1 173 ? -9.977 50.969 22.703 1 95.94 173 VAL A O 1
ATOM 1236 N N . ALA A 1 174 ? -8.5 52.594 22.359 1 95.62 174 ALA A N 1
ATOM 1237 C CA . ALA A 1 174 ? -7.441 51.938 23.125 1 95.62 174 ALA A CA 1
ATOM 1238 C C . ALA A 1 174 ? -7.816 51.812 24.594 1 95.62 174 ALA A C 1
ATOM 1240 O O . ALA A 1 174 ? -8.602 52.594 25.109 1 95.62 174 ALA A O 1
ATOM 1241 N N . PRO A 1 175 ? -7.223 50.812 25.219 1 95.62 175 PRO A N 1
ATOM 1242 C CA . PRO A 1 175 ? -7.531 50.625 26.641 1 95.62 175 PRO A CA 1
ATOM 1243 C C . PRO A 1 175 ? -7.004 51.781 27.516 1 95.62 175 PRO A C 1
ATOM 1245 O O . PRO A 1 175 ? -5.93 52.312 27.25 1 95.62 175 PRO A O 1
ATOM 1248 N N . VAL A 1 176 ? -7.723 51.969 28.578 1 94.25 176 VAL A N 1
ATOM 1249 C CA . VAL A 1 176 ? -7.266 52.938 29.562 1 94.25 176 VAL A CA 1
ATOM 1250 C C . VAL A 1 176 ? -6.074 52.375 30.328 1 94.25 176 VAL A C 1
ATOM 1252 O O . VAL A 1 176 ? -5.047 53.031 30.469 1 94.25 176 VAL A O 1
ATOM 1255 N N . ASP A 1 177 ? -6.246 51.188 30.797 1 95.25 177 ASP A N 1
ATOM 1256 C CA . ASP A 1 177 ? -5.137 50.469 31.391 1 95.25 177 ASP A CA 1
ATOM 1257 C C . ASP A 1 177 ? -4.375 49.656 30.328 1 95.25 177 ASP A C 1
ATOM 1259 O O . ASP A 1 177 ? -4.879 48.656 29.812 1 95.25 177 ASP A O 1
ATOM 1263 N N . ARG A 1 178 ? -3.152 50.062 30.078 1 95.44 178 ARG A N 1
ATOM 1264 C CA . ARG A 1 178 ? -2.391 49.469 28.984 1 95.44 178 ARG A CA 1
ATOM 1265 C C . ARG A 1 178 ? -1.393 48.438 29.484 1 95.44 178 ARG A C 1
ATOM 1267 O O . ARG A 1 178 ? -0.577 47.938 28.719 1 95.44 178 ARG A O 1
ATOM 1274 N N . SER A 1 179 ? -1.468 48.125 30.719 1 95.38 179 SER A N 1
ATOM 1275 C CA . SER A 1 179 ? -0.466 47.25 31.328 1 95.38 179 SER A CA 1
ATOM 1276 C C . SER A 1 179 ? -0.375 45.906 30.594 1 95.38 179 SER A C 1
ATOM 1278 O O . SER A 1 179 ? 0.719 45.469 30.234 1 95.38 179 SER A O 1
ATOM 1280 N N . ALA A 1 180 ? -1.508 45.344 30.344 1 95.5 180 ALA A N 1
ATOM 1281 C CA . ALA A 1 180 ? -1.53 44.031 29.703 1 95.5 180 ALA A CA 1
ATOM 1282 C C . ALA A 1 180 ? -1.052 44.125 28.25 1 95.5 180 ALA A C 1
ATOM 1284 O O . ALA A 1 180 ? -0.205 43.344 27.828 1 95.5 180 ALA A O 1
ATOM 1285 N N . ILE A 1 181 ? -1.578 45.062 27.484 1 96.19 181 ILE A N 1
ATOM 1286 C CA . ILE A 1 181 ? -1.245 45.219 26.078 1 96.19 181 ILE A CA 1
ATOM 1287 C C . ILE A 1 181 ? 0.231 45.562 25.922 1 96.19 181 ILE A C 1
ATOM 1289 O O . ILE A 1 181 ? 0.911 45.062 25.016 1 96.19 181 ILE A O 1
ATOM 1293 N N . ASP A 1 182 ? 0.703 46.406 26.828 1 96 182 ASP A N 1
ATOM 1294 C CA . ASP A 1 182 ? 2.113 46.781 26.766 1 96 182 ASP A CA 1
ATOM 1295 C C . ASP A 1 182 ? 3.01 45.594 27.078 1 96 182 ASP A C 1
ATOM 1297 O O . ASP A 1 182 ? 4.059 45.438 26.453 1 96 182 ASP A O 1
ATOM 1301 N N . ALA A 1 183 ? 2.592 44.781 28.078 1 96.62 183 ALA A N 1
ATOM 1302 C CA . ALA A 1 183 ? 3.342 43.594 28.406 1 96.62 183 ALA A CA 1
ATOM 1303 C C . ALA A 1 183 ? 3.387 42.625 27.203 1 96.62 183 ALA A C 1
ATOM 1305 O O . ALA A 1 183 ? 4.426 42.031 26.922 1 96.62 183 ALA A O 1
ATOM 1306 N N . ILE A 1 184 ? 2.281 42.469 26.469 1 97.62 184 ILE A N 1
ATOM 1307 C CA . ILE A 1 184 ? 2.189 41.594 25.328 1 97.62 184 ILE A CA 1
ATOM 1308 C C . ILE A 1 184 ? 3.043 42.125 24.172 1 97.62 184 ILE A C 1
ATOM 1310 O O . ILE A 1 184 ? 3.824 41.406 23.578 1 97.62 184 ILE A O 1
ATOM 1314 N N . ARG A 1 185 ? 2.982 43.406 23.906 1 96.12 185 ARG A N 1
ATOM 1315 C CA . ARG A 1 185 ? 3.686 44.031 22.797 1 96.12 185 ARG A CA 1
ATOM 1316 C C . ARG A 1 185 ? 5.191 44.031 23.031 1 96.12 185 ARG A C 1
ATOM 1318 O O . ARG A 1 185 ? 5.973 44.062 22.078 1 96.12 185 ARG A O 1
ATOM 1325 N N . ARG A 1 186 ? 5.574 44.062 24.281 1 96.25 186 ARG A N 1
ATOM 1326 C CA . ARG A 1 186 ? 6.996 44.031 24.609 1 96.25 186 ARG A CA 1
ATOM 1327 C C . ARG A 1 186 ? 7.551 42.625 24.375 1 96.25 186 ARG A C 1
ATOM 1329 O O . ARG A 1 186 ? 8.75 42.438 24.141 1 96.25 186 ARG A O 1
ATOM 1336 N N . ALA A 1 187 ? 6.66 41.656 24.469 1 97.31 187 ALA A N 1
ATOM 1337 C CA . ALA A 1 187 ? 7.066 40.281 24.219 1 97.31 187 ALA A CA 1
ATOM 1338 C C . ALA A 1 187 ? 7.238 40 22.734 1 97.31 187 ALA A C 1
ATOM 1340 O O . ALA A 1 187 ? 6.727 40.75 21.891 1 97.31 187 ALA A O 1
ATOM 1341 N N . ASN A 1 188 ? 8.008 39.094 22.359 1 96.12 188 ASN A N 1
ATOM 1342 C CA . ASN A 1 188 ? 8.039 38.562 21 1 96.12 188 ASN A CA 1
ATOM 1343 C C . ASN A 1 188 ? 6.832 37.688 20.703 1 96.12 188 ASN A C 1
ATOM 1345 O O . ASN A 1 188 ? 6.828 36.5 21.031 1 96.12 188 ASN A O 1
ATOM 1349 N N . VAL A 1 189 ? 5.828 38.25 20.016 1 97.75 189 VAL A N 1
ATOM 1350 C CA . VAL A 1 189 ? 4.602 37.531 19.719 1 97.75 189 VAL A CA 1
ATOM 1351 C C . VAL A 1 189 ? 4.707 36.875 18.344 1 97.75 189 VAL A C 1
ATOM 1353 O O . VAL A 1 189 ? 4.824 37.562 17.328 1 97.75 189 VAL A O 1
ATOM 1356 N N . THR A 1 190 ? 4.727 35.562 18.359 1 96.25 190 THR A N 1
ATOM 1357 C CA . THR A 1 190 ? 4.742 34.781 17.125 1 96.25 190 THR A CA 1
ATOM 1358 C C . THR A 1 190 ? 3.389 34.094 16.891 1 96.25 190 THR A C 1
ATOM 1360 O O . THR A 1 190 ? 2.865 33.438 17.781 1 96.25 190 THR A O 1
ATOM 1363 N N . VAL A 1 191 ? 2.891 34.344 15.703 1 95.94 191 VAL A N 1
ATOM 1364 C CA . VAL A 1 191 ? 1.608 33.75 15.328 1 95.94 191 VAL A CA 1
ATOM 1365 C C . VAL A 1 191 ? 1.829 32.656 14.297 1 95.94 191 VAL A C 1
ATOM 1367 O O . VAL A 1 191 ? 2.225 32.906 13.164 1 95.94 191 VAL A O 1
ATOM 1370 N N . ALA A 1 192 ? 1.516 31.469 14.758 1 92.75 192 ALA A N 1
ATOM 1371 C CA . ALA A 1 192 ? 1.673 30.312 13.867 1 92.75 192 ALA A CA 1
ATOM 1372 C C . ALA A 1 192 ? 0.433 30.125 13 1 92.75 192 ALA A C 1
ATOM 1374 O O . ALA A 1 192 ? -0.66 29.875 13.516 1 92.75 192 ALA A O 1
ATOM 1375 N N . VAL A 1 193 ? 0.652 30.172 11.641 1 91 193 VAL A N 1
ATOM 1376 C CA . VAL A 1 193 ? -0.482 30.078 10.727 1 91 193 VAL A CA 1
ATOM 1377 C C . VAL A 1 193 ? -0.296 28.891 9.797 1 91 193 VAL A C 1
ATOM 1379 O O . VAL A 1 193 ? 0.835 28.5 9.492 1 91 193 VAL A O 1
ATOM 1382 N N . ASP A 1 194 ? -1.371 28.312 9.32 1 81.5 194 ASP A N 1
ATOM 1383 C CA . ASP A 1 194 ? -1.324 27.172 8.43 1 81.5 194 ASP A CA 1
ATOM 1384 C C . ASP A 1 194 ? -1.975 27.484 7.086 1 81.5 194 ASP A C 1
ATOM 1386 O O . ASP A 1 194 ? -2.387 26.578 6.355 1 81.5 194 ASP A O 1
ATOM 1390 N N . THR A 1 195 ? -2.174 28.734 6.762 1 84.62 195 THR A N 1
ATOM 1391 C CA . THR A 1 195 ? -2.809 29.172 5.523 1 84.62 195 THR A CA 1
ATOM 1392 C C . THR A 1 195 ? -2.213 30.5 5.051 1 84.62 195 THR A C 1
ATOM 1394 O O . THR A 1 195 ? -1.556 31.203 5.82 1 84.62 195 THR A O 1
ATOM 1397 N N . ASP A 1 196 ? -2.4 30.734 3.781 1 88.88 196 ASP A N 1
ATOM 1398 C CA . ASP A 1 196 ? -1.984 32.031 3.234 1 88.88 196 ASP A CA 1
ATOM 1399 C C . ASP A 1 196 ? -3.191 32.906 2.934 1 88.88 196 ASP A C 1
ATOM 1401 O O . ASP A 1 196 ? -3.082 33.875 2.189 1 88.88 196 ASP A O 1
ATOM 1405 N N . ALA A 1 197 ? -4.281 32.531 3.496 1 92.75 197 ALA A N 1
ATOM 1406 C CA . ALA A 1 197 ? -5.492 33.312 3.26 1 92.75 197 ALA A CA 1
ATOM 1407 C C . ALA A 1 197 ? -5.305 34.75 3.689 1 92.75 197 ALA A C 1
ATOM 1409 O O . ALA A 1 197 ? -4.695 35.031 4.727 1 92.75 197 ALA A O 1
ATOM 1410 N N . THR A 1 198 ? -5.844 35.656 2.842 1 97.12 198 THR A N 1
ATOM 1411 C CA . THR A 1 198 ? -5.844 37.062 3.201 1 97.12 198 THR A CA 1
ATOM 1412 C C . THR A 1 198 ? -7.016 37.375 4.121 1 97.12 198 THR A C 1
ATOM 1414 O O . THR A 1 198 ? -7.832 36.5 4.43 1 97.12 198 THR A O 1
ATOM 1417 N N . LEU A 1 199 ? -7.012 38.625 4.527 1 97.69 199 LEU A N 1
ATOM 1418 C CA . LEU A 1 199 ? -8.07 39 5.453 1 97.69 199 LEU A CA 1
ATOM 1419 C C . LEU A 1 199 ? -9.422 39.031 4.746 1 97.69 199 LEU A C 1
ATOM 1421 O O . LEU A 1 199 ? -10.422 38.531 5.281 1 97.69 199 LEU A O 1
ATOM 1425 N N . VAL A 1 200 ? -9.445 39.625 3.537 1 96.38 200 VAL A N 1
ATOM 1426 C CA . VAL A 1 200 ? -10.68 39.75 2.768 1 96.38 200 VAL A CA 1
ATOM 1427 C C . VAL A 1 200 ? -10.422 39.344 1.317 1 96.38 200 VAL A C 1
ATOM 1429 O O . VAL A 1 200 ? -9.281 39.062 0.934 1 96.38 200 VAL A O 1
ATOM 1432 N N . GLY A 1 201 ? -11.547 39.156 0.571 1 95.31 201 GLY A N 1
ATOM 1433 C CA . GLY A 1 201 ? -11.422 38.844 -0.847 1 95.31 201 GLY A CA 1
ATOM 1434 C C . GLY A 1 201 ? -11.734 37.406 -1.18 1 95.31 201 GLY A C 1
ATOM 1435 O O . GLY A 1 201 ? -12.117 36.625 -0.301 1 95.31 201 GLY A O 1
ATOM 1436 N N . PRO A 1 202 ? -11.516 37 -2.416 1 94.06 202 PRO A N 1
ATOM 1437 C CA . PRO A 1 202 ? -11.867 35.625 -2.865 1 94.06 202 PRO A CA 1
ATOM 1438 C C . PRO A 1 202 ? -11.023 34.562 -2.191 1 94.06 202 PRO A C 1
ATOM 1440 O O . PRO A 1 202 ? -11.453 33.406 -2.092 1 94.06 202 PRO A O 1
ATOM 1443 N N . ARG A 1 203 ? -9.898 34.906 -1.71 1 92.5 203 ARG A N 1
ATOM 1444 C CA . ARG A 1 203 ? -9.023 34 -0.967 1 92.5 203 ARG A CA 1
ATOM 1445 C C . ARG A 1 203 ? -8.914 34.406 0.493 1 92.5 203 ARG A C 1
ATOM 1447 O O . ARG A 1 203 ? -7.902 34.156 1.147 1 92.5 203 ARG A O 1
ATOM 1454 N N . GLY A 1 204 ? -9.945 35.125 0.865 1 95.56 204 GLY A N 1
ATOM 1455 C CA . GLY A 1 204 ? -9.93 35.656 2.213 1 95.56 204 GLY A CA 1
ATOM 1456 C C . GLY A 1 204 ? -10.461 34.688 3.252 1 95.56 204 GLY A C 1
ATOM 1457 O O . GLY A 1 204 ? -10.93 33.594 2.912 1 95.56 204 GLY A O 1
ATOM 1458 N N . ALA A 1 205 ? -10.367 35.156 4.512 1 95.81 205 ALA A N 1
ATOM 1459 C CA . ALA A 1 205 ? -10.766 34.344 5.668 1 95.81 205 ALA A CA 1
ATOM 1460 C C . ALA A 1 205 ? -12.195 33.844 5.52 1 95.81 205 ALA A C 1
ATOM 1462 O O . ALA A 1 205 ? -12.461 32.656 5.664 1 95.81 205 ALA A O 1
ATOM 1463 N N . THR A 1 206 ? -13.109 34.781 5.199 1 96.81 206 THR A N 1
ATOM 1464 C CA . THR A 1 206 ? -14.523 34.438 5.109 1 96.81 206 THR A CA 1
ATOM 1465 C C . THR A 1 206 ? -14.789 33.5 3.932 1 96.81 206 THR A C 1
ATOM 1467 O O . THR A 1 206 ? -15.438 32.469 4.09 1 96.81 206 THR A O 1
ATOM 1470 N N . ALA A 1 207 ? -14.273 33.812 2.814 1 94.5 207 ALA A N 1
ATOM 1471 C CA . ALA A 1 207 ? -14.508 33.062 1.588 1 94.5 207 ALA A CA 1
ATOM 1472 C C . ALA A 1 207 ? -13.992 31.641 1.719 1 94.5 207 ALA A C 1
ATOM 1474 O O . ALA A 1 207 ? -14.633 30.688 1.253 1 94.5 207 ALA A O 1
ATOM 1475 N N . MET A 1 208 ? -12.945 31.547 2.402 1 92.12 208 MET A N 1
ATOM 1476 C CA . MET A 1 208 ? -12.266 30.25 2.406 1 92.12 208 MET A CA 1
ATOM 1477 C C . MET A 1 208 ? -12.773 29.375 3.541 1 92.12 208 MET A C 1
ATOM 1479 O O . MET A 1 208 ? -12.844 28.141 3.402 1 92.12 208 MET A O 1
ATOM 1483 N N . PHE A 1 209 ? -13.172 29.938 4.695 1 92.62 209 PHE A N 1
ATOM 1484 C CA . PHE A 1 209 ? -13.258 29.078 5.863 1 92.62 209 PHE A CA 1
ATOM 1485 C C . PHE A 1 209 ? -14.578 29.281 6.598 1 92.62 209 PHE A C 1
ATOM 1487 O O . PHE A 1 209 ? -14.938 28.5 7.473 1 92.62 209 PHE A O 1
ATOM 1494 N N . ALA A 1 210 ? -15.336 30.234 6.25 1 93.94 210 ALA A N 1
ATOM 1495 C CA . ALA A 1 210 ? -16.516 30.578 7.043 1 93.94 210 ALA A CA 1
ATOM 1496 C C . ALA A 1 210 ? -17.578 29.484 6.934 1 93.94 210 ALA A C 1
ATOM 1498 O O . ALA A 1 210 ? -18.328 29.25 7.883 1 93.94 210 ALA A O 1
ATOM 1499 N N . ARG A 1 211 ? -17.703 28.75 5.773 1 91 211 ARG A N 1
ATOM 1500 C CA . ARG A 1 211 ? -18.719 27.734 5.547 1 91 211 ARG A CA 1
ATOM 1501 C C . ARG A 1 211 ? -18.547 26.578 6.527 1 91 211 ARG A C 1
ATOM 1503 O O . ARG A 1 211 ? -19.531 26.109 7.113 1 91 211 ARG A O 1
ATOM 1510 N N . GLN A 1 212 ? -17.344 26.172 6.809 1 87 212 GLN A N 1
ATOM 1511 C CA . GLN A 1 212 ? -17.109 25.062 7.723 1 87 212 GLN A CA 1
ATOM 1512 C C . GLN A 1 212 ? -17.391 25.469 9.164 1 87 212 GLN A C 1
ATOM 1514 O O . GLN A 1 212 ? -17.578 24.609 10.031 1 87 212 GLN A O 1
ATOM 1519 N N . LYS A 1 213 ? -17.391 26.719 9.383 1 94.25 213 LYS A N 1
ATOM 1520 C CA . LYS A 1 213 ? -17.656 27.25 10.719 1 94.25 213 LYS A CA 1
ATOM 1521 C C . LYS A 1 213 ? -19.141 27.5 10.938 1 94.25 213 LYS A C 1
ATOM 1523 O O . LYS A 1 213 ? -19.547 27.938 12.008 1 94.25 213 LYS A O 1
ATOM 1528 N N . GLY A 1 214 ? -19.906 27.25 9.883 1 94.06 214 GLY A N 1
ATOM 1529 C CA . GLY A 1 214 ? -21.344 27.312 10.031 1 94.06 214 GLY A CA 1
ATOM 1530 C C . GLY A 1 214 ? -21.969 28.5 9.312 1 94.06 214 GLY A C 1
ATOM 1531 O O . GLY A 1 214 ? -23.172 28.75 9.43 1 94.06 214 GLY A O 1
ATOM 1532 N N . ALA A 1 215 ? -21.25 29.172 8.57 1 94.94 215 ALA A N 1
ATOM 1533 C CA . ALA A 1 215 ? -21.766 30.328 7.863 1 94.94 215 ALA A CA 1
ATOM 1534 C C . ALA A 1 215 ? -22.75 29.906 6.762 1 94.94 215 ALA A C 1
ATOM 1536 O O . ALA A 1 215 ? -22.5 28.938 6.047 1 94.94 215 ALA A O 1
ATOM 1537 N N . LYS A 1 216 ? -23.891 30.609 6.633 1 90.69 216 LYS A N 1
ATOM 1538 C CA . LYS A 1 216 ? -24.828 30.469 5.531 1 90.69 216 LYS A CA 1
ATOM 1539 C C . LYS A 1 216 ? -24.531 31.469 4.418 1 90.69 216 LYS A C 1
ATOM 1541 O O . LYS A 1 216 ? -23.75 32.406 4.613 1 90.69 216 LYS A O 1
ATOM 1546 N N . GLN A 1 217 ? -25.016 31.297 3.301 1 89.25 217 GLN A N 1
ATOM 1547 C CA . GLN A 1 217 ? -24.766 32.156 2.158 1 89.25 217 GLN A CA 1
ATOM 1548 C C . GLN A 1 217 ? -25.078 33.625 2.5 1 89.25 217 GLN A C 1
ATOM 1550 O O . GLN A 1 217 ? -24.344 34.531 2.082 1 89.25 217 GLN A O 1
ATOM 1555 N N . GLY A 1 218 ? -26.062 33.844 3.191 1 91.19 218 GLY A N 1
ATOM 1556 C CA . GLY A 1 218 ? -26.453 35.188 3.564 1 91.19 218 GLY A CA 1
ATOM 1557 C C . GLY A 1 218 ? -25.5 35.844 4.562 1 91.19 218 GLY A C 1
ATOM 1558 O O . GLY A 1 218 ? -25.5 37.062 4.719 1 91.19 218 GLY A O 1
ATOM 1559 N N . ASP A 1 219 ? -24.672 35.094 5.242 1 94.56 219 ASP A N 1
ATOM 1560 C CA . ASP A 1 219 ? -23.781 35.594 6.281 1 94.56 219 ASP A CA 1
ATOM 1561 C C . ASP A 1 219 ? -22.484 36.156 5.68 1 94.56 219 ASP A C 1
ATOM 1563 O O . ASP A 1 219 ? -21.797 36.938 6.305 1 94.56 219 ASP A O 1
ATOM 1567 N N . VAL A 1 220 ? -22.125 35.75 4.527 1 94.94 220 VAL A N 1
ATOM 1568 C CA . VAL A 1 220 ? -20.797 35.938 3.945 1 94.94 220 VAL A CA 1
ATOM 1569 C C . VAL A 1 220 ? -20.531 37.438 3.729 1 94.94 220 VAL A C 1
ATOM 1571 O O . VAL A 1 220 ? -19.453 37.906 4.07 1 94.94 220 VAL A O 1
ATOM 1574 N N . GLU A 1 221 ? -21.484 38.062 3.223 1 94.94 221 GLU A N 1
ATOM 1575 C CA . GLU A 1 221 ? -21.312 39.469 2.959 1 94.94 221 GLU A CA 1
ATOM 1576 C C . GLU A 1 221 ? -21.094 40.25 4.254 1 94.94 221 GLU A C 1
ATOM 1578 O O . GLU A 1 221 ? -20.234 41.156 4.312 1 94.94 221 GLU A O 1
ATOM 1583 N N . ALA A 1 222 ? -21.906 39.969 5.199 1 95.62 222 ALA A N 1
ATOM 1584 C CA . ALA A 1 222 ? -21.797 40.656 6.488 1 95.62 222 ALA A CA 1
ATOM 1585 C C . ALA A 1 222 ? -20.438 40.375 7.125 1 95.62 222 ALA A C 1
ATOM 1587 O O . ALA A 1 222 ? -19.797 41.281 7.66 1 95.62 222 ALA A O 1
ATOM 1588 N N . LEU A 1 223 ? -19.984 39.219 7.121 1 97.88 223 LEU A N 1
ATOM 1589 C CA . LEU A 1 223 ? -18.703 38.844 7.691 1 97.88 223 LEU A CA 1
ATOM 1590 C C . LEU A 1 223 ? -17.562 39.531 6.957 1 97.88 223 LEU A C 1
ATOM 1592 O O . LEU A 1 223 ? -16.609 40.031 7.586 1 97.88 223 LEU A O 1
ATOM 1596 N N . GLU A 1 224 ? -17.688 39.594 5.66 1 97.19 224 GLU A N 1
ATOM 1597 C CA . GLU A 1 224 ? -16.672 40.281 4.836 1 97.19 224 GLU A CA 1
ATOM 1598 C C . GLU A 1 224 ? -16.609 41.75 5.145 1 97.19 224 GLU A C 1
ATOM 1600 O O . GLU A 1 224 ? -15.516 42.312 5.277 1 97.19 224 GLU A O 1
ATOM 1605 N N . ARG A 1 225 ? -17.719 42.312 5.234 1 95.81 225 ARG A N 1
ATOM 1606 C CA . ARG A 1 225 ? -17.781 43.719 5.555 1 95.81 225 ARG A CA 1
ATOM 1607 C C . ARG A 1 225 ? -17.188 44 6.934 1 95.81 225 ARG A C 1
ATOM 1609 O O . ARG A 1 225 ? -16.516 45.031 7.137 1 95.81 225 ARG A O 1
ATOM 1616 N N . GLY A 1 226 ? -17.547 43.188 7.832 1 96.94 226 GLY A N 1
ATOM 1617 C CA . GLY A 1 226 ? -17.016 43.344 9.18 1 96.94 226 GLY A CA 1
ATOM 1618 C C . GLY A 1 226 ? -15.5 43.312 9.219 1 96.94 226 GLY A C 1
ATOM 1619 O O . GLY A 1 226 ? -14.875 44.188 9.828 1 96.94 226 GLY A O 1
ATOM 1620 N N . LEU A 1 227 ? -14.875 42.344 8.586 1 98 227 LEU A N 1
ATOM 1621 C CA . LEU A 1 227 ? -13.422 42.25 8.539 1 98 227 LEU A CA 1
ATOM 1622 C C . LEU A 1 227 ? -12.82 43.438 7.801 1 98 227 LEU A C 1
ATOM 1624 O O . LEU A 1 227 ? -11.758 43.938 8.18 1 98 227 LEU A O 1
ATOM 1628 N N . GLY A 1 228 ? -13.508 43.812 6.781 1 96.94 228 GLY A N 1
ATOM 1629 C CA . GLY A 1 228 ? -13.07 45 6.066 1 96.94 228 GLY A CA 1
ATOM 1630 C C . GLY A 1 228 ? -13.055 46.25 6.93 1 96.94 228 GLY A C 1
ATOM 1631 O O . GLY A 1 228 ? -12.148 47.062 6.824 1 96.94 228 GLY A O 1
ATOM 1632 N N . ARG A 1 229 ? -14.047 46.375 7.699 1 95.88 229 ARG A N 1
ATOM 1633 C CA . ARG A 1 229 ? -14.133 47.531 8.609 1 95.88 229 ARG A CA 1
ATOM 1634 C C . ARG A 1 229 ? -12.977 47.531 9.602 1 95.88 229 ARG A C 1
ATOM 1636 O O . ARG A 1 229 ? -12.375 48.562 9.867 1 95.88 229 ARG A O 1
ATOM 1643 N N . LEU A 1 230 ? -12.688 46.438 10.148 1 96.88 230 LEU A N 1
ATOM 1644 C CA . LEU A 1 230 ? -11.562 46.344 11.07 1 96.88 230 LEU A CA 1
ATOM 1645 C C . LEU A 1 230 ? -10.266 46.75 10.383 1 96.88 230 LEU A C 1
ATOM 1647 O O . LEU A 1 230 ? -9.461 47.5 10.961 1 96.88 230 LEU A O 1
ATOM 1651 N N . ALA A 1 231 ? -10.086 46.25 9.195 1 97.44 231 ALA A N 1
ATOM 1652 C CA . ALA A 1 231 ? -8.883 46.594 8.445 1 97.44 231 ALA A CA 1
ATOM 1653 C C . ALA A 1 231 ? -8.75 48.094 8.242 1 97.44 231 ALA A C 1
ATOM 1655 O O . ALA A 1 231 ? -7.652 48.656 8.344 1 97.44 231 ALA A O 1
ATOM 1656 N N . SER A 1 232 ? -9.844 48.688 7.984 1 96.81 232 SER A N 1
ATOM 1657 C CA . SER A 1 232 ? -9.852 50.125 7.793 1 96.81 232 SER A CA 1
ATOM 1658 C C . SER A 1 232 ? -9.492 50.875 9.086 1 96.81 232 SER A C 1
ATOM 1660 O O . SER A 1 232 ? -8.766 51.875 9.055 1 96.81 232 SER A O 1
ATOM 1662 N N . ILE A 1 233 ? -10 50.344 10.133 1 96.88 233 ILE A N 1
ATOM 1663 C CA . ILE A 1 233 ? -9.711 50.938 11.438 1 96.88 233 ILE A CA 1
ATOM 1664 C C . ILE A 1 233 ? -8.219 50.844 11.734 1 96.88 233 ILE A C 1
ATOM 1666 O O . ILE A 1 233 ? -7.582 51.812 12.141 1 96.88 233 ILE A O 1
ATOM 1670 N N . TRP A 1 234 ? -7.621 49.688 11.562 1 97.69 234 TRP A N 1
ATOM 1671 C CA . TRP A 1 234 ? -6.199 49.469 11.812 1 97.69 234 TRP A CA 1
ATOM 1672 C C . TRP A 1 234 ? -5.352 50.375 10.93 1 97.69 234 TRP A C 1
ATOM 1674 O O . TRP A 1 234 ? -4.383 51 11.398 1 97.69 234 TRP A O 1
ATOM 1684 N N . LYS A 1 235 ? -5.727 50.531 9.695 1 97.31 235 LYS A N 1
ATOM 1685 C CA . LYS A 1 235 ? -4.98 51.312 8.734 1 97.31 235 LYS A CA 1
ATOM 1686 C C . LYS A 1 235 ? -5.078 52.812 9.062 1 97.31 235 LYS A C 1
ATOM 1688 O O . LYS A 1 235 ? -4.117 53.562 8.867 1 97.31 235 LYS A O 1
ATOM 1693 N N . GLY A 1 236 ? -6.121 53.188 9.578 1 96.12 236 GLY A N 1
ATOM 1694 C CA . GLY A 1 236 ? -6.395 54.594 9.805 1 96.12 236 GLY A CA 1
ATOM 1695 C C . GLY A 1 236 ? -5.926 55.094 11.156 1 96.12 236 GLY A C 1
ATOM 1696 O O . GLY A 1 236 ? -5.977 56.281 11.438 1 96.12 236 GLY A O 1
ATOM 1697 N N . SER A 1 237 ? -5.418 54.281 11.938 1 95.06 237 SER A N 1
ATOM 1698 C CA . SER A 1 237 ? -5.129 54.656 13.312 1 95.06 237 SER A CA 1
ATOM 1699 C C . SER A 1 237 ? -3.643 54.5 13.625 1 95.06 237 SER A C 1
ATOM 1701 O O . SER A 1 237 ? -3.041 53.469 13.32 1 95.06 237 SER A O 1
ATOM 1703 N N . ALA A 1 238 ? -3.045 55.469 14.336 1 94 238 ALA A N 1
ATOM 1704 C CA . ALA A 1 238 ? -1.656 55.406 14.789 1 94 238 ALA A CA 1
ATOM 1705 C C . ALA A 1 238 ? -1.466 54.375 15.898 1 94 238 ALA A C 1
ATOM 1707 O O . ALA A 1 238 ? -0.377 53.812 16.047 1 94 238 ALA A O 1
ATOM 1708 N N . GLU A 1 239 ? -2.6 54.125 16.594 1 93.25 239 GLU A N 1
ATOM 1709 C CA . GLU A 1 239 ? -2.572 53.125 17.656 1 93.25 239 GLU A CA 1
ATOM 1710 C C . GLU A 1 239 ? -2.094 51.781 17.125 1 93.25 239 GLU A C 1
ATOM 1712 O O . GLU A 1 239 ? -1.405 51.031 17.844 1 93.25 239 GLU A O 1
ATOM 1717 N N . PHE A 1 240 ? -2.381 51.562 15.867 1 95.25 240 PHE A N 1
ATOM 1718 C CA . PHE A 1 240 ? -2.07 50.25 15.273 1 95.25 240 PHE A CA 1
ATOM 1719 C C . PHE A 1 240 ? -0.975 50.406 14.219 1 95.25 240 PHE A C 1
ATOM 1721 O O . PHE A 1 240 ? -0.816 49.531 13.367 1 95.25 240 PHE A O 1
ATOM 1728 N N . GLY A 1 241 ? -0.288 51.562 14.148 1 93.56 241 GLY A N 1
ATOM 1729 C CA . GLY A 1 241 ? 0.815 51.812 13.234 1 93.56 241 GLY A CA 1
ATOM 1730 C C . GLY A 1 241 ? 0.377 51.938 11.789 1 93.56 241 GLY A C 1
ATOM 1731 O O . GLY A 1 241 ? 1.153 51.656 10.875 1 93.56 241 GLY A O 1
ATOM 1732 N N . HIS A 1 242 ? -0.885 52.219 11.594 1 93.81 242 HIS A N 1
ATOM 1733 C CA . HIS A 1 242 ? -1.449 52.312 10.25 1 93.81 242 HIS A CA 1
ATOM 1734 C C . HIS A 1 242 ? -1.246 51 9.484 1 93.81 242 HIS A C 1
ATOM 1736 O O . HIS A 1 242 ? -0.82 51.031 8.328 1 93.81 242 HIS A O 1
ATOM 1742 N N . ALA A 1 243 ? -1.474 49.938 10.164 1 94.12 243 ALA A N 1
ATOM 1743 C CA . ALA A 1 243 ? -1.217 48.625 9.617 1 94.12 243 ALA A CA 1
ATOM 1744 C C . ALA A 1 243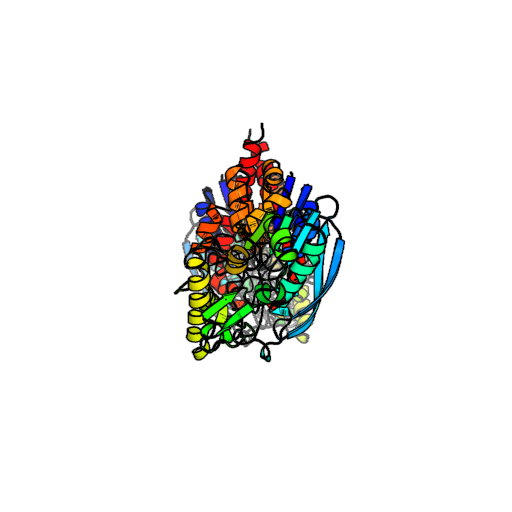 ? -2.139 48.312 8.438 1 94.12 243 ALA A C 1
ATOM 1746 O O . ALA A 1 243 ? -3.363 48.406 8.562 1 94.12 243 ALA A O 1
ATOM 1747 N N . ASP A 1 244 ? -1.582 48.031 7.277 1 96.56 244 ASP A N 1
ATOM 1748 C CA . ASP A 1 244 ? -2.318 47.562 6.109 1 96.56 244 ASP A CA 1
ATOM 1749 C C . ASP A 1 244 ? -2.268 46.031 6.016 1 96.56 244 ASP A C 1
ATOM 1751 O O . ASP A 1 244 ? -1.332 45.469 5.438 1 96.56 244 ASP A O 1
ATOM 1755 N N . LEU A 1 245 ? -3.338 45.469 6.477 1 96.69 245 LEU A N 1
ATOM 1756 C CA . LEU A 1 245 ? -3.285 44 6.68 1 96.69 245 LEU A CA 1
ATOM 1757 C C . LEU A 1 245 ? -4.258 43.281 5.75 1 96.69 245 LEU A C 1
ATOM 1759 O O . LEU A 1 245 ? -4.398 42.062 5.812 1 96.69 245 LEU A O 1
ATOM 1763 N N . LEU A 1 246 ? -4.883 44.031 4.863 1 94.5 246 LEU A N 1
ATOM 1764 C CA . LEU A 1 246 ? -5.973 43.531 4.035 1 94.5 246 LEU A CA 1
ATOM 1765 C C . LEU A 1 246 ? -5.504 42.375 3.164 1 94.5 246 LEU A C 1
ATOM 1767 O O . LEU A 1 246 ? -6.223 41.375 3 1 94.5 246 LEU A O 1
ATOM 1771 N N . GLN A 1 247 ? -4.316 42.469 2.654 1 93.44 247 GLN A N 1
ATOM 1772 C CA . GLN A 1 247 ? -3.898 41.5 1.646 1 93.44 247 GLN A CA 1
ATOM 1773 C C . GLN A 1 247 ? -2.662 40.75 2.104 1 93.44 247 GLN A C 1
ATOM 1775 O O . GLN A 1 247 ? -1.985 40.094 1.292 1 93.44 247 GLN A O 1
ATOM 1780 N N . VAL A 1 248 ? -2.385 40.844 3.332 1 94.88 248 VAL A N 1
ATOM 1781 C CA . VAL A 1 248 ? -1.226 40.125 3.857 1 94.88 248 VAL A CA 1
ATOM 1782 C C . VAL A 1 248 ? -1.511 38.625 3.885 1 94.88 248 VAL A C 1
ATOM 1784 O O . VAL A 1 248 ? -2.531 38.188 4.426 1 94.88 248 VAL A O 1
ATOM 1787 N N . ALA A 1 249 ? -0.573 37.875 3.273 1 94.44 249 ALA A N 1
ATOM 1788 C CA . ALA A 1 249 ? -0.72 36.438 3.262 1 94.44 249 ALA A CA 1
ATOM 1789 C C . ALA A 1 249 ? -0.693 35.844 4.68 1 94.44 249 ALA A C 1
ATOM 1791 O O . ALA A 1 249 ? 0.209 36.156 5.461 1 94.44 249 ALA A O 1
ATOM 1792 N N . GLY A 1 250 ? -1.705 35.125 5.027 1 94.38 250 GLY A N 1
ATOM 1793 C CA . GLY A 1 250 ? -1.792 34.5 6.34 1 94.38 250 GLY A CA 1
ATOM 1794 C C . GLY A 1 250 ? -2.611 35.312 7.328 1 94.38 250 GLY A C 1
ATOM 1795 O O . GLY A 1 250 ? -3.045 34.781 8.359 1 94.38 250 GLY A O 1
ATOM 1796 N N . ALA A 1 251 ? -2.891 36.531 7.02 1 96.81 251 ALA A N 1
ATOM 1797 C CA . ALA A 1 251 ? -3.602 37.438 7.938 1 96.81 251 ALA A CA 1
ATOM 1798 C C . ALA A 1 251 ? -5.043 36.969 8.141 1 96.81 251 ALA A C 1
ATOM 1800 O O . ALA A 1 251 ? -5.668 37.312 9.148 1 96.81 251 ALA A O 1
ATOM 1801 N N . GLY A 1 252 ? -5.504 36.188 7.18 1 96.88 252 GLY A N 1
ATOM 1802 C CA . GLY A 1 252 ? -6.875 35.719 7.262 1 96.88 252 GLY A CA 1
ATOM 1803 C C . GLY A 1 252 ? -7.027 34.469 8.125 1 96.88 252 GLY A C 1
ATOM 1804 O O . GLY A 1 252 ? -8.148 34.031 8.406 1 96.88 252 GLY A O 1
ATOM 1805 N N . ALA A 1 253 ? -5.945 33.906 8.656 1 93.88 253 ALA A N 1
ATOM 1806 C CA . ALA A 1 253 ? -6.004 32.688 9.461 1 93.88 253 ALA A CA 1
ATOM 1807 C C . ALA A 1 253 ? -6.898 32.875 10.68 1 93.88 253 ALA A C 1
ATOM 1809 O O . ALA A 1 253 ? -6.891 33.938 11.305 1 93.88 253 ALA A O 1
ATOM 1810 N N . ALA A 1 254 ? -7.699 31.828 10.969 1 94.44 254 ALA A N 1
ATOM 1811 C CA . ALA A 1 254 ? -8.578 31.766 12.133 1 94.44 254 ALA A CA 1
ATOM 1812 C C . ALA A 1 254 ? -9.578 32.906 12.117 1 94.44 254 ALA A C 1
ATOM 1814 O O . ALA A 1 254 ? -9.758 33.625 13.125 1 94.44 254 ALA A O 1
ATOM 1815 N N . GLY A 1 255 ? -10.141 33.156 10.914 1 96.56 255 GLY A N 1
ATOM 1816 C CA . GLY A 1 255 ? -11.156 34.188 10.797 1 96.56 255 GLY A CA 1
ATOM 1817 C C . GLY A 1 255 ? -10.625 35.594 11.031 1 96.56 255 GLY A C 1
ATOM 1818 O O . GLY A 1 255 ? -11.297 36.438 11.633 1 96.56 255 GLY A O 1
ATOM 1819 N N . GLY A 1 256 ? -9.398 35.781 10.734 1 98 256 GLY A N 1
ATOM 1820 C CA . GLY A 1 256 ? -8.797 37.094 10.859 1 98 256 GLY A CA 1
ATOM 1821 C C . GLY A 1 256 ? -8.109 37.312 12.195 1 98 256 GLY A C 1
ATOM 1822 O O . GLY A 1 256 ? -7.512 38.375 12.422 1 98 256 GLY A O 1
ATOM 1823 N N . LEU A 1 257 ? -8.133 36.344 13.039 1 97.94 257 LEU A N 1
ATOM 1824 C CA . LEU A 1 257 ? -7.441 36.469 14.312 1 97.94 257 LEU A CA 1
ATOM 1825 C C . LEU A 1 257 ? -5.961 36.781 14.102 1 97.94 257 LEU A C 1
ATOM 1827 O O . LEU A 1 257 ? -5.359 37.531 14.867 1 97.94 257 LEU A O 1
ATOM 1831 N N . ALA A 1 258 ? -5.375 36.156 13.117 1 97.81 258 ALA A N 1
ATOM 1832 C CA . ALA A 1 258 ? -3.969 36.406 12.82 1 97.81 258 ALA A CA 1
ATOM 1833 C C . ALA A 1 258 ? -3.729 37.906 12.562 1 97.81 258 ALA A C 1
ATOM 1835 O O . ALA A 1 258 ? -2.789 38.5 13.102 1 97.81 258 ALA A O 1
ATOM 1836 N N . ALA A 1 259 ? -4.551 38.5 11.781 1 98.44 259 ALA A N 1
ATOM 1837 C CA . ALA A 1 259 ? -4.461 39.938 11.547 1 98.44 259 ALA A CA 1
ATOM 1838 C C . ALA A 1 259 ? -4.652 40.719 12.844 1 98.44 259 ALA A C 1
ATOM 1840 O O . ALA A 1 259 ? -3.963 41.719 13.086 1 98.44 259 ALA A O 1
ATOM 1841 N N . GLY A 1 260 ? -5.598 40.312 13.602 1 98.56 260 GLY A N 1
ATOM 1842 C CA . GLY A 1 260 ? -5.809 40.938 14.898 1 98.56 260 GLY A CA 1
ATOM 1843 C C . GLY A 1 260 ? -4.586 40.875 15.797 1 98.56 260 GLY A C 1
ATOM 1844 O O . GLY A 1 260 ? -4.215 41.875 16.406 1 98.56 260 GLY A O 1
ATOM 1845 N N . LEU A 1 261 ? -3.998 39.719 15.867 1 98.5 261 LEU A N 1
ATOM 1846 C CA . LEU A 1 261 ? -2.795 39.562 16.672 1 98.5 261 LEU A CA 1
ATOM 1847 C C . LEU A 1 261 ? -1.675 40.469 16.172 1 98.5 261 LEU A C 1
ATOM 1849 O O . LEU A 1 261 ? -0.882 40.969 16.953 1 98.5 261 LEU A O 1
ATOM 1853 N N . MET A 1 262 ? -1.601 40.625 14.883 1 98.25 262 MET A N 1
ATOM 1854 C CA . MET A 1 262 ? -0.626 41.562 14.312 1 98.25 262 MET A CA 1
ATOM 1855 C C . MET A 1 262 ? -0.931 43 14.727 1 98.25 262 MET A C 1
ATOM 1857 O O . MET A 1 262 ? -0.045 43.719 15.195 1 98.25 262 MET A O 1
ATOM 1861 N N . ALA A 1 263 ? -2.137 43.375 14.602 1 98.06 263 ALA A N 1
ATOM 1862 C CA . ALA A 1 263 ? -2.541 44.781 14.805 1 98.06 263 ALA A CA 1
ATOM 1863 C C . ALA A 1 263 ? -2.543 45.125 16.297 1 98.06 263 ALA A C 1
ATOM 1865 O O . ALA A 1 263 ? -1.982 46.156 16.688 1 98.06 263 ALA A O 1
ATOM 1866 N N . TYR A 1 264 ? -3.176 44.312 17.109 1 97.81 264 TYR A N 1
ATOM 1867 C CA . TYR A 1 264 ? -3.396 44.656 18.516 1 97.81 264 TYR A CA 1
ATOM 1868 C C . TYR A 1 264 ? -2.189 44.281 19.359 1 97.81 264 TYR A C 1
ATOM 1870 O O . TYR A 1 264 ? -1.87 44.969 20.328 1 97.81 264 TYR A O 1
ATOM 1878 N N . CYS A 1 265 ? -1.476 43.188 18.984 1 97.5 265 CYS A N 1
ATOM 1879 C CA . CYS A 1 265 ? -0.477 42.625 19.891 1 97.5 265 CYS A CA 1
ATOM 1880 C C . CYS A 1 265 ? 0.92 42.719 19.297 1 97.5 265 CYS A C 1
ATOM 1882 O O . CYS A 1 265 ? 1.909 42.406 19.953 1 97.5 265 CYS A O 1
ATOM 1884 N N . GLY A 1 266 ? 1.023 43.219 18.094 1 96.75 266 GLY A N 1
ATOM 1885 C CA . GLY A 1 266 ? 2.326 43.312 17.453 1 96.75 266 GLY A CA 1
ATOM 1886 C C . GLY A 1 266 ? 2.877 41.938 17.031 1 96.75 266 GLY A C 1
ATOM 1887 O O . GLY A 1 266 ? 4.094 41.75 16.953 1 96.75 266 GLY A O 1
ATOM 1888 N N . GLY A 1 267 ? 2.014 41.094 16.781 1 97.25 267 GLY A N 1
ATOM 1889 C CA . GLY A 1 267 ? 2.424 39.75 16.438 1 97.25 267 GLY A CA 1
ATOM 1890 C C . GLY A 1 267 ? 3.035 39.625 15.055 1 97.25 267 GLY A C 1
ATOM 1891 O O . GLY A 1 267 ? 2.711 40.438 14.164 1 97.25 267 GLY A O 1
ATOM 1892 N N . ARG A 1 268 ? 3.924 38.688 14.867 1 96.81 268 ARG A N 1
ATOM 1893 C CA . ARG A 1 268 ? 4.5 38.344 13.57 1 96.81 268 ARG A CA 1
ATOM 1894 C C . ARG A 1 268 ? 4.047 36.969 13.109 1 96.81 268 ARG A C 1
ATOM 1896 O O . ARG A 1 268 ? 4.09 36 13.875 1 96.81 268 ARG A O 1
ATOM 1903 N N . LEU A 1 269 ? 3.678 36.969 11.836 1 96 269 LEU A N 1
ATOM 1904 C CA . LEU A 1 269 ? 3.215 35.688 11.273 1 96 269 LEU A CA 1
ATOM 1905 C C . LEU A 1 269 ? 4.395 34.812 10.898 1 96 269 LEU A C 1
ATOM 1907 O O . LEU A 1 269 ? 5.402 35.281 10.383 1 96 269 LEU A O 1
ATOM 1911 N N . ARG A 1 270 ? 4.27 33.594 11.312 1 92.5 270 ARG A N 1
ATOM 1912 C CA . ARG A 1 270 ? 5.191 32.562 10.883 1 92.5 270 ARG A CA 1
ATOM 1913 C C . ARG A 1 270 ? 4.438 31.297 10.461 1 92.5 270 ARG A C 1
ATOM 1915 O O . ARG A 1 270 ? 3.398 30.984 11.039 1 92.5 270 ARG A O 1
ATOM 1922 N N . GLY A 1 271 ? 4.926 30.719 9.469 1 90.81 271 GLY A N 1
ATOM 1923 C CA . GLY A 1 271 ? 4.34 29.438 9.125 1 90.81 271 GLY A CA 1
ATOM 1924 C C . GLY A 1 271 ? 4.41 28.422 10.258 1 90.81 271 GLY A C 1
ATOM 1925 O O . GLY A 1 271 ? 5.434 28.297 10.93 1 90.81 271 GLY A O 1
ATOM 1926 N N . GLY A 1 272 ? 3.303 27.828 10.477 1 89.56 272 GLY A N 1
ATOM 1927 C CA . GLY A 1 272 ? 3.229 26.859 11.562 1 89.56 272 GLY A CA 1
ATOM 1928 C C . GLY A 1 272 ? 4.27 25.766 11.469 1 89.56 272 GLY A C 1
ATOM 1929 O O . GLY A 1 272 ? 4.926 25.438 12.461 1 89.56 272 GLY A O 1
ATOM 1930 N N . PHE A 1 273 ? 4.52 25.312 10.352 1 90.44 273 PHE A N 1
ATOM 1931 C CA . PHE A 1 273 ? 5.52 24.266 10.148 1 90.44 273 PHE A CA 1
ATOM 1932 C C . PHE A 1 273 ? 6.91 24.766 10.508 1 90.44 273 PHE A C 1
ATOM 1934 O O . PHE A 1 273 ? 7.648 24.094 11.234 1 90.44 273 PHE A O 1
ATOM 1941 N N . GLU A 1 274 ? 7.18 25.891 9.945 1 91.06 274 GLU A N 1
ATOM 1942 C CA . GLU A 1 274 ? 8.508 26.453 10.18 1 91.06 274 GLU A CA 1
ATOM 1943 C C . GLU A 1 274 ? 8.773 26.625 11.672 1 91.06 274 GLU A C 1
ATOM 1945 O O . GLU A 1 274 ? 9.875 26.344 12.148 1 91.06 274 GLU A O 1
ATOM 1950 N N . LEU A 1 275 ? 7.824 27.141 12.32 1 90.5 275 LEU A N 1
ATOM 1951 C CA . LEU A 1 275 ? 7.953 27.375 13.758 1 90.5 275 LEU A CA 1
ATOM 1952 C C . LEU A 1 275 ? 8.188 26.062 14.5 1 90.5 275 LEU A C 1
ATOM 1954 O O . LEU A 1 275 ? 9.109 25.953 15.312 1 90.5 275 LEU A O 1
ATOM 1958 N N . ILE A 1 276 ? 7.441 25.094 14.234 1 90.94 276 ILE A N 1
ATOM 1959 C CA . ILE A 1 276 ? 7.52 23.812 14.922 1 90.94 276 ILE A CA 1
ATOM 1960 C C . ILE A 1 276 ? 8.805 23.094 14.531 1 90.94 276 ILE A C 1
ATOM 1962 O O . ILE A 1 276 ? 9.523 22.578 15.391 1 90.94 276 ILE A O 1
ATOM 1966 N N . ALA A 1 277 ? 9.094 23.047 13.227 1 93 277 ALA A N 1
ATOM 1967 C CA . ALA A 1 277 ? 10.297 22.391 12.719 1 93 277 ALA A CA 1
ATOM 1968 C C . ALA A 1 277 ? 11.547 22.953 13.391 1 93 277 ALA A C 1
ATOM 1970 O O . ALA A 1 277 ? 12.461 22.188 13.742 1 93 277 ALA A O 1
ATOM 1971 N N . SER A 1 278 ? 11.562 24.266 13.531 1 90.62 278 SER A N 1
ATOM 1972 C CA . SER A 1 278 ? 12.711 24.922 14.164 1 90.62 278 SER A CA 1
ATOM 1973 C C . SER A 1 278 ? 12.828 24.531 15.633 1 90.62 278 SER A C 1
ATOM 1975 O O . SER A 1 278 ? 13.93 24.281 16.125 1 90.62 278 SER A O 1
ATOM 1977 N N . HIS A 1 279 ? 11.773 24.438 16.297 1 85.38 279 HIS A N 1
ATOM 1978 C CA . HIS A 1 279 ? 11.766 24.141 17.719 1 85.38 279 HIS A CA 1
ATOM 1979 C C . HIS A 1 279 ? 12.156 22.688 17.984 1 85.38 279 HIS A C 1
ATOM 1981 O O . HIS A 1 279 ? 12.781 22.391 19 1 85.38 279 HIS A O 1
ATOM 1987 N N . VAL A 1 280 ? 11.828 21.781 17.047 1 88.75 280 VAL A N 1
ATOM 1988 C CA . VAL A 1 280 ? 12.102 20.375 17.297 1 88.75 280 VAL A CA 1
ATOM 1989 C C . VAL A 1 280 ? 13.461 20 16.719 1 88.75 280 VAL A C 1
ATOM 1991 O O . VAL A 1 280 ? 13.953 18.891 16.938 1 88.75 280 VAL A O 1
ATOM 1994 N N . GLY A 1 281 ? 14.078 20.844 15.953 1 92.12 281 GLY A N 1
ATOM 1995 C CA . GLY A 1 281 ? 15.398 20.594 15.398 1 92.12 281 GLY A CA 1
ATOM 1996 C C . GLY A 1 281 ? 15.367 19.703 14.164 1 92.12 281 GLY A C 1
ATOM 1997 O O . GLY A 1 281 ? 16.203 18.797 14.023 1 92.12 281 GLY A O 1
ATOM 1998 N N . LEU A 1 282 ? 14.414 19.938 13.305 1 95.56 282 LEU A N 1
ATOM 1999 C CA . LEU A 1 282 ? 14.219 19.078 12.141 1 95.56 282 LEU A CA 1
ATOM 2000 C C . LEU A 1 282 ? 15.422 19.156 11.211 1 95.56 282 LEU A C 1
ATOM 2002 O O . LEU A 1 282 ? 15.914 18.125 10.75 1 95.56 282 LEU A O 1
ATOM 2006 N N . ASP A 1 283 ? 15.891 20.359 10.969 1 96.19 283 ASP A N 1
ATOM 2007 C CA . ASP A 1 283 ? 16.969 20.562 10.008 1 96.19 283 ASP A CA 1
ATOM 2008 C C . ASP A 1 283 ? 18.203 19.75 10.398 1 96.19 283 ASP A C 1
ATOM 2010 O O . ASP A 1 283 ? 18.75 19.016 9.578 1 96.19 283 ASP A O 1
ATOM 2014 N N . ASP A 1 284 ? 18.641 19.859 11.625 1 96 284 ASP A N 1
ATOM 2015 C CA . ASP A 1 284 ? 19.797 19.141 12.117 1 96 284 ASP A CA 1
ATOM 2016 C C . ASP A 1 284 ? 19.578 17.625 12.07 1 96 284 ASP A C 1
ATOM 2018 O O . ASP A 1 284 ? 20.5 16.875 11.734 1 96 284 ASP A O 1
ATOM 2022 N N . ALA A 1 285 ? 18.438 17.188 12.438 1 96.88 285 ALA A N 1
ATOM 2023 C CA . ALA A 1 285 ? 18.109 15.766 12.43 1 96.88 285 ALA A CA 1
ATOM 2024 C C . ALA A 1 285 ? 18.188 15.203 11.008 1 96.88 285 ALA A C 1
ATOM 2026 O O . ALA A 1 285 ? 18.734 14.117 10.797 1 96.88 285 ALA A O 1
ATOM 2027 N N . VAL A 1 286 ? 17.656 15.906 10.047 1 97.38 286 VAL A N 1
ATOM 2028 C CA . VAL A 1 286 ? 17.625 15.477 8.656 1 97.38 286 VAL A CA 1
ATOM 2029 C C . VAL A 1 286 ? 19.047 15.375 8.109 1 97.38 286 VAL A C 1
ATOM 2031 O O . VAL A 1 286 ? 19.391 14.414 7.418 1 97.38 286 VAL A O 1
ATOM 2034 N N . ARG A 1 287 ? 19.859 16.344 8.492 1 95.44 287 ARG A N 1
ATOM 2035 C CA . ARG A 1 287 ? 21.234 16.375 8.016 1 95.44 287 ARG A CA 1
ATOM 2036 C C . ARG A 1 287 ? 21.969 15.102 8.383 1 95.44 287 ARG A C 1
ATOM 2038 O O . ARG A 1 287 ? 22.859 14.656 7.648 1 95.44 287 ARG A O 1
ATOM 2045 N N . ARG A 1 288 ? 21.578 14.516 9.438 1 95.06 288 ARG A N 1
ATOM 2046 C CA . ARG A 1 288 ? 22.297 13.359 9.953 1 95.06 288 ARG A CA 1
ATOM 2047 C C . ARG A 1 288 ? 21.594 12.062 9.57 1 95.06 288 ARG A C 1
ATOM 2049 O O . ARG A 1 288 ? 22.094 10.969 9.859 1 95.06 288 ARG A O 1
ATOM 2056 N N . ALA A 1 289 ? 20.562 12.07 8.883 1 97.12 289 ALA A N 1
ATOM 2057 C CA . ALA A 1 289 ? 19.75 10.898 8.602 1 97.12 289 ALA A CA 1
ATOM 2058 C C . ALA A 1 289 ? 20.172 10.234 7.293 1 97.12 289 ALA A C 1
ATOM 2060 O O . ALA A 1 289 ? 20.703 10.891 6.398 1 97.12 289 ALA A O 1
ATOM 2061 N N . ASP A 1 290 ? 19.984 8.938 7.219 1 97.12 290 ASP A N 1
ATOM 2062 C CA . ASP A 1 290 ? 20.109 8.211 5.957 1 97.12 290 ASP A CA 1
ATOM 2063 C C . ASP A 1 290 ? 18.812 8.273 5.16 1 97.12 290 ASP A C 1
ATOM 2065 O O . ASP A 1 290 ? 18.828 8.242 3.926 1 97.12 290 ASP A O 1
ATOM 2069 N N . LEU A 1 291 ? 17.75 8.336 5.852 1 98.12 291 LEU A N 1
ATOM 2070 C CA . LEU A 1 291 ? 16.406 8.344 5.293 1 98.12 291 LEU A CA 1
ATOM 2071 C C . LEU A 1 291 ? 15.438 9.094 6.207 1 98.12 291 LEU A C 1
ATOM 2073 O O . LEU A 1 291 ? 15.539 9.008 7.43 1 98.12 291 LEU A O 1
ATOM 2077 N N . VAL A 1 292 ? 14.555 9.883 5.652 1 98.75 292 VAL A N 1
ATOM 2078 C CA . VAL A 1 292 ? 13.461 10.508 6.391 1 98.75 292 VAL A CA 1
ATOM 2079 C C . VAL A 1 292 ? 12.125 9.914 5.945 1 98.75 292 VAL A C 1
ATOM 2081 O O . VAL A 1 292 ? 11.891 9.734 4.75 1 98.75 292 VAL A O 1
ATOM 2084 N N . ILE A 1 293 ? 11.297 9.477 6.891 1 98.81 293 ILE A N 1
ATOM 2085 C CA . ILE A 1 293 ? 9.945 9.023 6.598 1 98.81 293 ILE A CA 1
ATOM 2086 C C . ILE A 1 293 ? 8.93 10 7.195 1 98.81 293 ILE A C 1
ATOM 2088 O O . ILE A 1 293 ? 9.008 10.328 8.383 1 98.81 293 ILE A O 1
ATOM 2092 N N . THR A 1 294 ? 8.086 10.562 6.402 1 98.31 294 THR A N 1
ATOM 2093 C CA . THR A 1 294 ? 7.004 11.445 6.824 1 98.31 294 THR A CA 1
ATOM 2094 C C . THR A 1 294 ? 5.645 10.844 6.473 1 98.31 294 THR A C 1
ATOM 2096 O O . THR A 1 294 ? 5.57 9.82 5.793 1 98.31 294 THR A O 1
ATOM 2099 N N . ALA A 1 295 ? 4.59 11.414 7.125 1 97.12 295 ALA A N 1
ATOM 2100 C CA . ALA A 1 295 ? 3.273 10.82 6.914 1 97.12 295 ALA A CA 1
ATOM 2101 C C . ALA A 1 295 ? 2.162 11.82 7.203 1 97.12 295 ALA A C 1
ATOM 2103 O O . ALA A 1 295 ? 2.34 12.742 8.008 1 97.12 295 ALA A O 1
ATOM 2104 N N . GLU A 1 296 ? 1.068 11.656 6.547 1 93.25 296 GLU A N 1
ATOM 2105 C CA . GLU A 1 296 ? -0.208 12.305 6.82 1 93.25 296 GLU A CA 1
ATOM 2106 C C . GLU A 1 296 ? -1.369 11.523 6.207 1 93.25 296 GLU A C 1
ATOM 2108 O O . GLU A 1 296 ? -1.157 10.523 5.523 1 93.25 296 GLU A O 1
ATOM 2113 N N . GLY A 1 297 ? -2.561 11.891 6.496 1 88.69 297 GLY A N 1
ATOM 2114 C CA . GLY A 1 297 ? -3.721 11.188 5.973 1 88.69 297 GLY A CA 1
ATOM 2115 C C . GLY A 1 297 ? -3.787 11.195 4.457 1 88.69 297 GLY A C 1
ATOM 2116 O O . GLY A 1 297 ? -3.791 10.133 3.826 1 88.69 297 GLY A O 1
ATOM 2117 N N . MET A 1 298 ? -3.92 12.273 3.873 1 83.38 298 MET A N 1
ATOM 2118 C CA . MET A 1 298 ? -3.82 12.469 2.43 1 83.38 298 MET A CA 1
ATOM 2119 C C . MET A 1 298 ? -2.75 13.5 2.094 1 83.38 298 MET A C 1
ATOM 2121 O O . MET A 1 298 ? -2.938 14.695 2.332 1 83.38 298 MET A O 1
ATOM 2125 N N . VAL A 1 299 ? -1.741 13.047 1.512 1 83.56 299 VAL A N 1
ATOM 2126 C CA . VAL A 1 299 ? -0.624 13.93 1.2 1 83.56 299 VAL A CA 1
ATOM 2127 C C . VAL A 1 299 ? -0.917 14.703 -0.085 1 83.56 299 VAL A C 1
ATOM 2129 O O . VAL A 1 299 ? -1.564 14.18 -0.996 1 83.56 299 VAL A O 1
ATOM 2132 N N . ASP A 1 300 ? -0.554 15.914 -0.077 1 81 300 ASP A N 1
ATOM 2133 C CA . ASP A 1 300 ? -0.647 16.734 -1.283 1 81 300 ASP A CA 1
ATOM 2134 C C . ASP A 1 300 ? 0.534 17.703 -1.388 1 81 300 ASP A C 1
ATOM 2136 O O . ASP A 1 300 ? 1.485 17.609 -0.608 1 81 300 ASP A O 1
ATOM 2140 N N . CYS A 1 301 ? 0.527 18.484 -2.469 1 78.62 301 CYS A N 1
ATOM 2141 C CA . CYS A 1 301 ? 1.679 19.328 -2.76 1 78.62 301 CYS A CA 1
ATOM 2142 C C . CYS A 1 301 ? 1.455 20.75 -2.252 1 78.62 301 CYS A C 1
ATOM 2144 O O . CYS A 1 301 ? 2.068 21.688 -2.75 1 78.62 301 CYS A O 1
ATOM 2146 N N . THR A 1 302 ? 0.583 20.859 -1.322 1 74.75 302 THR A N 1
ATOM 2147 C CA . THR A 1 302 ? 0.255 22.188 -0.835 1 74.75 302 THR A CA 1
ATOM 2148 C C . THR A 1 302 ? 1.327 22.703 0.126 1 74.75 302 THR A C 1
ATOM 2150 O O . THR A 1 302 ? 1.723 21.984 1.053 1 74.75 302 THR A O 1
ATOM 2153 N N . ALA A 1 303 ? 1.788 23.922 -0.108 1 73.06 303 ALA A N 1
ATOM 2154 C CA . ALA A 1 303 ? 2.756 24.547 0.788 1 73.06 303 ALA A CA 1
ATOM 2155 C C . ALA A 1 303 ? 2.232 24.578 2.221 1 73.06 303 ALA A C 1
ATOM 2157 O O . ALA A 1 303 ? 1.049 24.844 2.447 1 73.06 303 ALA A O 1
ATOM 2158 N N . GLY A 1 304 ? 3.17 24.297 3.141 1 77.94 304 GLY A N 1
ATOM 2159 C CA . GLY A 1 304 ? 2.785 24.312 4.543 1 77.94 304 GLY A CA 1
ATOM 2160 C C . GLY A 1 304 ? 2.404 22.953 5.082 1 77.94 304 GLY A C 1
ATOM 2161 O O . GLY A 1 304 ? 2.416 22.734 6.293 1 77.94 304 GLY A O 1
ATOM 2162 N N . LYS A 1 305 ? 2.035 22.062 4.137 1 83.62 305 LYS A N 1
ATOM 2163 C CA . LYS A 1 305 ? 1.729 20.719 4.594 1 83.62 305 LYS A CA 1
ATOM 2164 C C . LYS A 1 305 ? 2.996 19.969 5.008 1 83.62 305 LYS A C 1
ATOM 2166 O O . LYS A 1 305 ? 4.023 20.062 4.336 1 83.62 305 LYS A O 1
ATOM 2171 N N . VAL A 1 306 ? 2.85 19.25 6.02 1 91.38 306 VAL A N 1
ATOM 2172 C CA . VAL A 1 306 ? 4.004 18.703 6.727 1 91.38 306 VAL A CA 1
ATOM 2173 C C . VAL A 1 306 ? 4.816 17.812 5.781 1 91.38 306 VAL A C 1
ATOM 2175 O O . VAL A 1 306 ? 6.016 18.031 5.594 1 91.38 306 VAL A O 1
ATOM 2178 N N . PRO A 1 307 ? 4.188 16.797 5.082 1 94.56 307 PRO A N 1
ATOM 2179 C CA . PRO A 1 307 ? 5.023 15.945 4.234 1 94.56 307 PRO A CA 1
ATOM 2180 C C . PRO A 1 307 ? 5.719 16.719 3.119 1 94.56 307 PRO A C 1
ATOM 2182 O O . PRO A 1 307 ? 6.871 16.438 2.787 1 94.56 307 PRO A O 1
ATOM 2185 N N . TRP A 1 308 ? 5.07 17.688 2.598 1 92.69 308 TRP A N 1
ATOM 2186 C CA . TRP A 1 308 ? 5.641 18.516 1.533 1 92.69 308 TRP A CA 1
ATOM 2187 C C . TRP A 1 308 ? 6.824 19.328 2.047 1 92.69 308 TRP A C 1
ATOM 2189 O O . TRP A 1 308 ? 7.883 19.359 1.416 1 92.69 308 TRP A O 1
ATOM 2199 N N . GLU A 1 309 ? 6.668 19.953 3.176 1 93.25 309 GLU A N 1
ATOM 2200 C CA . GLU A 1 309 ? 7.723 20.781 3.756 1 93.25 309 GLU A CA 1
ATOM 2201 C C . GLU A 1 309 ? 8.906 19.922 4.211 1 93.25 309 GLU A C 1
ATOM 2203 O O . GLU A 1 309 ? 10.055 20.344 4.105 1 93.25 309 GLU A O 1
ATOM 2208 N N . VAL A 1 310 ? 8.594 18.781 4.73 1 96.94 310 VAL A N 1
ATOM 2209 C CA . VAL A 1 310 ? 9.648 17.859 5.148 1 96.94 310 VAL A CA 1
ATOM 2210 C C . VAL A 1 310 ? 10.492 17.453 3.938 1 96.94 310 VAL A C 1
ATOM 2212 O O . VAL A 1 310 ? 11.719 17.422 4.008 1 96.94 310 VAL A O 1
ATOM 2215 N N . ALA A 1 311 ? 9.844 17.141 2.854 1 96.38 311 ALA A N 1
ATOM 2216 C CA . ALA A 1 311 ? 10.555 16.781 1.63 1 96.38 311 ALA A CA 1
ATOM 2217 C C . ALA A 1 311 ? 11.469 17.906 1.173 1 96.38 311 ALA A C 1
ATOM 2219 O O . ALA A 1 311 ? 12.57 17.656 0.681 1 96.38 311 ALA A O 1
ATOM 2220 N N . ARG A 1 312 ? 11.008 19.078 1.335 1 93.94 312 ARG A N 1
ATOM 2221 C CA . ARG A 1 312 ? 11.812 20.234 0.95 1 93.94 312 ARG A CA 1
ATOM 2222 C C . ARG A 1 312 ? 13.062 20.344 1.815 1 93.94 312 ARG A C 1
ATOM 2224 O O . ARG A 1 312 ? 14.148 20.625 1.31 1 93.94 312 ARG A O 1
ATOM 2231 N N . VAL A 1 313 ? 12.883 20.188 3.066 1 95.94 313 VAL A N 1
ATOM 2232 C CA . VAL A 1 313 ? 14.031 20.203 3.975 1 95.94 313 VAL A CA 1
ATOM 2233 C C . VAL A 1 313 ? 15.016 19.109 3.578 1 95.94 313 VAL A C 1
ATOM 2235 O O . VAL A 1 313 ? 16.219 19.344 3.527 1 95.94 313 VAL A O 1
ATOM 2238 N N . CYS A 1 314 ? 14.523 17.922 3.275 1 97.19 314 CYS A N 1
ATOM 2239 C CA . CYS A 1 314 ? 15.359 16.797 2.865 1 97.19 314 CYS A CA 1
ATOM 2240 C C . CYS A 1 314 ? 16.141 17.125 1.601 1 97.19 314 CYS A C 1
ATOM 2242 O O . CYS A 1 314 ? 17.328 16.812 1.495 1 97.19 314 CYS A O 1
ATOM 2244 N N . ALA A 1 315 ? 15.461 17.734 0.659 1 95.44 315 ALA A N 1
ATOM 2245 C CA . ALA A 1 315 ? 16.094 18.109 -0.605 1 95.44 315 ALA A CA 1
ATOM 2246 C C . ALA A 1 315 ? 17.281 19.031 -0.372 1 95.44 315 ALA A C 1
ATOM 2248 O O . ALA A 1 315 ? 18.312 18.922 -1.047 1 95.44 315 ALA A O 1
ATOM 2249 N N . GLY A 1 316 ? 17.125 19.938 0.538 1 94.69 316 GLY A N 1
ATOM 2250 C CA . GLY A 1 316 ? 18.188 20.875 0.869 1 94.69 316 GLY A CA 1
ATOM 2251 C C . GLY A 1 316 ? 19.438 20.188 1.396 1 94.69 316 GLY A C 1
ATOM 2252 O O . GLY A 1 316 ? 20.547 20.719 1.261 1 94.69 316 GLY A O 1
ATOM 2253 N N . HIS A 1 317 ? 19.297 19.031 1.972 1 95.5 317 HIS A N 1
ATOM 2254 C CA . HIS A 1 317 ? 20.422 18.297 2.541 1 95.5 317 HIS A CA 1
ATOM 2255 C C . HIS A 1 317 ? 20.75 17.062 1.715 1 95.5 317 HIS A C 1
ATOM 2257 O O . HIS A 1 317 ? 21.594 16.25 2.107 1 95.5 317 HIS A O 1
ATOM 2263 N N . ASN A 1 318 ? 20.047 16.844 0.628 1 95.06 318 ASN A N 1
ATOM 2264 C CA . ASN A 1 318 ? 20.203 15.68 -0.24 1 95.06 318 ASN A CA 1
ATOM 2265 C C . ASN A 1 318 ? 19.984 14.375 0.523 1 95.06 318 ASN A C 1
ATOM 2267 O O . ASN A 1 318 ? 20.781 13.445 0.415 1 95.06 318 ASN A O 1
ATOM 2271 N N . VAL A 1 319 ? 19.047 14.375 1.36 1 96.81 319 VAL A N 1
ATOM 2272 C CA . VAL A 1 319 ? 18.656 13.172 2.092 1 96.81 319 VAL A CA 1
ATOM 2273 C C . VAL A 1 319 ? 17.359 12.609 1.517 1 96.81 319 VAL A C 1
ATOM 2275 O O . VAL A 1 319 ? 16.406 13.352 1.307 1 96.81 319 VAL A O 1
ATOM 2278 N N . PRO A 1 320 ? 17.312 11.32 1.233 1 97.75 320 PRO A N 1
ATOM 2279 C CA . PRO A 1 320 ? 16.094 10.727 0.679 1 97.75 320 PRO A CA 1
ATOM 2280 C C . PRO A 1 320 ? 14.906 10.82 1.635 1 97.75 320 PRO A C 1
ATOM 2282 O O . PRO A 1 320 ? 15.07 10.68 2.848 1 97.75 320 PRO A O 1
ATOM 2285 N N . CYS A 1 321 ? 13.734 11.031 1.051 1 98.19 321 CYS A N 1
ATOM 2286 C CA . CYS A 1 321 ? 12.5 11.164 1.817 1 98.19 321 CYS A CA 1
ATOM 2287 C C . CYS A 1 321 ? 11.414 10.242 1.275 1 98.19 321 CYS A C 1
ATOM 2289 O O . CYS A 1 321 ? 11.172 10.203 0.067 1 98.19 321 CYS A O 1
ATOM 2291 N N . ALA A 1 322 ? 10.852 9.438 2.154 1 98.69 322 ALA A N 1
ATOM 2292 C CA . ALA A 1 322 ? 9.68 8.625 1.82 1 98.69 322 ALA A CA 1
ATOM 2293 C C . ALA A 1 322 ? 8.43 9.164 2.51 1 98.69 322 ALA A C 1
ATOM 2295 O O . ALA A 1 322 ? 8.484 9.617 3.658 1 98.69 322 ALA A O 1
ATOM 2296 N N . MET A 1 323 ? 7.266 9.102 1.838 1 98.38 323 MET A N 1
ATOM 2297 C CA . MET A 1 323 ? 5.996 9.562 2.391 1 98.38 323 MET A CA 1
ATOM 2298 C C . MET A 1 323 ? 5.023 8.398 2.562 1 98.38 323 MET A C 1
ATOM 2300 O O . MET A 1 323 ? 4.832 7.605 1.643 1 98.38 323 MET A O 1
ATOM 2304 N N . LEU A 1 324 ? 4.508 8.266 3.738 1 98.44 324 LEU A N 1
ATOM 2305 C CA . LEU A 1 324 ? 3.402 7.348 3.988 1 98.44 324 LEU A CA 1
ATOM 2306 C C . LEU A 1 324 ? 2.074 8.102 4.039 1 98.44 324 LEU A C 1
ATOM 2308 O O . LEU A 1 324 ? 1.985 9.172 4.633 1 98.44 324 LEU A O 1
ATOM 2312 N N . THR A 1 325 ? 1.048 7.59 3.387 1 96.81 325 THR A N 1
ATOM 2313 C CA . THR A 1 325 ? -0.236 8.273 3.305 1 96.81 325 THR A CA 1
ATOM 2314 C C . THR A 1 325 ? -1.389 7.289 3.449 1 96.81 325 THR A C 1
ATOM 2316 O O . THR A 1 325 ? -1.249 6.109 3.111 1 96.81 325 THR A O 1
ATOM 2319 N N . GLY A 1 326 ? -2.463 7.754 3.957 1 95.25 326 GLY A N 1
ATOM 2320 C CA . GLY A 1 326 ? -3.664 6.934 4.016 1 95.25 326 GLY A CA 1
ATOM 2321 C C . GLY A 1 326 ? -4.242 6.629 2.646 1 95.25 326 GLY A C 1
ATOM 2322 O O . GLY A 1 326 ? -4.824 5.562 2.436 1 95.25 326 GLY A O 1
ATOM 2323 N N . SER A 1 327 ? -4.117 7.566 1.793 1 94.44 327 SER A N 1
ATOM 2324 C CA . SER A 1 327 ? -4.574 7.422 0.415 1 94.44 327 SER A CA 1
ATOM 2325 C C . SER A 1 327 ? -3.648 8.148 -0.556 1 94.44 327 SER A C 1
ATOM 2327 O O . SER A 1 327 ? -3.281 9.297 -0.327 1 94.44 327 SER A O 1
ATOM 2329 N N . LEU A 1 328 ? -3.277 7.438 -1.632 1 96 328 LEU A N 1
ATOM 2330 C CA . LEU A 1 328 ? -2.484 8.086 -2.668 1 96 328 LEU A CA 1
ATOM 2331 C C . LEU A 1 328 ? -3.291 9.18 -3.363 1 96 328 LEU A C 1
ATOM 2333 O O . LEU A 1 328 ? -4.484 9.008 -3.621 1 96 328 LEU A O 1
ATOM 2337 N N . PRO A 1 329 ? -2.697 10.289 -3.623 1 92.69 329 PRO A N 1
ATOM 2338 C CA . PRO A 1 329 ? -3.393 11.328 -4.379 1 92.69 329 PRO A CA 1
ATOM 2339 C C . PRO A 1 329 ? -3.545 10.984 -5.859 1 92.69 329 PRO A C 1
ATOM 2341 O O . PRO A 1 329 ? -2.953 10.016 -6.332 1 92.69 329 PRO A O 1
ATOM 2344 N N . PRO A 1 330 ? -4.277 11.797 -6.617 1 89.88 330 PRO A N 1
ATOM 2345 C CA . PRO A 1 330 ? -4.41 11.57 -8.055 1 89.88 330 PRO A CA 1
ATOM 2346 C C . PRO A 1 330 ? -3.078 11.672 -8.797 1 89.88 330 PRO A C 1
ATOM 2348 O O . PRO A 1 330 ? -2.139 12.297 -8.297 1 89.88 330 PRO A O 1
ATOM 2351 N N . GLY A 1 331 ? -3.018 11.203 -9.977 1 89.81 331 GLY A N 1
ATOM 2352 C CA . GLY A 1 331 ? -1.814 11 -10.773 1 89.81 331 GLY A CA 1
ATOM 2353 C C . GLY A 1 331 ? -0.946 12.234 -10.875 1 89.81 331 GLY A C 1
ATOM 2354 O O . GLY A 1 331 ? 0.245 12.195 -10.555 1 89.81 331 GLY A O 1
ATOM 2355 N N . PRO A 1 332 ? -1.463 13.328 -11.227 1 89.94 332 PRO A N 1
ATOM 2356 C CA . PRO A 1 332 ? -0.63 14.523 -11.383 1 89.94 332 PRO A CA 1
ATOM 2357 C C . PRO A 1 332 ? -0.03 15 -10.062 1 89.94 332 PRO A C 1
ATOM 2359 O O . PRO A 1 332 ? 1.12 15.445 -10.031 1 89.94 332 PRO A O 1
ATOM 2362 N N . VAL A 1 333 ? -0.804 14.906 -9.031 1 91.06 333 VAL A N 1
ATOM 2363 C CA . VAL A 1 333 ? -0.318 15.289 -7.707 1 91.06 333 VAL A CA 1
ATOM 2364 C C . VAL A 1 333 ? 0.742 14.297 -7.238 1 91.06 333 VAL A C 1
ATOM 2366 O O . VAL A 1 333 ? 1.784 14.695 -6.711 1 91.06 333 VAL A O 1
ATOM 2369 N N . LEU A 1 334 ? 0.482 13.047 -7.523 1 94.69 334 LEU A N 1
ATOM 2370 C CA . LEU A 1 334 ? 1.438 12.008 -7.141 1 94.69 334 LEU A CA 1
ATOM 2371 C C . LEU A 1 334 ? 2.768 12.203 -7.859 1 94.69 334 LEU A C 1
ATOM 2373 O O . LEU A 1 334 ? 3.832 12.094 -7.246 1 94.69 334 LEU A O 1
ATOM 2377 N N . ALA A 1 335 ? 2.717 12.516 -9.109 1 93.5 335 ALA A N 1
ATOM 2378 C CA . ALA A 1 335 ? 3.934 12.727 -9.891 1 93.5 335 ALA A CA 1
ATOM 2379 C C . ALA A 1 335 ? 4.773 13.852 -9.305 1 93.5 335 ALA A C 1
ATOM 2381 O O . ALA A 1 335 ? 6.004 13.766 -9.273 1 93.5 335 ALA A O 1
ATOM 2382 N N . ARG A 1 336 ? 4.129 14.875 -8.852 1 92.25 336 ARG A N 1
ATOM 2383 C CA . ARG A 1 336 ? 4.828 16 -8.234 1 92.25 336 ARG A CA 1
ATOM 2384 C C . ARG A 1 336 ? 5.438 15.594 -6.895 1 92.25 336 ARG A C 1
ATOM 2386 O O . ARG A 1 336 ? 6.578 15.953 -6.59 1 92.25 336 ARG A O 1
ATOM 2393 N N . LEU A 1 337 ? 4.652 14.867 -6.184 1 94.19 337 LEU A N 1
ATOM 2394 C CA . LEU A 1 337 ? 5.141 14.398 -4.891 1 94.19 337 LEU A CA 1
ATOM 2395 C C . LEU A 1 337 ? 6.348 13.484 -5.062 1 94.19 337 LEU A C 1
ATOM 2397 O O . LEU A 1 337 ? 7.285 13.531 -4.266 1 94.19 337 LEU A O 1
ATOM 2401 N N . GLU A 1 338 ? 6.34 12.648 -6.062 1 93.5 338 GLU A N 1
ATOM 2402 C CA . GLU A 1 338 ? 7.406 11.688 -6.324 1 93.5 338 GLU A CA 1
ATOM 2403 C C . GLU A 1 338 ? 8.727 12.391 -6.617 1 93.5 338 GLU A C 1
ATOM 2405 O O . GLU A 1 338 ? 9.797 11.859 -6.32 1 93.5 338 GLU A O 1
ATOM 2410 N N . ARG A 1 339 ? 8.695 13.57 -7.113 1 92.31 339 ARG A N 1
ATOM 2411 C CA . ARG A 1 339 ? 9.906 14.352 -7.363 1 92.31 339 ARG A CA 1
ATOM 2412 C C . ARG A 1 339 ? 10.508 14.852 -6.059 1 92.31 339 ARG A C 1
ATOM 2414 O O . ARG A 1 339 ? 11.734 14.984 -5.945 1 92.31 339 ARG A O 1
ATOM 2421 N N . ALA A 1 340 ? 9.617 15.125 -5.156 1 91.62 340 ALA A N 1
ATOM 2422 C CA . ALA A 1 340 ? 10.055 15.648 -3.863 1 91.62 340 ALA A CA 1
ATOM 2423 C C . ALA A 1 340 ? 10.445 14.508 -2.92 1 91.62 340 ALA A C 1
ATOM 2425 O O . ALA A 1 340 ? 11.453 14.594 -2.219 1 91.62 340 ALA A O 1
ATOM 2426 N N . ALA A 1 341 ? 9.625 13.516 -2.873 1 93.12 341 ALA A N 1
ATOM 2427 C CA . ALA A 1 341 ? 9.859 12.32 -2.059 1 93.12 341 ALA A CA 1
ATOM 2428 C C . ALA A 1 341 ? 10.672 11.281 -2.826 1 93.12 341 ALA A C 1
ATOM 2430 O O . ALA A 1 341 ? 10.125 10.305 -3.33 1 93.12 341 ALA A O 1
ATOM 2431 N N . THR A 1 342 ? 11.961 11.375 -2.801 1 93.38 342 THR A N 1
ATOM 2432 C CA . THR A 1 342 ? 12.852 10.641 -3.697 1 93.38 342 THR A CA 1
ATOM 2433 C C . THR A 1 342 ? 12.867 9.156 -3.342 1 93.38 342 THR A C 1
ATOM 2435 O O . THR A 1 342 ? 13.25 8.32 -4.164 1 93.38 342 THR A O 1
ATOM 2438 N N . ALA A 1 343 ? 12.477 8.844 -2.104 1 97.44 343 ALA A N 1
ATOM 2439 C CA . ALA A 1 343 ? 12.461 7.441 -1.697 1 97.44 343 ALA A CA 1
ATOM 2440 C C . ALA A 1 343 ? 11.062 6.84 -1.856 1 97.44 343 ALA A C 1
ATOM 2442 O O . ALA A 1 343 ? 10.82 5.699 -1.457 1 97.44 343 ALA A O 1
ATOM 2443 N N . GLY A 1 344 ? 10.094 7.645 -2.441 1 97.75 344 GLY A N 1
ATOM 2444 C CA . GLY A 1 344 ? 8.805 7.086 -2.836 1 97.75 344 GLY A CA 1
ATOM 2445 C C . GLY A 1 344 ? 7.66 7.559 -1.965 1 97.75 344 GLY A C 1
ATOM 2446 O O . GLY A 1 344 ? 7.879 8.141 -0.9 1 97.75 344 GLY A O 1
ATOM 2447 N N . VAL A 1 345 ? 6.383 7.406 -2.436 1 98.31 345 VAL A N 1
ATOM 2448 C CA . VAL A 1 345 ? 5.117 7.688 -1.765 1 98.31 345 VAL A CA 1
ATOM 2449 C C . VAL A 1 345 ? 4.301 6.402 -1.646 1 98.31 345 VAL A C 1
ATOM 2451 O O . VAL A 1 345 ? 3.965 5.777 -2.652 1 98.31 345 VAL A O 1
ATOM 2454 N N . PHE A 1 346 ? 3.963 5.996 -0.412 1 98.5 346 PHE A N 1
ATOM 2455 C CA . PHE A 1 346 ? 3.354 4.691 -0.189 1 98.5 346 PHE A CA 1
ATOM 2456 C C . PHE A 1 346 ? 2.029 4.832 0.55 1 98.5 346 PHE A C 1
ATOM 2458 O O . PHE A 1 346 ? 1.936 5.566 1.535 1 98.5 346 PHE A O 1
ATOM 2465 N N . SER A 1 347 ? 1.021 4.168 0.068 1 98.19 347 SER A N 1
ATOM 2466 C CA . SER A 1 347 ? -0.208 3.992 0.836 1 98.19 347 SER A CA 1
ATOM 2467 C C . SER A 1 347 ? -0.019 2.979 1.959 1 98.19 347 SER A C 1
ATOM 2469 O O . SER A 1 347 ? 0.67 1.971 1.783 1 98.19 347 SER A O 1
ATOM 2471 N N . ILE A 1 348 ? -0.708 3.217 3.061 1 98.06 348 ILE A N 1
ATOM 2472 C CA . ILE A 1 348 ? -0.555 2.297 4.184 1 98.06 348 ILE A CA 1
ATOM 2473 C C . ILE A 1 348 ? -1.616 1.202 4.102 1 98.06 348 ILE A C 1
ATOM 2475 O O . ILE A 1 348 ? -1.646 0.293 4.934 1 98.06 348 ILE A O 1
ATOM 2479 N N . ALA A 1 349 ? -2.533 1.229 3.102 1 97.88 349 ALA A N 1
ATOM 2480 C CA . ALA A 1 349 ? -3.605 0.244 2.984 1 97.88 349 ALA A CA 1
ATOM 2481 C C . ALA A 1 349 ? -3.043 -1.153 2.742 1 97.88 349 ALA A C 1
ATOM 2483 O O . ALA A 1 349 ? -2.223 -1.352 1.843 1 97.88 349 ALA A O 1
ATOM 2484 N N . PRO A 1 350 ? -3.488 -2.111 3.473 1 97.56 350 PRO A N 1
ATOM 2485 C CA . PRO A 1 350 ? -2.982 -3.48 3.344 1 97.56 350 PRO A CA 1
ATOM 2486 C C . PRO A 1 350 ? -3.648 -4.25 2.205 1 97.56 350 PRO A C 1
ATOM 2488 O O . PRO A 1 350 ? -3.283 -5.395 1.932 1 97.56 350 PRO A O 1
ATOM 2491 N N . GLY A 1 351 ? -4.527 -3.771 1.559 1 97.31 351 GLY A N 1
ATOM 2492 C CA . GLY A 1 351 ? -5.469 -4.301 0.583 1 97.31 351 GLY A CA 1
ATOM 2493 C C . GLY A 1 351 ? -6.816 -3.611 0.617 1 97.31 351 GLY A C 1
ATOM 2494 O O . GLY A 1 351 ? -6.945 -2.512 1.162 1 97.31 351 GLY A O 1
ATOM 2495 N N . PRO A 1 352 ? -7.773 -4.254 -0.059 1 95.81 352 PRO A N 1
ATOM 2496 C CA . PRO A 1 352 ? -9.125 -3.703 0.076 1 95.81 352 PRO A CA 1
ATOM 2497 C C . PRO A 1 352 ? -9.555 -3.537 1.532 1 95.81 352 PRO A C 1
ATOM 2499 O O . PRO A 1 352 ? -9.461 -4.484 2.318 1 95.81 352 PRO A O 1
ATOM 2502 N N . ILE A 1 353 ? -9.984 -2.311 1.844 1 96.44 353 ILE A N 1
ATOM 2503 C CA . ILE A 1 353 ? -10.32 -1.953 3.217 1 96.44 353 ILE A CA 1
ATOM 2504 C C . ILE A 1 353 ? -11.258 -0.749 3.221 1 96.44 353 ILE A C 1
ATOM 2506 O O . ILE A 1 353 ? -11.18 0.113 2.344 1 96.44 353 ILE A O 1
ATOM 2510 N N . SER A 1 354 ? -12.125 -0.695 4.184 1 95.38 354 SER A N 1
ATOM 2511 C CA . SER A 1 354 ? -12.992 0.474 4.312 1 95.38 354 SER A CA 1
ATOM 2512 C C . SER A 1 354 ? -12.25 1.638 4.961 1 95.38 354 SER A C 1
ATOM 2514 O O . SER A 1 354 ? -11.25 1.438 5.645 1 95.38 354 SER A O 1
ATOM 2516 N N . LEU A 1 355 ? -12.75 2.822 4.723 1 92.94 355 LEU A N 1
ATOM 2517 C CA . LEU A 1 355 ? -12.172 4.004 5.352 1 92.94 355 LEU A CA 1
ATOM 2518 C C . LEU A 1 355 ? -12.211 3.885 6.871 1 92.94 355 LEU A C 1
ATOM 2520 O O . LEU A 1 355 ? -11.234 4.203 7.551 1 92.94 355 LEU A O 1
ATOM 2524 N N . GLN A 1 356 ? -13.281 3.424 7.41 1 93 356 GLN A N 1
ATOM 2525 C CA . GLN A 1 356 ? -13.445 3.271 8.852 1 93 356 GLN A CA 1
ATOM 2526 C C . GLN A 1 356 ? -12.422 2.297 9.422 1 93 356 GLN A C 1
ATOM 2528 O O . GLN A 1 356 ? -11.773 2.594 10.43 1 93 356 GLN A O 1
ATOM 2533 N N . GLU A 1 357 ? -12.281 1.182 8.758 1 95.06 357 GLU A N 1
ATOM 2534 C CA . GLU A 1 357 ? -11.305 0.2 9.219 1 95.06 357 GLU A CA 1
ATOM 2535 C C . GLU A 1 357 ? -9.883 0.731 9.078 1 95.06 357 GLU A C 1
ATOM 2537 O O . GLU A 1 357 ? -9.023 0.453 9.922 1 95.06 357 GLU A O 1
ATOM 2542 N N . SER A 1 358 ? -9.656 1.415 8.008 1 95.69 358 SER A N 1
ATOM 2543 C CA . SER A 1 358 ? -8.336 2.01 7.789 1 95.69 358 SER A CA 1
ATOM 2544 C C . SER A 1 358 ? -7.969 2.967 8.914 1 95.69 358 SER A C 1
ATOM 2546 O O . SER A 1 358 ? -6.824 2.975 9.383 1 95.69 358 SER A O 1
ATOM 2548 N N . LYS A 1 359 ? -8.922 3.738 9.383 1 94.06 359 LYS A N 1
ATOM 2549 C CA . LYS A 1 359 ? -8.688 4.68 10.477 1 94.06 359 LYS A CA 1
ATOM 2550 C C . LYS A 1 359 ? -8.445 3.943 11.789 1 94.06 359 LYS A C 1
ATOM 2552 O O . LYS A 1 359 ? -7.543 4.305 12.547 1 94.06 359 LYS A O 1
ATOM 2557 N N . GLU A 1 360 ? -9.18 2.902 12.008 1 94.88 360 GLU A N 1
ATOM 2558 C CA . GLU A 1 360 ? -9.07 2.139 13.242 1 94.88 360 GLU A CA 1
ATOM 2559 C C . GLU A 1 360 ? -7.73 1.42 13.336 1 94.88 360 GLU A C 1
ATOM 2561 O O . GLU A 1 360 ? -7.195 1.237 14.43 1 94.88 360 GLU A O 1
ATOM 2566 N N . ARG A 1 361 ? -7.215 1.072 12.211 1 96.5 361 ARG A N 1
ATOM 2567 C CA . ARG A 1 361 ? -5.996 0.271 12.188 1 96.5 361 ARG A CA 1
ATOM 2568 C C . ARG A 1 361 ? -4.801 1.104 11.734 1 96.5 361 ARG A C 1
ATOM 2570 O O . ARG A 1 361 ? -3.744 0.56 11.406 1 96.5 361 ARG A O 1
ATOM 2577 N N . ALA A 1 362 ? -4.918 2.363 11.773 1 97.12 362 ALA A N 1
ATOM 2578 C CA . ALA A 1 362 ? -3.951 3.254 11.141 1 97.12 362 ALA A CA 1
ATOM 2579 C C . ALA A 1 362 ? -2.557 3.066 11.734 1 97.12 362 ALA A C 1
ATOM 2581 O O . ALA A 1 362 ? -1.566 3.01 11 1 97.12 362 ALA A O 1
ATOM 2582 N N . GLU A 1 363 ? -2.432 2.957 13.023 1 97.94 363 GLU A N 1
ATOM 2583 C CA . GLU A 1 363 ? -1.127 2.824 13.656 1 97.94 363 GLU A CA 1
ATOM 2584 C C . GLU A 1 363 ? -0.42 1.547 13.211 1 97.94 363 GLU A C 1
ATOM 2586 O O . GLU A 1 363 ? 0.759 1.576 12.859 1 97.94 363 GLU A O 1
ATOM 2591 N N . ALA A 1 364 ? -1.15 0.45 13.234 1 97.94 364 ALA A N 1
ATOM 2592 C CA . ALA A 1 364 ? -0.583 -0.827 12.812 1 97.94 364 ALA A CA 1
ATOM 2593 C C . ALA A 1 364 ? -0.182 -0.789 11.344 1 97.94 364 ALA A C 1
ATOM 2595 O O . ALA A 1 364 ? 0.859 -1.329 10.961 1 97.94 364 ALA A O 1
ATOM 2596 N N . LEU A 1 365 ? -1.039 -0.215 10.539 1 98.12 365 LEU A N 1
ATOM 2597 C CA . LEU A 1 365 ? -0.779 -0.132 9.109 1 98.12 365 LEU A CA 1
ATOM 2598 C C . LEU A 1 365 ? 0.438 0.742 8.828 1 98.12 365 LEU A C 1
ATOM 2600 O O . LEU A 1 365 ? 1.25 0.421 7.953 1 98.12 365 LEU A O 1
ATOM 2604 N N . LEU A 1 366 ? 0.567 1.859 9.594 1 98.62 366 LEU A N 1
ATOM 2605 C CA . LEU A 1 366 ? 1.747 2.711 9.492 1 98.62 366 LEU A CA 1
ATOM 2606 C C . LEU A 1 366 ? 3.014 1.926 9.812 1 98.62 366 LEU A C 1
ATOM 2608 O O . LEU A 1 366 ? 4.004 2.006 9.086 1 98.62 366 LEU A O 1
ATOM 2612 N N . SER A 1 367 ? 2.977 1.213 10.883 1 98.62 367 SER A N 1
ATOM 2613 C CA . SER A 1 367 ? 4.125 0.427 11.328 1 98.62 367 SER A CA 1
ATOM 2614 C C . SER A 1 367 ? 4.527 -0.601 10.273 1 98.62 367 SER A C 1
ATOM 2616 O O . SER A 1 367 ? 5.711 -0.73 9.945 1 98.62 367 SER A O 1
ATOM 2618 N N . THR A 1 368 ? 3.57 -1.299 9.75 1 98.38 368 THR A N 1
ATOM 2619 C CA . THR A 1 368 ? 3.822 -2.344 8.766 1 98.38 368 THR A CA 1
ATOM 2620 C C . THR A 1 368 ? 4.438 -1.753 7.5 1 98.38 368 THR A C 1
ATOM 2622 O O . THR A 1 368 ? 5.441 -2.262 6.996 1 98.38 368 THR A O 1
ATOM 2625 N N . THR A 1 369 ? 3.848 -0.729 6.988 1 98.56 369 THR A N 1
ATOM 2626 C CA . THR A 1 369 ? 4.34 -0.117 5.758 1 98.56 369 THR A CA 1
ATOM 2627 C C . THR A 1 369 ? 5.738 0.461 5.965 1 98.56 369 THR A C 1
ATOM 2629 O O . THR A 1 369 ? 6.598 0.34 5.09 1 98.56 369 THR A O 1
ATOM 2632 N N . ALA A 1 370 ? 5.926 1.11 7.121 1 98.81 370 ALA A N 1
ATOM 2633 C CA . ALA A 1 370 ? 7.234 1.679 7.43 1 98.81 370 ALA A CA 1
ATOM 2634 C C . ALA A 1 370 ? 8.32 0.604 7.406 1 98.81 370 ALA A C 1
ATOM 2636 O O . ALA A 1 370 ? 9.414 0.833 6.895 1 98.81 370 ALA A O 1
ATOM 2637 N N . ALA A 1 371 ? 8.055 -0.554 7.941 1 98.56 371 ALA A N 1
ATOM 2638 C CA . ALA A 1 371 ? 9.016 -1.651 7.941 1 98.56 371 ALA A CA 1
ATOM 2639 C C . ALA A 1 371 ? 9.398 -2.049 6.516 1 98.56 371 ALA A C 1
ATOM 2641 O O . ALA A 1 371 ? 10.57 -2.289 6.227 1 98.56 371 ALA A O 1
ATOM 2642 N N . GLN A 1 372 ? 8.391 -2.154 5.648 1 98.62 372 GLN A N 1
ATOM 2643 C CA . GLN A 1 372 ? 8.656 -2.535 4.266 1 98.62 372 GLN A CA 1
ATOM 2644 C C . GLN A 1 372 ? 9.523 -1.492 3.566 1 98.62 372 GLN A C 1
ATOM 2646 O O . GLN A 1 372 ? 10.445 -1.84 2.824 1 98.62 372 GLN A O 1
ATOM 2651 N N . VAL A 1 373 ? 9.219 -0.204 3.791 1 98.69 373 VAL A N 1
ATOM 2652 C CA . VAL A 1 373 ? 9.984 0.88 3.178 1 98.69 373 VAL A CA 1
ATOM 2653 C C . VAL A 1 373 ? 11.445 0.798 3.613 1 98.69 373 VAL A C 1
ATOM 2655 O O . VAL A 1 373 ? 12.352 0.905 2.785 1 98.69 373 VAL A O 1
ATOM 2658 N N . VAL A 1 374 ? 11.68 0.584 4.867 1 98.5 374 VAL A N 1
ATOM 2659 C CA . VAL A 1 374 ? 13.031 0.511 5.398 1 98.5 374 VAL A CA 1
ATOM 2660 C C . VAL A 1 374 ? 13.75 -0.707 4.82 1 98.5 374 VAL A C 1
ATOM 2662 O O . VAL A 1 374 ? 14.922 -0.625 4.449 1 98.5 374 VAL A O 1
ATOM 2665 N N . ARG A 1 375 ? 13.102 -1.871 4.742 1 97.88 375 ARG A N 1
ATOM 2666 C CA . ARG A 1 375 ? 13.703 -3.066 4.152 1 97.88 375 ARG A CA 1
ATOM 2667 C C . ARG A 1 375 ? 14.125 -2.811 2.711 1 97.88 375 ARG A C 1
ATOM 2669 O O . ARG A 1 375 ? 15.227 -3.195 2.307 1 97.88 375 ARG A O 1
ATOM 2676 N N . CYS A 1 376 ? 13.219 -2.199 2.002 1 98.25 376 CYS A N 1
ATOM 2677 C CA . CYS A 1 376 ? 13.492 -1.893 0.604 1 98.25 376 CYS A CA 1
ATOM 2678 C C . CYS A 1 376 ? 14.711 -0.985 0.473 1 98.25 376 CYS A C 1
ATOM 2680 O O . CYS A 1 376 ? 15.633 -1.28 -0.292 1 98.25 376 CYS A O 1
ATOM 2682 N N . PHE A 1 377 ? 14.727 0.108 1.212 1 97.81 377 PHE A N 1
ATOM 2683 C CA . PHE A 1 377 ? 15.805 1.089 1.186 1 97.81 377 PHE A CA 1
ATOM 2684 C C . PHE A 1 377 ? 17.125 0.45 1.591 1 97.81 377 PHE A C 1
ATOM 2686 O O . PHE A 1 377 ? 18.141 0.646 0.926 1 97.81 377 PHE A O 1
ATOM 2693 N N . ARG A 1 378 ? 17.078 -0.287 2.648 1 96.12 378 ARG A N 1
ATOM 2694 C CA . ARG A 1 378 ? 18.266 -0.949 3.162 1 96.12 378 ARG A CA 1
ATOM 2695 C C . ARG A 1 378 ? 18.812 -1.956 2.152 1 96.12 378 ARG A C 1
ATOM 2697 O O . ARG A 1 378 ? 20.031 -2.115 2.021 1 96.12 378 ARG A O 1
ATOM 2704 N N . SER A 1 379 ? 17.906 -2.678 1.526 1 95.88 379 SER A N 1
ATOM 2705 C CA . SER A 1 379 ? 18.328 -3.623 0.498 1 95.88 379 SER A CA 1
ATOM 2706 C C . SER A 1 379 ? 19.062 -2.918 -0.637 1 95.88 379 SER A C 1
ATOM 2708 O O . SER A 1 379 ? 20.031 -3.447 -1.18 1 95.88 379 SER A O 1
ATOM 2710 N N . GLY A 1 380 ? 18.578 -1.761 -1.009 1 94.75 380 GLY A N 1
ATOM 2711 C CA . GLY A 1 380 ? 19.281 -0.954 -1.988 1 94.75 380 GLY A CA 1
ATOM 2712 C C . GLY A 1 380 ? 20.656 -0.524 -1.521 1 94.75 380 GLY A C 1
ATOM 2713 O O . GLY A 1 380 ? 21.625 -0.611 -2.275 1 94.75 380 GLY A O 1
ATOM 2714 N N . MET A 1 381 ? 20.75 -0.075 -0.292 1 92.19 381 MET A N 1
ATOM 2715 C CA . MET A 1 381 ? 22.016 0.336 0.287 1 92.19 381 MET A CA 1
ATOM 2716 C C . MET A 1 381 ? 23.031 -0.798 0.223 1 92.19 381 MET A C 1
ATOM 2718 O O . MET A 1 381 ? 24.203 -0.575 -0.11 1 92.19 381 MET A O 1
ATOM 2722 N N . ASN A 1 382 ? 22.547 -2.031 0.494 1 88.75 382 ASN A N 1
ATOM 2723 C CA . ASN A 1 382 ? 23.406 -3.203 0.584 1 88.75 382 ASN A CA 1
ATOM 2724 C C . ASN A 1 382 ? 23.844 -3.693 -0.796 1 88.75 382 ASN A C 1
ATOM 2726 O O . ASN A 1 382 ? 24.906 -4.277 -0.948 1 88.75 382 ASN A O 1
ATOM 2730 N N . ARG A 1 383 ? 23 -3.574 -1.757 1 80.75 383 ARG A N 1
ATOM 2731 C CA . ARG A 1 383 ? 23.297 -4.059 -3.102 1 80.75 383 ARG A CA 1
ATOM 2732 C C . ARG A 1 383 ? 24.438 -3.262 -3.732 1 80.75 383 ARG A C 1
ATOM 2734 O O . ARG A 1 383 ? 25.281 -3.822 -4.441 1 80.75 383 ARG A O 1
ATOM 2741 N N . ARG A 1 384 ? 24.453 -2.105 -3.574 1 70.5 384 ARG A N 1
ATOM 2742 C CA . ARG A 1 384 ? 25.531 -1.285 -4.109 1 70.5 384 ARG A CA 1
ATOM 2743 C C . ARG A 1 384 ? 26.859 -1.6 -3.416 1 70.5 384 ARG A C 1
ATOM 2745 O O . ARG A 1 384 ? 27.906 -1.565 -4.043 1 70.5 384 ARG A O 1
ATOM 2752 N N . SER A 1 385 ? 26.656 -1.881 -2.244 1 55.09 385 SER A N 1
ATOM 2753 C CA . SER A 1 385 ? 27.875 -2.234 -1.544 1 55.09 385 SER A CA 1
ATOM 2754 C C . SER A 1 385 ? 28.453 -3.557 -2.053 1 55.09 385 SER A C 1
ATOM 2756 O O . SER A 1 385 ? 29.656 -3.801 -1.953 1 55.09 385 SER A O 1
ATOM 2758 N N . ALA A 1 386 ? 27.578 -4.395 -2.656 1 47.78 386 ALA A N 1
ATOM 2759 C CA . ALA A 1 386 ? 27.969 -5.73 -3.088 1 47.78 386 ALA A CA 1
ATOM 2760 C C . ALA A 1 386 ? 28.484 -5.715 -4.523 1 47.78 386 ALA A C 1
ATOM 2762 O O . ALA A 1 386 ? 29.047 -6.703 -5 1 47.78 386 ALA A O 1
ATOM 2763 N N . LEU A 1 387 ? 28.328 -4.648 -5.281 1 47.16 387 LEU A N 1
ATOM 2764 C CA . LEU A 1 387 ? 28.875 -4.562 -6.629 1 47.16 387 LEU A CA 1
ATOM 2765 C C . LEU A 1 387 ? 30.375 -4.305 -6.598 1 47.16 387 LEU A C 1
ATOM 2767 O O . LEU A 1 387 ? 30.859 -3.455 -5.836 1 47.16 387 LEU A O 1
ATOM 2771 N N . PRO A 1 388 ? 31.172 -5.188 -7.266 1 36.78 388 PRO A N 1
ATOM 2772 C CA . PRO A 1 388 ? 32.625 -4.969 -7.262 1 36.78 388 PRO A CA 1
ATOM 2773 C C . PRO A 1 388 ? 33 -3.584 -7.773 1 36.78 388 PRO A C 1
ATOM 2775 O O . PRO A 1 388 ? 32.281 -2.99 -8.57 1 36.78 388 PRO A O 1
ATOM 2778 N N . MET B 1 1 ? 20.203 0.397 -13.094 1 93.69 1 MET B N 1
ATOM 2779 C CA . MET B 1 1 ? 19.625 -0.618 -12.211 1 93.69 1 MET B CA 1
ATOM 2780 C C . MET B 1 1 ? 18.797 -1.622 -13.008 1 93.69 1 MET B C 1
ATOM 2782 O O . MET B 1 1 ? 18.016 -1.237 -13.875 1 93.69 1 MET B O 1
ATOM 2786 N N . ARG B 1 2 ? 19.062 -2.871 -12.938 1 97.31 2 ARG B N 1
ATOM 2787 C CA . ARG B 1 2 ? 18.359 -3.938 -13.648 1 97.31 2 ARG B CA 1
ATOM 2788 C C . ARG B 1 2 ? 17.344 -4.629 -12.742 1 97.31 2 ARG B C 1
ATOM 2790 O O . ARG B 1 2 ? 17.703 -5.16 -11.688 1 97.31 2 ARG B O 1
ATOM 2797 N N . VAL B 1 3 ? 16.094 -4.559 -13.211 1 98.56 3 VAL B N 1
ATOM 2798 C CA . VAL B 1 3 ? 15.023 -5.176 -12.438 1 98.56 3 VAL B CA 1
ATOM 2799 C C . VAL B 1 3 ? 14.406 -6.328 -13.227 1 98.56 3 VAL B C 1
ATOM 2801 O O . VAL B 1 3 ? 14.047 -6.168 -14.398 1 98.56 3 VAL B O 1
ATOM 2804 N N . VAL B 1 4 ? 14.344 -7.492 -12.656 1 98.75 4 VAL B N 1
ATOM 2805 C CA . VAL B 1 4 ? 13.594 -8.609 -13.219 1 98.75 4 VAL B CA 1
ATOM 2806 C C . VAL B 1 4 ? 12.188 -8.641 -12.633 1 98.75 4 VAL B C 1
ATOM 2808 O O . VAL B 1 4 ? 12.023 -8.648 -11.414 1 98.75 4 VAL B O 1
ATOM 2811 N N . VAL B 1 5 ? 11.242 -8.562 -13.5 1 98.69 5 VAL B N 1
ATOM 2812 C CA . VAL B 1 5 ? 9.844 -8.641 -13.094 1 98.69 5 VAL B CA 1
ATOM 2813 C C . VAL B 1 5 ? 9.305 -10.047 -13.328 1 98.69 5 VAL B C 1
ATOM 2815 O O . VAL B 1 5 ? 9.055 -10.445 -14.469 1 98.69 5 VAL B O 1
ATOM 2818 N N . ALA B 1 6 ? 9.148 -10.82 -12.297 1 97.88 6 ALA B N 1
ATOM 2819 C CA . ALA B 1 6 ? 8.727 -12.219 -12.32 1 97.88 6 ALA B CA 1
ATOM 2820 C C . ALA B 1 6 ? 7.43 -12.414 -11.539 1 97.88 6 ALA B C 1
ATOM 2822 O O . ALA B 1 6 ? 7.457 -12.797 -10.367 1 97.88 6 ALA B O 1
ATOM 2823 N N . ALA B 1 7 ? 6.332 -12.266 -12.227 1 96.12 7 ALA B N 1
ATOM 2824 C CA . ALA B 1 7 ? 5.055 -12.203 -11.516 1 96.12 7 ALA B CA 1
ATOM 2825 C C . ALA B 1 7 ? 4.121 -13.32 -11.977 1 96.12 7 ALA B C 1
ATOM 2827 O O . ALA B 1 7 ? 4.258 -13.844 -13.086 1 96.12 7 ALA B O 1
ATOM 2828 N N . ASN B 1 8 ? 3.227 -13.711 -11.086 1 92.38 8 ASN B N 1
ATOM 2829 C CA . ASN B 1 8 ? 2.094 -14.586 -11.375 1 92.38 8 ASN B CA 1
ATOM 2830 C C . ASN B 1 8 ? 0.85 -13.781 -11.742 1 92.38 8 ASN B C 1
ATOM 2832 O O . ASN B 1 8 ? 0.834 -12.555 -11.609 1 92.38 8 ASN B O 1
ATOM 2836 N N . ALA B 1 9 ? -0.087 -14.531 -12.234 1 89.19 9 ALA B N 1
ATOM 2837 C CA . ALA B 1 9 ? -1.393 -13.906 -12.43 1 89.19 9 ALA B CA 1
ATOM 2838 C C . ALA B 1 9 ? -2.025 -13.523 -11.094 1 89.19 9 ALA B C 1
ATOM 2840 O O . ALA B 1 9 ? -1.777 -14.172 -10.078 1 89.19 9 ALA B O 1
ATOM 2841 N N . LEU B 1 10 ? -2.662 -12.359 -11.086 1 89 10 LEU B N 1
ATOM 2842 C CA . LEU B 1 10 ? -3.572 -12.078 -9.984 1 89 10 LEU B CA 1
ATOM 2843 C C . LEU B 1 10 ? -4.957 -12.648 -10.258 1 89 10 LEU B C 1
ATOM 2845 O O . LEU B 1 10 ? -5.691 -12.133 -11.102 1 89 10 LEU B O 1
ATOM 2849 N N . LYS B 1 11 ? -5.27 -13.695 -9.641 1 74.06 11 LYS B N 1
ATOM 2850 C CA . LYS B 1 11 ? -6.441 -14.516 -9.938 1 74.06 11 LYS B CA 1
ATOM 2851 C C . LYS B 1 11 ? -7.691 -13.656 -10.094 1 74.06 11 LYS B C 1
ATOM 2853 O O . LYS B 1 11 ? -7.945 -12.766 -9.281 1 74.06 11 LYS B O 1
ATOM 2858 N N . GLU B 1 12 ? -8.414 -13.828 -11.164 1 72.75 12 GLU B N 1
ATOM 2859 C CA . GLU B 1 12 ? -9.672 -13.172 -11.516 1 72.75 12 GLU B CA 1
ATOM 2860 C C . GLU B 1 12 ? -9.469 -11.68 -11.766 1 72.75 12 GLU B C 1
ATOM 2862 O O . GLU B 1 12 ? -10.383 -10.883 -11.578 1 72.75 12 GLU B O 1
ATOM 2867 N N . CYS B 1 13 ? -8.273 -11.359 -12.094 1 86.5 13 CYS B N 1
ATOM 2868 C CA . CYS B 1 13 ? -7.965 -9.938 -12.18 1 86.5 13 CYS B CA 1
ATOM 2869 C C . CYS B 1 13 ? -7.047 -9.648 -13.359 1 86.5 13 CYS B C 1
ATOM 2871 O O . CYS B 1 13 ? -7.496 -9.156 -14.391 1 86.5 13 CYS B O 1
ATOM 2873 N N . VAL B 1 14 ? -5.805 -10.047 -13.281 1 91.12 14 VAL B N 1
ATOM 2874 C CA . VAL B 1 14 ? -4.809 -9.734 -14.297 1 91.12 14 VAL B CA 1
ATOM 2875 C C . VAL B 1 14 ? -3.982 -10.977 -14.617 1 91.12 14 VAL B C 1
ATOM 2877 O O . VAL B 1 14 ? -3.611 -11.734 -13.711 1 91.12 14 VAL B O 1
ATOM 2880 N N . SER B 1 15 ? -3.744 -11.273 -15.953 1 89.62 15 SER B N 1
ATOM 2881 C CA . SER B 1 15 ? -2.873 -12.383 -16.344 1 89.62 15 SER B CA 1
ATOM 2882 C C . SER B 1 15 ? -1.429 -12.117 -15.93 1 89.62 15 SER B C 1
ATOM 2884 O O . SER B 1 15 ? -1.055 -10.977 -15.648 1 89.62 15 SER B O 1
ATOM 2886 N N . ALA B 1 16 ? -0.65 -13.156 -15.938 1 93.31 16 ALA B N 1
ATOM 2887 C CA . ALA B 1 16 ? 0.755 -13.016 -15.562 1 93.31 16 ALA B CA 1
ATOM 2888 C C . ALA B 1 16 ? 1.485 -12.062 -16.516 1 93.31 16 ALA B C 1
ATOM 2890 O O . ALA B 1 16 ? 2.285 -11.234 -16.062 1 93.31 16 ALA B O 1
ATOM 2891 N N . GLY B 1 17 ? 1.249 -12.195 -17.766 1 93.62 17 GLY B N 1
ATOM 2892 C CA . GLY B 1 17 ? 1.869 -11.312 -18.75 1 93.62 17 GLY B CA 1
ATOM 2893 C C . GLY B 1 17 ? 1.539 -9.852 -18.516 1 93.62 17 GLY B C 1
ATOM 2894 O O . GLY B 1 17 ? 2.432 -9 -18.531 1 93.62 17 GLY B O 1
ATOM 2895 N N . ARG B 1 18 ? 0.278 -9.547 -18.312 1 95.19 18 ARG B N 1
ATOM 2896 C CA . ARG B 1 18 ? -0.172 -8.18 -18.094 1 95.19 18 ARG B CA 1
ATOM 2897 C C . ARG B 1 18 ? 0.365 -7.625 -16.781 1 95.19 18 ARG B C 1
ATOM 2899 O O . ARG B 1 18 ? 0.671 -6.434 -16.672 1 95.19 18 ARG B O 1
ATOM 2906 N N . ALA B 1 19 ? 0.427 -8.5 -15.836 1 97.12 19 ALA B N 1
ATOM 2907 C CA . ALA B 1 19 ? 1.018 -8.086 -14.57 1 97.12 19 ALA B CA 1
ATOM 2908 C C . ALA B 1 19 ? 2.475 -7.672 -14.75 1 97.12 19 ALA B C 1
ATOM 2910 O O . ALA B 1 19 ? 2.891 -6.617 -14.266 1 97.12 19 ALA B O 1
ATOM 2911 N N . CYS B 1 20 ? 3.234 -8.469 -15.438 1 97.62 20 CYS B N 1
ATOM 2912 C CA . CYS B 1 20 ? 4.633 -8.156 -15.695 1 97.62 20 CYS B CA 1
ATOM 2913 C C . CYS B 1 20 ? 4.766 -6.844 -16.453 1 97.62 20 CYS B C 1
ATOM 2915 O O . CYS B 1 20 ? 5.633 -6.023 -16.156 1 97.62 20 CYS B O 1
ATOM 2917 N N . GLU B 1 21 ? 3.893 -6.684 -17.391 1 97.94 21 GLU B N 1
ATOM 2918 C CA . GLU B 1 21 ? 3.932 -5.453 -18.188 1 97.94 21 GLU B CA 1
ATOM 2919 C C . GLU B 1 21 ? 3.654 -4.23 -17.312 1 97.94 21 GLU B C 1
ATOM 2921 O O . GLU B 1 21 ? 4.344 -3.215 -17.422 1 97.94 21 GLU B O 1
ATOM 2926 N N . ALA B 1 22 ? 2.645 -4.301 -16.531 1 98.56 22 ALA B N 1
ATOM 2927 C CA . ALA B 1 22 ? 2.268 -3.197 -15.641 1 98.56 22 ALA B CA 1
ATOM 2928 C C . ALA B 1 22 ? 3.396 -2.859 -14.672 1 98.56 22 ALA B C 1
ATOM 2930 O O . ALA B 1 22 ? 3.752 -1.689 -14.508 1 98.56 22 ALA B O 1
ATOM 2931 N N . ILE B 1 23 ? 3.943 -3.855 -14.047 1 98.81 23 ILE B N 1
ATOM 2932 C CA . ILE B 1 23 ? 5.023 -3.672 -13.086 1 98.81 23 ILE B CA 1
ATOM 2933 C C . ILE B 1 23 ? 6.246 -3.084 -13.789 1 98.81 23 ILE B C 1
ATOM 2935 O O . ILE B 1 23 ? 6.859 -2.135 -13.289 1 98.81 23 ILE B O 1
ATOM 2939 N N . ALA B 1 24 ? 6.578 -3.625 -14.938 1 98.75 24 ALA B N 1
ATOM 2940 C CA . ALA B 1 24 ? 7.723 -3.135 -15.703 1 98.75 24 ALA B CA 1
ATOM 2941 C C . ALA B 1 24 ? 7.555 -1.662 -16.062 1 98.75 24 ALA B C 1
ATOM 2943 O O . ALA B 1 24 ? 8.508 -0.883 -15.977 1 98.75 24 ALA B O 1
ATOM 2944 N N . SER B 1 25 ? 6.387 -1.321 -16.5 1 98.62 25 SER B N 1
ATOM 2945 C CA . SER B 1 25 ? 6.109 0.069 -16.844 1 98.62 25 SER B CA 1
ATOM 2946 C C . SER B 1 25 ? 6.387 0.998 -15.664 1 98.62 25 SER B C 1
ATOM 2948 O O . SER B 1 25 ? 6.988 2.061 -15.836 1 98.62 25 SER B O 1
ATOM 2950 N N . GLY B 1 26 ? 5.918 0.63 -14.508 1 98.44 26 GLY B N 1
ATOM 2951 C CA . GLY B 1 26 ? 6.199 1.398 -13.305 1 98.44 26 GLY B CA 1
ATOM 2952 C C . GLY B 1 26 ? 7.684 1.491 -12.992 1 98.44 26 GLY B C 1
ATOM 2953 O O . GLY B 1 26 ? 8.188 2.564 -12.656 1 98.44 26 GLY B O 1
ATOM 2954 N N . CYS B 1 27 ? 8.359 0.392 -13.086 1 98.62 27 CYS B N 1
ATOM 2955 C CA . CYS B 1 27 ? 9.797 0.351 -12.844 1 98.62 27 CYS B CA 1
ATOM 2956 C C . CYS B 1 27 ? 10.539 1.28 -13.789 1 98.62 27 CYS B C 1
ATOM 2958 O O . CYS B 1 27 ? 11.43 2.023 -13.375 1 98.62 27 CYS B O 1
ATOM 2960 N N . GLU B 1 28 ? 10.219 1.202 -15.023 1 98.5 28 GLU B N 1
ATOM 2961 C CA . GLU B 1 28 ? 10.898 1.988 -16.047 1 98.5 28 GLU B CA 1
ATOM 2962 C C . GLU B 1 28 ? 10.656 3.482 -15.852 1 98.5 28 GLU B C 1
ATOM 2964 O O . GLU B 1 28 ? 11.562 4.293 -16.062 1 98.5 28 GLU B O 1
ATOM 2969 N N . ARG B 1 29 ? 9.461 3.891 -15.453 1 96.44 29 ARG B N 1
ATOM 2970 C CA . ARG B 1 29 ? 9.164 5.285 -15.133 1 96.44 29 ARG B CA 1
ATOM 2971 C C . ARG B 1 29 ? 10.039 5.785 -13.992 1 96.44 29 ARG B C 1
ATOM 2973 O O . ARG B 1 29 ? 10.32 6.984 -13.891 1 96.44 29 ARG B O 1
ATOM 2980 N N . ALA B 1 30 ? 10.383 4.867 -13.125 1 97.12 30 ALA B N 1
ATOM 2981 C CA . ALA B 1 30 ? 11.227 5.23 -11.992 1 97.12 30 ALA B CA 1
ATOM 2982 C C . ALA B 1 30 ? 12.711 5.109 -12.344 1 97.12 30 ALA B C 1
ATOM 2984 O O . ALA B 1 30 ? 13.57 5.211 -11.469 1 97.12 30 ALA B O 1
ATOM 2985 N N . GLY B 1 31 ? 13.039 4.754 -13.617 1 96.12 31 GLY B N 1
ATOM 2986 C CA . GLY B 1 31 ? 14.398 4.855 -14.109 1 96.12 31 GLY B CA 1
ATOM 2987 C C . GLY B 1 31 ? 15.125 3.521 -14.141 1 96.12 31 GLY B C 1
ATOM 2988 O O . GLY B 1 31 ? 16.359 3.479 -14.203 1 96.12 31 GLY B O 1
ATOM 2989 N N . ALA B 1 32 ? 14.445 2.41 -14.102 1 97.62 32 ALA B N 1
ATOM 2990 C CA . ALA B 1 32 ? 15.086 1.097 -14.102 1 97.62 32 ALA B CA 1
ATOM 2991 C C . ALA B 1 32 ? 14.938 0.418 -15.461 1 97.62 32 ALA B C 1
ATOM 2993 O O . ALA B 1 32 ? 13.984 0.687 -16.188 1 97.62 32 ALA B O 1
ATOM 2994 N N . GLU B 1 33 ? 15.852 -0.413 -15.805 1 98.12 33 GLU B N 1
ATOM 2995 C CA . GLU B 1 33 ? 15.711 -1.35 -16.922 1 98.12 33 GLU B CA 1
ATOM 2996 C C . GLU B 1 33 ? 15.055 -2.65 -16.469 1 98.12 33 GLU B C 1
ATOM 2998 O O . GLU B 1 33 ? 15.367 -3.166 -15.391 1 98.12 33 GLU B O 1
ATOM 3003 N N . THR B 1 34 ? 14.18 -3.133 -17.375 1 98.25 34 THR B N 1
ATOM 3004 C CA . THR B 1 34 ? 13.398 -4.258 -16.875 1 98.25 34 THR B CA 1
ATOM 3005 C C . THR B 1 34 ? 13.508 -5.457 -17.812 1 98.25 34 THR B C 1
ATOM 3007 O O . THR B 1 34 ? 13.734 -5.297 -19 1 98.25 34 THR B O 1
ATOM 3010 N N . THR B 1 35 ? 13.5 -6.637 -17.25 1 97.69 35 THR B N 1
ATOM 3011 C CA . THR B 1 35 ? 13.258 -7.906 -17.922 1 97.69 35 THR B CA 1
ATOM 3012 C C . THR B 1 35 ? 11.961 -8.547 -17.422 1 97.69 35 THR B C 1
ATOM 3014 O O . THR B 1 35 ? 11.797 -8.781 -16.219 1 97.69 35 THR B O 1
ATOM 3017 N N . ARG B 1 36 ? 11.055 -8.75 -18.375 1 96.69 36 ARG B N 1
ATOM 3018 C CA . ARG B 1 36 ? 9.75 -9.312 -18.047 1 96.69 36 ARG B CA 1
ATOM 3019 C C . ARG B 1 36 ? 9.773 -10.836 -18.125 1 96.69 36 ARG B C 1
ATOM 3021 O O . ARG B 1 36 ? 10.172 -11.398 -19.156 1 96.69 36 ARG B O 1
ATOM 3028 N N . MET B 1 37 ? 9.305 -11.477 -17.047 1 95.56 37 MET B N 1
ATOM 3029 C CA . MET B 1 37 ? 9.289 -12.938 -16.984 1 95.56 37 MET B CA 1
ATOM 3030 C C . MET B 1 37 ? 8 -13.445 -16.359 1 95.56 37 MET B C 1
ATOM 3032 O O . MET B 1 37 ? 7.996 -13.875 -15.195 1 95.56 37 MET B O 1
ATOM 3036 N N . PRO B 1 38 ? 6.957 -13.469 -17.172 1 95.06 38 PRO B N 1
ATOM 3037 C CA . PRO B 1 38 ? 5.727 -14.039 -16.625 1 95.06 38 PRO B CA 1
ATOM 3038 C C . PRO B 1 38 ? 5.898 -15.484 -16.156 1 95.06 38 PRO B C 1
ATOM 3040 O O . PRO B 1 38 ? 6.566 -16.266 -16.844 1 95.06 38 PRO B O 1
ATOM 3043 N N . LEU B 1 39 ? 5.316 -15.773 -15 1 94.31 39 LEU B N 1
ATOM 3044 C CA . LEU B 1 39 ? 5.434 -17.109 -14.406 1 94.31 39 LEU B CA 1
ATOM 3045 C C . LEU B 1 39 ? 4.059 -17.656 -14.047 1 94.31 39 LEU B C 1
ATOM 3047 O O . LEU B 1 39 ? 3.057 -16.953 -14.109 1 94.31 39 LEU B O 1
ATOM 3051 N N . ALA B 1 40 ? 4.047 -18.922 -13.758 1 88.38 40 ALA B N 1
ATOM 3052 C CA . ALA B 1 40 ? 2.873 -19.641 -13.281 1 88.38 40 ALA B CA 1
ATOM 3053 C C . ALA B 1 40 ? 3.275 -20.844 -12.438 1 88.38 40 ALA B C 1
ATOM 3055 O O . ALA B 1 40 ? 4.457 -21.188 -12.352 1 88.38 40 ALA B O 1
ATOM 3056 N N . ASP B 1 41 ? 2.293 -21.375 -11.797 1 82 41 ASP B N 1
ATOM 3057 C CA . ASP B 1 41 ? 2.594 -22.484 -10.891 1 82 41 ASP B CA 1
ATOM 3058 C C . ASP B 1 41 ? 2.117 -23.812 -11.469 1 82 41 ASP B C 1
ATOM 3060 O O . ASP B 1 41 ? 2.078 -24.828 -10.758 1 82 41 ASP B O 1
ATOM 3064 N N . GLY B 1 42 ? 1.785 -23.859 -12.695 1 76.31 42 GLY B N 1
ATOM 3065 C CA . GLY B 1 42 ? 1.293 -25.078 -13.32 1 76.31 42 GLY B CA 1
ATOM 3066 C C . GLY B 1 42 ? -0.209 -25.078 -13.531 1 76.31 42 GLY B C 1
ATOM 3067 O O . GLY B 1 42 ? -0.742 -25.922 -14.242 1 76.31 42 GLY B O 1
ATOM 3068 N N . GLY B 1 43 ? -0.787 -24.094 -12.938 1 71.31 43 GLY B N 1
ATOM 3069 C CA . GLY B 1 43 ? -2.225 -23.938 -13.086 1 71.31 43 GLY B CA 1
ATOM 3070 C C . GLY B 1 43 ? -2.615 -23.016 -14.227 1 71.31 43 GLY B C 1
ATOM 3071 O O . GLY B 1 43 ? -2.1 -23.156 -15.336 1 71.31 43 GLY B O 1
ATOM 3072 N N . ASP B 1 44 ? -3.551 -22.188 -13.922 1 66.31 44 ASP B N 1
ATOM 3073 C CA . ASP B 1 44 ? -4.117 -21.266 -14.906 1 66.31 44 ASP B CA 1
ATOM 3074 C C . ASP B 1 44 ? -3.039 -20.375 -15.508 1 66.31 44 ASP B C 1
ATOM 3076 O O . ASP B 1 44 ? -2.197 -19.828 -14.789 1 66.31 44 ASP B O 1
ATOM 3080 N N . GLY B 1 45 ? -2.98 -20.281 -16.828 1 75.81 45 GLY B N 1
ATOM 3081 C CA . GLY B 1 45 ? -2.066 -19.375 -17.516 1 75.81 45 GLY B CA 1
ATOM 3082 C C . GLY B 1 45 ? -0.738 -20.031 -17.859 1 75.81 45 GLY B C 1
ATOM 3083 O O . GLY B 1 45 ? 0.041 -19.484 -18.641 1 75.81 45 GLY B O 1
ATOM 3084 N N . SER B 1 46 ? -0.498 -21.203 -17.312 1 82.94 46 SER B N 1
ATOM 3085 C CA . SER B 1 46 ? 0.763 -21.906 -17.562 1 82.94 46 SER B CA 1
ATOM 3086 C C . SER B 1 46 ? 0.948 -22.203 -19.047 1 82.94 46 SER B C 1
ATOM 3088 O O . SER B 1 46 ? 2.051 -22.062 -19.578 1 82.94 46 SER B O 1
ATOM 3090 N N . GLY B 1 47 ? -0.08 -22.594 -19.625 1 79.94 47 GLY B N 1
ATOM 3091 C CA . GLY B 1 47 ? -0.011 -22.938 -21.031 1 79.94 47 GLY B CA 1
ATOM 3092 C C . GLY B 1 47 ? 0.467 -21.781 -21.906 1 79.94 47 GLY B C 1
ATOM 3093 O O . GLY B 1 47 ? 1.342 -21.969 -22.75 1 79.94 47 GLY B O 1
ATOM 3094 N N . GLU B 1 48 ? -0.085 -20.625 -21.641 1 83.38 48 GLU B N 1
ATOM 3095 C CA . GLU B 1 48 ? 0.275 -19.438 -22.438 1 83.38 48 GLU B CA 1
ATOM 3096 C C . GLU B 1 48 ? 1.733 -19.047 -22.203 1 83.38 48 GLU B C 1
ATOM 3098 O O . GLU B 1 48 ? 2.441 -18.703 -23.156 1 83.38 48 GLU B O 1
ATOM 3103 N N . ILE B 1 49 ? 2.121 -19.141 -21.016 1 87.62 49 ILE B N 1
ATOM 3104 C CA . ILE B 1 49 ? 3.49 -18.766 -20.672 1 87.62 49 ILE B CA 1
ATOM 3105 C C . ILE B 1 49 ? 4.465 -19.781 -21.281 1 87.62 49 ILE B C 1
ATOM 3107 O O . ILE B 1 49 ? 5.473 -19.391 -21.891 1 87.62 49 ILE B O 1
ATOM 3111 N N . LEU B 1 50 ? 4.125 -21.031 -21.156 1 86.38 50 LEU B N 1
ATOM 3112 C CA . LEU B 1 50 ? 4.98 -22.078 -21.703 1 86.38 50 LEU B CA 1
ATOM 3113 C C . LEU B 1 50 ? 5 -22.016 -23.219 1 86.38 50 LEU B C 1
ATOM 3115 O O . LEU B 1 50 ? 6.023 -22.297 -23.844 1 86.38 50 LEU B O 1
ATOM 3119 N N . HIS B 1 51 ? 3.889 -21.625 -23.75 1 86.56 51 HIS B N 1
ATOM 3120 C CA . HIS B 1 51 ? 3.836 -21.453 -25.203 1 86.56 51 HIS B CA 1
ATOM 3121 C C . HIS B 1 51 ? 4.871 -20.438 -25.672 1 86.56 51 HIS B C 1
ATOM 3123 O O . HIS B 1 51 ? 5.582 -20.672 -26.656 1 86.56 51 HIS B O 1
ATOM 3129 N N . GLY B 1 52 ? 4.902 -19.312 -24.984 1 83.06 52 GLY B N 1
ATOM 3130 C CA . GLY B 1 52 ? 5.887 -18.297 -25.328 1 83.06 52 GLY B CA 1
ATOM 3131 C C . GLY B 1 52 ? 7.316 -18.797 -25.219 1 83.06 52 GLY B C 1
ATOM 3132 O O . GLY B 1 52 ? 8.164 -18.453 -26.047 1 83.06 52 GLY B O 1
ATOM 3133 N N . ALA B 1 53 ? 7.531 -19.656 -24.281 1 80.19 53 ALA B N 1
ATOM 3134 C CA . ALA B 1 53 ? 8.883 -20.156 -24.016 1 80.19 53 ALA B CA 1
ATOM 3135 C C . ALA B 1 53 ? 9.25 -21.281 -24.984 1 80.19 53 ALA B C 1
ATOM 3137 O O . ALA B 1 53 ? 10.391 -21.344 -25.453 1 80.19 53 ALA B O 1
ATOM 3138 N N . VAL B 1 54 ? 8.312 -22.172 -25.188 1 83.38 54 VAL B N 1
ATOM 3139 C CA . VAL B 1 54 ? 8.547 -23.344 -26.031 1 83.38 54 VAL B CA 1
ATOM 3140 C C . VAL B 1 54 ? 8.492 -22.953 -27.5 1 83.38 54 VAL B C 1
ATOM 3142 O O . VAL B 1 54 ? 9.227 -23.5 -28.328 1 83.38 54 VAL B O 1
ATOM 3145 N N . GLY B 1 55 ? 7.73 -21.969 -27.75 1 86.56 55 GLY B N 1
ATOM 3146 C CA . GLY B 1 55 ? 7.48 -21.625 -29.141 1 86.56 55 GLY B CA 1
ATOM 3147 C C . GLY B 1 55 ? 6.648 -22.672 -29.859 1 86.56 55 GLY B C 1
ATOM 3148 O O . GLY B 1 55 ? 6.242 -23.672 -29.266 1 86.56 55 GLY B O 1
ATOM 3149 N N . GLY B 1 56 ? 6.309 -22.438 -31.094 1 90.75 56 GLY B N 1
ATOM 3150 C CA . GLY B 1 56 ? 5.535 -23.375 -31.891 1 90.75 56 GLY B CA 1
ATOM 3151 C C . GLY B 1 56 ? 4.191 -22.828 -32.344 1 90.75 56 GLY B C 1
ATOM 3152 O O . GLY B 1 56 ? 3.979 -21.609 -32.312 1 90.75 56 GLY B O 1
ATOM 3153 N N . GLU B 1 57 ? 3.383 -23.766 -32.75 1 93.69 57 GLU B N 1
ATOM 3154 C CA . GLU B 1 57 ? 2.096 -23.375 -33.312 1 93.69 57 GLU B CA 1
ATOM 3155 C C . GLU B 1 57 ? 0.941 -24.047 -32.594 1 93.69 57 GLU B C 1
ATOM 3157 O O . GLU B 1 57 ? 1.088 -25.156 -32.062 1 93.69 57 GLU B O 1
ATOM 3162 N N . TRP B 1 58 ? -0.164 -23.344 -32.625 1 93.19 58 TRP B N 1
ATOM 3163 C CA . TRP B 1 58 ? -1.375 -23.922 -32.031 1 93.19 58 TRP B CA 1
ATOM 3164 C C . TRP B 1 58 ? -2.01 -24.938 -32.969 1 93.19 58 TRP B C 1
ATOM 3166 O O . TRP B 1 58 ? -2.141 -24.672 -34.188 1 93.19 58 TRP B O 1
ATOM 3176 N N . ARG B 1 59 ? -2.355 -26 -32.406 1 95.25 59 ARG B N 1
ATOM 3177 C CA . ARG B 1 59 ? -3.094 -27.031 -33.125 1 95.25 59 ARG B CA 1
ATOM 3178 C C . ARG B 1 59 ? -4.465 -27.266 -32.5 1 95.25 59 ARG B C 1
ATOM 3180 O O . ARG B 1 59 ? -4.57 -27.484 -31.297 1 95.25 59 ARG B O 1
ATOM 3187 N N . SER B 1 60 ? -5.492 -27.125 -33.312 1 96.25 60 SER B N 1
ATOM 3188 C CA . SER B 1 60 ? -6.859 -27.281 -32.844 1 96.25 60 SER B CA 1
ATOM 3189 C C . SER B 1 60 ? -7.352 -28.719 -33.031 1 96.25 60 SER B C 1
ATOM 3191 O O . SER B 1 60 ? -7.07 -29.344 -34.031 1 96.25 60 SER B O 1
ATOM 3193 N N . VAL B 1 61 ? -8.039 -29.203 -32 1 97.06 61 VAL B N 1
ATOM 3194 C CA . VAL B 1 61 ? -8.625 -30.531 -32 1 97.06 61 VAL B CA 1
ATOM 3195 C C . VAL B 1 61 ? -9.977 -30.516 -31.297 1 97.06 61 VAL B C 1
ATOM 3197 O O . VAL B 1 61 ? -10.102 -29.969 -30.203 1 97.06 61 VAL B O 1
ATOM 3200 N N . ASP B 1 62 ? -11.023 -30.969 -31.969 1 98.06 62 ASP B N 1
ATOM 3201 C CA . ASP B 1 62 ? -12.289 -31.188 -31.281 1 98.06 62 ASP B CA 1
ATOM 3202 C C . ASP B 1 62 ? -12.227 -32.438 -30.391 1 98.06 62 ASP B C 1
ATOM 3204 O O . ASP B 1 62 ? -11.898 -33.5 -30.875 1 98.06 62 ASP B O 1
ATOM 3208 N N . VAL B 1 63 ? -12.492 -32.219 -29.188 1 98.31 63 VAL B N 1
ATOM 3209 C CA . VAL B 1 63 ? -12.391 -33.344 -28.25 1 98.31 63 VAL B CA 1
ATOM 3210 C C . VAL B 1 63 ? -13.656 -33.438 -27.391 1 98.31 63 VAL B C 1
ATOM 3212 O O . VAL B 1 63 ? -14.5 -32.531 -27.438 1 98.31 63 VAL B O 1
ATOM 3215 N N . HIS B 1 64 ? -13.82 -34.562 -26.719 1 97.75 64 HIS B N 1
ATOM 3216 C CA . HIS B 1 64 ? -14.891 -34.656 -25.734 1 97.75 64 HIS B CA 1
ATOM 3217 C C . HIS B 1 64 ? -14.531 -33.969 -24.438 1 97.75 64 HIS B C 1
ATOM 3219 O O . HIS B 1 64 ? -13.57 -34.344 -23.766 1 97.75 64 HIS B O 1
ATOM 3225 N N . GLY B 1 65 ? -15.359 -32.969 -24.125 1 96.94 65 GLY B N 1
ATOM 3226 C CA . GLY B 1 65 ? -15.133 -32.219 -22.891 1 96.94 65 GLY B CA 1
ATOM 3227 C C . GLY B 1 65 ? -15.422 -33.031 -21.641 1 96.94 65 GLY B C 1
ATOM 3228 O O . GLY B 1 65 ? -15.633 -34.25 -21.719 1 96.94 65 GLY B O 1
ATOM 3229 N N . PRO B 1 66 ? -15.398 -32.375 -20.484 1 97.31 66 PRO B N 1
ATOM 3230 C CA . PRO B 1 66 ? -15.562 -33.094 -19.219 1 97.31 66 PRO B CA 1
ATOM 3231 C C . PRO B 1 66 ? -16.906 -33.812 -19.125 1 97.31 66 PRO B C 1
ATOM 3233 O O . PRO B 1 66 ? -17.016 -34.844 -18.438 1 97.31 66 PRO B O 1
ATOM 3236 N N . THR B 1 67 ? -17.875 -33.25 -19.812 1 96.81 67 THR B N 1
ATOM 3237 C CA . THR B 1 67 ? -19.219 -33.844 -19.719 1 96.81 67 THR B CA 1
ATOM 3238 C C . THR B 1 67 ? -19.484 -34.781 -20.906 1 96.81 67 THR B C 1
ATOM 3240 O O . THR B 1 67 ? -20.562 -35.344 -21.016 1 96.81 67 THR B O 1
ATOM 3243 N N . GLY B 1 68 ? -18.609 -34.844 -21.844 1 96.38 68 GLY B N 1
ATOM 3244 C CA . GLY B 1 68 ? -18.797 -35.656 -23.016 1 96.38 68 GLY B CA 1
ATOM 3245 C C . GLY B 1 68 ? -19.203 -34.875 -24.25 1 96.38 68 GLY B C 1
ATOM 3246 O O . GLY B 1 68 ? -19.109 -35.375 -25.375 1 96.38 68 GLY B O 1
ATOM 3247 N N . ARG B 1 69 ? -19.594 -33.656 -24.016 1 96.31 69 ARG B N 1
ATOM 3248 C CA . ARG B 1 69 ? -19.891 -32.812 -25.156 1 96.31 69 ARG B CA 1
ATOM 3249 C C . ARG B 1 69 ? -18.609 -32.406 -25.891 1 96.31 69 ARG B C 1
ATOM 3251 O O . ARG B 1 69 ? -17.562 -32.25 -25.281 1 96.31 69 ARG B O 1
ATOM 3258 N N . ILE B 1 70 ? -18.797 -32.281 -27.203 1 97.56 70 ILE B N 1
ATOM 3259 C CA . ILE B 1 70 ? -17.641 -31.891 -28 1 97.56 70 ILE B CA 1
ATOM 3260 C C . ILE B 1 70 ? -17.266 -30.438 -27.734 1 97.56 70 ILE B C 1
ATOM 3262 O O . ILE B 1 70 ? -18.141 -29.562 -27.734 1 97.56 70 ILE B O 1
ATOM 3266 N N . VAL B 1 71 ? -15.992 -30.172 -27.469 1 96.38 71 VAL B N 1
ATOM 3267 C CA . VAL B 1 71 ? -15.492 -28.828 -27.266 1 96.38 71 VAL B CA 1
ATOM 3268 C C . VAL B 1 71 ? -14.258 -28.594 -28.125 1 96.38 71 VAL B C 1
ATOM 3270 O O . VAL B 1 71 ? -13.484 -29.516 -28.391 1 96.38 71 VAL B O 1
ATOM 3273 N N . PRO B 1 72 ? -14.164 -27.406 -28.656 1 96.38 72 PRO B N 1
ATOM 3274 C CA . PRO B 1 72 ? -12.898 -27.062 -29.312 1 96.38 72 PRO B CA 1
ATOM 3275 C C . PRO B 1 72 ? -11.742 -26.906 -28.312 1 96.38 72 PRO B C 1
ATOM 3277 O O . PRO B 1 72 ? -11.867 -26.172 -27.344 1 96.38 72 PRO B O 1
ATOM 3280 N N . ALA B 1 73 ? -10.695 -27.734 -28.484 1 94.19 73 ALA B N 1
ATOM 3281 C CA . ALA B 1 73 ? -9.477 -27.609 -27.672 1 94.19 73 ALA B CA 1
ATOM 3282 C C . ALA B 1 73 ? -8.266 -27.344 -28.562 1 94.19 73 ALA B C 1
ATOM 3284 O O . ALA B 1 73 ? -8.391 -27.203 -29.781 1 94.19 73 ALA B O 1
ATOM 3285 N N . ARG B 1 74 ? -7.172 -26.984 -27.969 1 92.88 74 ARG B N 1
ATOM 3286 C CA . ARG B 1 74 ? -5.934 -26.75 -28.703 1 92.88 74 ARG B CA 1
ATOM 3287 C C . ARG B 1 74 ? -4.715 -27 -27.828 1 92.88 74 ARG B C 1
ATOM 3289 O O . ARG B 1 74 ? -4.816 -27 -26.594 1 92.88 74 ARG B O 1
ATOM 3296 N N . TYR B 1 75 ? -3.656 -27.406 -28.484 1 94 75 TYR B N 1
ATOM 3297 C CA . TYR B 1 75 ? -2.359 -27.547 -27.828 1 94 75 TYR B CA 1
ATOM 3298 C C . TYR B 1 75 ? -1.244 -26.984 -28.703 1 94 75 TYR B C 1
ATOM 3300 O O . TYR B 1 75 ? -1.477 -26.641 -29.859 1 94 75 TYR B O 1
ATOM 3308 N N . VAL B 1 76 ? -0.089 -26.828 -28.109 1 94.25 76 VAL B N 1
ATOM 3309 C CA . VAL B 1 76 ? 1.024 -26.234 -28.844 1 94.25 76 VAL B CA 1
ATOM 3310 C C . VAL B 1 76 ? 1.94 -27.344 -29.359 1 94.25 76 VAL B C 1
ATOM 3312 O O . VAL B 1 76 ? 2.223 -28.312 -28.656 1 94.25 76 VAL B O 1
ATOM 3315 N N . TRP B 1 77 ? 2.314 -27.266 -30.625 1 96.44 77 TRP B N 1
ATOM 3316 C CA . TRP B 1 77 ? 3.287 -28.172 -31.234 1 96.44 77 TRP B CA 1
ATOM 3317 C C . TRP B 1 77 ? 4.484 -27.406 -31.781 1 96.44 77 TRP B C 1
ATOM 3319 O O . TRP B 1 77 ? 4.324 -26.5 -32.594 1 96.44 77 TRP B O 1
ATOM 3329 N N . ASN B 1 78 ? 5.617 -27.688 -31.219 1 96 78 ASN B N 1
ATOM 3330 C CA . ASN B 1 78 ? 6.863 -27.172 -31.781 1 96 78 ASN B CA 1
ATOM 3331 C C . ASN B 1 78 ? 7.566 -28.219 -32.625 1 96 78 ASN B C 1
ATOM 3333 O O . ASN B 1 78 ? 8.141 -29.172 -32.094 1 96 78 ASN B O 1
ATOM 3337 N N . GLU B 1 79 ? 7.59 -28 -33.906 1 95.56 79 GLU B N 1
ATOM 3338 C CA . GLU B 1 79 ? 8.148 -28.969 -34.844 1 95.56 79 GLU B CA 1
ATOM 3339 C C . GLU B 1 79 ? 9.664 -29.047 -34.719 1 95.56 79 GLU B C 1
ATOM 3341 O O . GLU B 1 79 ? 10.25 -30.125 -34.875 1 95.56 79 GLU B O 1
ATOM 3346 N N . ARG B 1 80 ? 10.25 -27.922 -34.406 1 94.69 80 ARG B N 1
ATOM 3347 C CA . ARG B 1 80 ? 11.711 -27.875 -34.344 1 94.69 80 ARG B CA 1
ATOM 3348 C C . ARG B 1 80 ? 12.234 -28.719 -33.188 1 94.69 80 ARG B C 1
ATOM 3350 O O . ARG B 1 80 ? 13.172 -29.5 -33.344 1 94.69 80 ARG B O 1
ATOM 3357 N N . THR B 1 81 ? 11.609 -28.641 -32.094 1 93.94 81 THR B N 1
ATOM 3358 C CA . THR B 1 81 ? 12.07 -29.359 -30.922 1 93.94 81 THR B CA 1
ATOM 3359 C C . THR B 1 81 ? 11.258 -30.641 -30.719 1 93.94 81 THR B C 1
ATOM 3361 O O . THR B 1 81 ? 11.531 -31.406 -29.797 1 93.94 81 THR B O 1
ATOM 3364 N N . ARG B 1 82 ? 10.156 -30.812 -31.547 1 96.69 82 ARG B N 1
ATOM 3365 C CA . ARG B 1 82 ? 9.234 -31.938 -31.453 1 96.69 82 ARG B CA 1
ATOM 3366 C C . ARG B 1 82 ? 8.617 -32.031 -30.062 1 96.69 82 ARG B C 1
ATOM 3368 O O . ARG B 1 82 ? 8.672 -33.094 -29.422 1 96.69 82 ARG B O 1
ATOM 3375 N N . THR B 1 83 ? 8.133 -30.891 -29.625 1 95.94 83 THR B N 1
ATOM 3376 C CA . THR B 1 83 ? 7.547 -30.781 -28.297 1 95.94 83 THR B CA 1
ATOM 3377 C C . THR B 1 83 ? 6.062 -30.453 -28.375 1 95.94 83 THR B C 1
ATOM 3379 O O . THR B 1 83 ? 5.668 -29.531 -29.109 1 95.94 83 THR B O 1
ATOM 3382 N N . ALA B 1 84 ? 5.277 -31.203 -27.688 1 96.25 84 ALA B N 1
ATOM 3383 C CA . ALA B 1 84 ? 3.859 -30.906 -27.531 1 96.25 84 ALA B CA 1
ATOM 3384 C C . ALA B 1 84 ? 3.574 -30.359 -26.125 1 96.25 84 ALA B C 1
ATOM 3386 O O . ALA B 1 84 ? 4.055 -30.906 -25.125 1 96.25 84 ALA B O 1
ATOM 3387 N N . LEU B 1 85 ? 2.885 -29.219 -26.094 1 95.19 85 LEU B N 1
ATOM 3388 C CA . LEU B 1 85 ? 2.426 -28.641 -24.828 1 95.19 85 LEU B CA 1
ATOM 3389 C C . LEU B 1 85 ? 0.909 -28.734 -24.719 1 95.19 85 LEU B C 1
ATOM 3391 O O . LEU B 1 85 ? 0.184 -28.125 -25.5 1 95.19 85 LEU B O 1
ATOM 3395 N N . ILE B 1 86 ? 0.495 -29.422 -23.734 1 94.5 86 ILE B N 1
ATOM 3396 C CA . ILE B 1 86 ? -0.929 -29.688 -23.562 1 94.5 86 ILE B CA 1
ATOM 3397 C C . ILE B 1 86 ? -1.391 -29.141 -22.203 1 94.5 86 ILE B C 1
ATOM 3399 O O . ILE B 1 86 ? -0.766 -29.422 -21.172 1 94.5 86 ILE B O 1
ATOM 3403 N N . GLU B 1 87 ? -2.393 -28.344 -22.234 1 92.62 87 GLU B N 1
ATOM 3404 C CA . GLU B 1 87 ? -3.1 -27.938 -21.031 1 92.62 87 GLU B CA 1
ATOM 3405 C C . GLU B 1 87 ? -4.395 -28.719 -20.859 1 92.62 87 GLU B C 1
ATOM 3407 O O . GLU B 1 87 ? -5.336 -28.562 -21.641 1 92.62 87 GLU B O 1
ATOM 3412 N N . MET B 1 88 ? -4.449 -29.469 -19.812 1 93.5 88 MET B N 1
ATOM 3413 C CA . MET B 1 88 ? -5.57 -30.391 -19.656 1 93.5 88 MET B CA 1
ATOM 3414 C C . MET B 1 88 ? -6.883 -29.625 -19.5 1 93.5 88 MET B C 1
ATOM 3416 O O . MET B 1 88 ? -7.941 -30.109 -19.891 1 93.5 88 MET B O 1
ATOM 3420 N N . ALA B 1 89 ? -6.809 -28.391 -18.906 1 90.94 89 ALA B N 1
ATOM 3421 C CA . ALA B 1 89 ? -8.008 -27.609 -18.609 1 90.94 89 ALA B CA 1
ATOM 3422 C C . ALA B 1 89 ? -8.75 -27.234 -19.891 1 90.94 89 ALA B C 1
ATOM 3424 O O . ALA B 1 89 ? -9.961 -26.984 -19.859 1 90.94 89 ALA B O 1
ATOM 3425 N N . ARG B 1 90 ? -8.062 -27.219 -21 1 90.69 90 ARG B N 1
ATOM 3426 C CA . ARG B 1 90 ? -8.68 -26.859 -22.281 1 90.69 90 ARG B CA 1
ATOM 3427 C C . ARG B 1 90 ? -9.609 -27.969 -22.766 1 90.69 90 ARG B C 1
ATOM 3429 O O . ARG B 1 90 ? -10.5 -27.719 -23.578 1 90.69 90 ARG B O 1
ATOM 3436 N N . ALA B 1 91 ? -9.422 -29.141 -22.234 1 94.75 91 ALA B N 1
ATOM 3437 C CA . ALA B 1 91 ? -10.234 -30.281 -22.656 1 94.75 91 ALA B CA 1
ATOM 3438 C C . ALA B 1 91 ? -11.109 -30.781 -21.5 1 94.75 91 ALA B C 1
ATOM 3440 O O . ALA B 1 91 ? -12.203 -31.297 -21.734 1 94.75 91 ALA B O 1
ATOM 3441 N N . SER B 1 92 ? -10.648 -30.609 -20.344 1 95.81 92 SER B N 1
ATOM 3442 C CA . SER B 1 92 ? -11.32 -31.219 -19.188 1 95.81 92 SER B CA 1
ATOM 3443 C C . SER B 1 92 ? -11.289 -30.281 -17.984 1 95.81 92 SER B C 1
ATOM 3445 O O . SER B 1 92 ? -11.172 -30.75 -16.844 1 95.81 92 SER B O 1
ATOM 3447 N N . GLY B 1 93 ? -11.414 -28.984 -18.219 1 93.5 93 GLY B N 1
ATOM 3448 C CA . GLY B 1 93 ? -11.25 -28.016 -17.141 1 93.5 93 GLY B CA 1
ATOM 3449 C C . GLY B 1 93 ? -12.562 -27.469 -16.625 1 93.5 93 GLY B C 1
ATOM 3450 O O . GLY B 1 93 ? -13.602 -27.594 -17.281 1 93.5 93 GLY B O 1
ATOM 3451 N N . LEU B 1 94 ? -12.539 -26.859 -15.477 1 91.25 94 LEU B N 1
ATOM 3452 C CA . LEU B 1 94 ? -13.68 -26.25 -14.805 1 91.25 94 LEU B CA 1
ATOM 3453 C C . LEU B 1 94 ? -14.258 -25.109 -15.641 1 91.25 94 LEU B C 1
ATOM 3455 O O . LEU B 1 94 ? -15.469 -24.875 -15.625 1 91.25 94 LEU B O 1
ATOM 3459 N N . ALA B 1 95 ? -13.414 -24.422 -16.391 1 85.44 95 ALA B N 1
ATOM 3460 C CA . ALA B 1 95 ? -13.82 -23.25 -17.156 1 85.44 95 ALA B CA 1
ATOM 3461 C C . ALA B 1 95 ? -14.805 -23.641 -18.266 1 85.44 95 ALA B C 1
ATOM 3463 O O . ALA B 1 95 ? -15.5 -22.781 -18.812 1 85.44 95 ALA B O 1
ATOM 3464 N N . LEU B 1 96 ? -14.875 -24.844 -18.531 1 91.88 96 LEU B N 1
ATOM 3465 C CA . LEU B 1 96 ? -15.742 -25.328 -19.594 1 91.88 96 LEU B CA 1
ATOM 3466 C C . LEU B 1 96 ? -17.141 -25.656 -19.062 1 91.88 96 LEU B C 1
ATOM 3468 O O . LEU B 1 96 ? -18.031 -26 -19.828 1 91.88 96 LEU B O 1
ATOM 3472 N N . LEU B 1 97 ? -17.312 -25.438 -17.719 1 94.62 97 LEU B N 1
ATOM 3473 C CA . LEU B 1 97 ? -18.547 -25.859 -17.078 1 94.62 97 LEU B CA 1
ATOM 3474 C C . LEU B 1 97 ? -19.25 -24.688 -16.406 1 94.62 97 LEU B C 1
ATOM 3476 O O . LEU B 1 97 ? -18.594 -23.781 -15.883 1 94.62 97 LEU B O 1
ATOM 3480 N N . THR B 1 98 ? -20.547 -24.719 -16.438 1 92.56 98 THR B N 1
ATOM 3481 C CA . THR B 1 98 ? -21.328 -23.875 -15.531 1 92.56 98 THR B CA 1
ATOM 3482 C C . THR B 1 98 ? -21.391 -24.5 -14.141 1 92.56 98 THR B C 1
ATOM 3484 O O . THR B 1 98 ? -21.047 -25.672 -13.969 1 92.56 98 THR B O 1
ATOM 3487 N N . ASP B 1 99 ? -21.797 -23.781 -13.188 1 91 99 ASP B N 1
ATOM 3488 C CA . ASP B 1 99 ? -21.828 -24.266 -11.812 1 91 99 ASP B CA 1
ATOM 3489 C C . ASP B 1 99 ? -22.734 -25.484 -11.688 1 91 99 ASP B C 1
ATOM 3491 O O . ASP B 1 99 ? -22.438 -26.406 -10.906 1 91 99 ASP B O 1
ATOM 3495 N N . ASP B 1 100 ? -23.734 -25.438 -12.453 1 93.94 100 ASP B N 1
ATOM 3496 C CA . ASP B 1 100 ? -24.688 -26.531 -12.383 1 93.94 100 ASP B CA 1
ATOM 3497 C C . ASP B 1 100 ? -24.141 -27.797 -13.062 1 93.94 100 ASP B C 1
ATOM 3499 O O . ASP B 1 100 ? -24.641 -28.891 -12.82 1 93.94 100 ASP B O 1
ATOM 3503 N N . GLU B 1 101 ? -23.109 -27.625 -13.883 1 95.44 101 GLU B N 1
ATOM 3504 C CA . GLU B 1 101 ? -22.547 -28.75 -14.633 1 95.44 101 GLU B CA 1
ATOM 3505 C C . GLU B 1 101 ? -21.422 -29.438 -13.852 1 95.44 101 GLU B C 1
ATOM 3507 O O . GLU B 1 101 ? -21 -30.531 -14.203 1 95.44 101 GLU B O 1
ATOM 3512 N N . LYS B 1 102 ? -20.984 -28.844 -12.836 1 96.25 102 LYS B N 1
ATOM 3513 C CA . LYS B 1 102 ? -19.906 -29.391 -12.031 1 96.25 102 LYS B CA 1
ATOM 3514 C C . LYS B 1 102 ? -20.344 -30.672 -11.312 1 96.25 102 LYS B C 1
ATOM 3516 O O . LYS B 1 102 ? -21.25 -30.641 -10.484 1 96.25 102 LYS B O 1
ATOM 3521 N N . ASP B 1 103 ? -19.734 -31.781 -11.664 1 97.44 103 ASP B N 1
ATOM 3522 C CA . ASP B 1 103 ? -20.031 -33.094 -11.086 1 97.44 103 ASP B CA 1
ATOM 3523 C C . ASP B 1 103 ? -18.891 -34.062 -11.32 1 97.44 103 ASP B C 1
ATOM 3525 O O . ASP B 1 103 ? -18.891 -34.812 -12.305 1 97.44 103 ASP B O 1
ATOM 3529 N N . PRO B 1 104 ? -17.984 -34.156 -10.391 1 97.62 104 PRO B N 1
ATOM 3530 C CA . PRO B 1 104 ? -16.812 -35.031 -10.609 1 97.62 104 PRO B CA 1
ATOM 3531 C C . PRO B 1 104 ? -17.172 -36.5 -10.703 1 97.62 104 PRO B C 1
ATOM 3533 O O . PRO B 1 104 ? -16.328 -37.312 -11.102 1 97.62 104 PRO B O 1
ATOM 3536 N N . MET B 1 105 ? -18.422 -36.812 -10.406 1 97.81 105 MET B N 1
ATOM 3537 C CA . MET B 1 105 ? -18.875 -38.188 -10.578 1 97.81 105 MET B CA 1
ATOM 3538 C C . MET B 1 105 ? -19.062 -38.531 -12.062 1 97.81 105 MET B C 1
ATOM 3540 O O . MET B 1 105 ? -18.984 -39.688 -12.461 1 97.81 105 MET B O 1
ATOM 3544 N N . GLN B 1 106 ? -19.234 -37.5 -12.82 1 97.44 106 GLN B N 1
ATOM 3545 C CA . GLN B 1 106 ? -19.625 -37.719 -14.203 1 97.44 106 GLN B CA 1
ATOM 3546 C C . GLN B 1 106 ? -18.578 -37.188 -15.172 1 97.44 106 GLN B C 1
ATOM 3548 O O . GLN B 1 106 ? -18.5 -37.625 -16.328 1 97.44 106 GLN B O 1
ATOM 3553 N N . THR B 1 107 ? -17.781 -36.312 -14.773 1 97.94 107 THR B N 1
ATOM 3554 C CA . THR B 1 107 ? -16.812 -35.656 -15.664 1 97.94 107 THR B CA 1
ATOM 3555 C C . THR B 1 107 ? -15.656 -36.625 -15.961 1 97.94 107 THR B C 1
ATOM 3557 O O . THR B 1 107 ? -15.383 -37.531 -15.188 1 97.94 107 THR B O 1
ATOM 3560 N N . SER B 1 108 ? -15 -36.375 -17.156 1 97.81 108 SER B N 1
ATOM 3561 C CA . SER B 1 108 ? -13.992 -37.312 -17.641 1 97.81 108 SER B CA 1
ATOM 3562 C C . SER B 1 108 ? -12.82 -36.562 -18.281 1 97.81 108 SER B C 1
ATOM 3564 O O . SER B 1 108 ? -12.969 -35.438 -18.734 1 97.81 108 SER B O 1
ATOM 3566 N N . THR B 1 109 ? -11.68 -37.281 -18.25 1 98.38 109 THR B N 1
ATOM 3567 C CA . THR B 1 109 ? -10.477 -36.75 -18.891 1 98.38 109 THR B CA 1
ATOM 3568 C C . THR B 1 109 ? -10.336 -37.25 -20.312 1 98.38 109 THR B C 1
ATOM 3570 O O . THR B 1 109 ? -9.25 -37.219 -20.891 1 98.38 109 THR B O 1
ATOM 3573 N N . THR B 1 110 ? -11.43 -37.688 -20.906 1 98.5 110 THR B N 1
ATOM 3574 C CA . THR B 1 110 ? -11.406 -38.25 -22.25 1 98.5 110 THR B CA 1
ATOM 3575 C C . THR B 1 110 ? -10.789 -37.25 -23.234 1 98.5 110 THR B C 1
ATOM 3577 O O . THR B 1 110 ? -9.953 -37.625 -24.062 1 98.5 110 THR B O 1
ATOM 3580 N N . GLY B 1 111 ? -11.141 -36.062 -23.125 1 98.06 111 GLY B N 1
ATOM 3581 C CA . GLY B 1 111 ? -10.609 -35.031 -24.031 1 98.06 111 GLY B CA 1
ATOM 3582 C C . GLY B 1 111 ? -9.109 -34.875 -23.938 1 98.06 111 GLY B C 1
ATOM 3583 O O . GLY B 1 111 ? -8.445 -34.625 -24.938 1 98.06 111 GLY B O 1
ATOM 3584 N N . VAL B 1 112 ? -8.508 -35.062 -22.781 1 97.88 112 VAL B N 1
ATOM 3585 C CA . VAL B 1 112 ? -7.062 -35 -22.609 1 97.88 112 VAL B CA 1
ATOM 3586 C C . VAL B 1 112 ? -6.406 -36.125 -23.375 1 97.88 112 VAL B C 1
ATOM 3588 O O . VAL B 1 112 ? -5.387 -35.938 -24.047 1 97.88 112 VAL B O 1
ATOM 3591 N N . GLY B 1 113 ? -7.008 -37.312 -23.297 1 98.5 113 GLY B N 1
ATOM 3592 C CA . GLY B 1 113 ? -6.516 -38.438 -24.062 1 98.5 113 GLY B CA 1
ATOM 3593 C C . GLY B 1 113 ? -6.543 -38.219 -25.547 1 98.5 113 GLY B C 1
ATOM 3594 O O . GLY B 1 113 ? -5.621 -38.594 -26.266 1 98.5 113 GLY B O 1
ATOM 3595 N N . GLU B 1 114 ? -7.578 -37.531 -25.953 1 98.44 114 GLU B N 1
ATOM 3596 C CA . GLU B 1 114 ? -7.723 -37.25 -27.391 1 98.44 114 GLU B CA 1
ATOM 3597 C C . GLU B 1 114 ? -6.688 -36.25 -27.844 1 98.44 114 GLU B C 1
ATOM 3599 O O . GLU B 1 114 ? -6.18 -36.344 -28.969 1 98.44 114 GLU B O 1
ATOM 3604 N N . LEU B 1 115 ? -6.324 -35.312 -27.031 1 97.69 115 LEU B N 1
ATOM 3605 C CA . LEU B 1 115 ? -5.238 -34.375 -27.344 1 97.69 115 LEU B CA 1
ATOM 3606 C C . LEU B 1 115 ? -3.906 -35.125 -27.438 1 97.69 115 LEU B C 1
ATOM 3608 O O . LEU B 1 115 ? -3.125 -34.906 -28.359 1 97.69 115 LEU B O 1
ATOM 3612 N N . LEU B 1 116 ? -3.695 -36.031 -26.531 1 98.25 116 LEU B N 1
ATOM 3613 C CA . LEU B 1 116 ? -2.469 -36.812 -26.516 1 98.25 116 LEU B CA 1
ATOM 3614 C C . LEU B 1 116 ? -2.383 -37.719 -27.75 1 98.25 116 LEU B C 1
ATOM 3616 O O . LEU B 1 116 ? -1.307 -37.875 -28.312 1 98.25 116 LEU B O 1
ATOM 3620 N N . LEU B 1 117 ? -3.506 -38.25 -28.047 1 98.06 117 LEU B N 1
ATOM 3621 C CA . LEU B 1 117 ? -3.564 -39.094 -29.234 1 98.06 117 LEU B CA 1
ATOM 3622 C C . LEU B 1 117 ? -3.152 -38.312 -30.469 1 98.06 117 LEU B C 1
ATOM 3624 O O . LEU B 1 117 ? -2.379 -38.812 -31.297 1 98.06 117 LEU B O 1
ATOM 3628 N N . ASP B 1 118 ? -3.701 -37.125 -30.594 1 98.06 118 ASP B N 1
ATOM 3629 C CA . ASP B 1 118 ? -3.334 -36.281 -31.719 1 98.06 118 ASP B CA 1
ATOM 3630 C C . ASP B 1 118 ? -1.849 -35.906 -31.688 1 98.06 118 ASP B C 1
ATOM 3632 O O . ASP B 1 118 ? -1.163 -35.969 -32.719 1 98.06 118 ASP B O 1
ATOM 3636 N N . ALA B 1 119 ? -1.339 -35.625 -30.578 1 97.81 119 ALA B N 1
ATOM 3637 C CA . ALA B 1 119 ? 0.074 -35.281 -30.422 1 97.81 119 ALA B CA 1
ATOM 3638 C C . ALA B 1 119 ? 0.962 -36.469 -30.75 1 97.81 119 ALA B C 1
ATOM 3640 O O . ALA B 1 119 ? 2.023 -36.312 -31.359 1 97.81 119 ALA B O 1
ATOM 3641 N N . ALA B 1 120 ? 0.525 -37.656 -30.344 1 97.81 120 ALA B N 1
ATOM 3642 C CA . ALA B 1 120 ? 1.279 -38.875 -30.594 1 97.81 120 ALA B CA 1
ATOM 3643 C C . ALA B 1 120 ? 1.505 -39.094 -32.094 1 97.81 120 ALA B C 1
ATOM 3645 O O . ALA B 1 120 ? 2.541 -39.625 -32.5 1 97.81 120 ALA B O 1
ATOM 3646 N N . SER B 1 121 ? 0.521 -38.688 -32.812 1 97.12 121 SER B N 1
ATOM 3647 C CA . SER B 1 121 ? 0.605 -38.875 -34.25 1 97.12 121 SER B CA 1
ATOM 3648 C C . SER B 1 121 ? 1.746 -38.062 -34.875 1 97.12 121 SER B C 1
ATOM 3650 O O . SER B 1 121 ? 2.176 -38.344 -36 1 97.12 121 SER B O 1
ATOM 3652 N N . LEU B 1 122 ? 2.275 -37.188 -34.125 1 97.19 122 LEU B N 1
ATOM 3653 C CA . LEU B 1 122 ? 3.336 -36.312 -34.625 1 97.19 122 LEU B CA 1
ATOM 3654 C C . LEU B 1 122 ? 4.703 -36.781 -34.156 1 97.19 122 LEU B C 1
ATOM 3656 O O . LEU B 1 122 ? 5.719 -36.125 -34.406 1 97.19 122 LEU B O 1
ATOM 3660 N N . SER B 1 123 ? 4.758 -37.875 -33.438 1 96 123 SER B N 1
ATOM 3661 C CA . SER B 1 123 ? 5.977 -38.5 -32.938 1 96 123 SER B CA 1
ATOM 3662 C C . SER B 1 123 ? 6.785 -37.531 -32.094 1 96 123 SER B C 1
ATOM 3664 O O . SER B 1 123 ? 7.945 -37.25 -32.375 1 96 123 SER B O 1
ATOM 3666 N N . PRO B 1 124 ? 6.207 -37.125 -31.031 1 97.44 124 PRO B N 1
ATOM 3667 C CA . PRO B 1 124 ? 6.887 -36.156 -30.172 1 97.44 124 PRO B CA 1
ATOM 3668 C C . PRO B 1 124 ? 8.109 -36.75 -29.469 1 97.44 124 PRO B C 1
ATOM 3670 O O . PRO B 1 124 ? 8.141 -37.938 -29.188 1 97.44 124 PRO B O 1
ATOM 3673 N N . GLU B 1 125 ? 9.094 -35.906 -29.25 1 97.75 125 GLU B N 1
ATOM 3674 C CA . GLU B 1 125 ? 10.227 -36.281 -28.391 1 97.75 125 GLU B CA 1
ATOM 3675 C C . GLU B 1 125 ? 9.969 -35.844 -26.938 1 97.75 125 GLU B C 1
ATOM 3677 O O . GLU B 1 125 ? 10.5 -36.469 -26.016 1 97.75 125 GLU B O 1
ATOM 3682 N N . SER B 1 126 ? 9.141 -34.781 -26.875 1 96.88 126 SER B N 1
ATOM 3683 C CA . SER B 1 126 ? 8.781 -34.281 -25.547 1 96.88 126 SER B CA 1
ATOM 3684 C C . SER B 1 126 ? 7.309 -33.906 -25.484 1 96.88 126 SER B C 1
ATOM 3686 O O . SER B 1 126 ? 6.766 -33.344 -26.438 1 96.88 126 SER B O 1
ATOM 3688 N N . ILE B 1 127 ? 6.668 -34.219 -24.375 1 97.19 127 ILE B N 1
ATOM 3689 C CA . ILE B 1 127 ? 5.289 -33.844 -24.109 1 97.19 127 ILE B CA 1
ATOM 3690 C C . ILE B 1 127 ? 5.195 -33.188 -22.719 1 97.19 127 ILE B C 1
ATOM 3692 O O . ILE B 1 127 ? 5.633 -33.781 -21.734 1 97.19 127 ILE B O 1
ATOM 3696 N N . ILE B 1 128 ? 4.73 -31.969 -22.688 1 95.25 128 ILE B N 1
ATOM 3697 C CA . ILE B 1 128 ? 4.477 -31.281 -21.422 1 95.25 128 ILE B CA 1
ATOM 3698 C C . ILE B 1 128 ? 2.973 -31.172 -21.188 1 95.25 128 ILE B C 1
ATOM 3700 O O . ILE B 1 128 ? 2.242 -30.656 -22.047 1 95.25 128 ILE B O 1
ATOM 3704 N N . VAL B 1 129 ? 2.559 -31.672 -20.094 1 95.38 129 VAL B N 1
ATOM 3705 C CA . VAL B 1 129 ? 1.143 -31.594 -19.75 1 95.38 129 VAL B CA 1
ATOM 3706 C C . VAL B 1 129 ? 0.964 -30.766 -18.484 1 95.38 129 VAL B C 1
ATOM 3708 O O . VAL B 1 129 ? 1.454 -31.141 -17.422 1 95.38 129 VAL B O 1
ATOM 3711 N N . CYS B 1 130 ? 0.277 -29.672 -18.594 1 92.56 130 CYS B N 1
ATOM 3712 C CA . CYS B 1 130 ? -0.121 -28.891 -17.438 1 92.56 130 CYS B CA 1
ATOM 3713 C C . CYS B 1 130 ? -1.476 -29.344 -16.906 1 92.56 130 CYS B C 1
ATOM 3715 O O . CYS B 1 130 ? -2.465 -29.344 -17.641 1 92.56 130 CYS B O 1
ATOM 3717 N N . VAL B 1 131 ? -1.579 -29.594 -15.594 1 92.56 131 VAL B N 1
ATOM 3718 C CA . VAL B 1 131 ? -2.777 -30.312 -15.172 1 92.56 131 VAL B CA 1
ATOM 3719 C C . VAL B 1 131 ? -3.59 -29.453 -14.211 1 92.56 131 VAL B C 1
ATOM 3721 O O . VAL B 1 131 ? -4.469 -29.953 -13.508 1 92.56 131 VAL B O 1
ATOM 3724 N N . GLY B 1 132 ? -3.365 -28.25 -14.195 1 86.44 132 GLY B N 1
ATOM 3725 C CA . GLY B 1 132 ? -4.152 -27.344 -13.367 1 86.44 132 GLY B CA 1
ATOM 3726 C C . GLY B 1 132 ? -5.523 -27.047 -13.945 1 86.44 132 GLY B C 1
ATOM 3727 O O . GLY B 1 132 ? -5.727 -27.156 -15.156 1 86.44 132 GLY B O 1
ATOM 3728 N N . GLY B 1 133 ? -6.539 -26.688 -13.047 1 86.75 133 GLY B N 1
ATOM 3729 C CA . GLY B 1 133 ? -7.855 -26.234 -13.477 1 86.75 133 GLY B CA 1
ATOM 3730 C C . GLY B 1 133 ? -8.773 -27.375 -13.875 1 86.75 133 GLY B C 1
ATOM 3731 O O . GLY B 1 133 ? -9.695 -27.188 -14.68 1 86.75 133 GLY B O 1
ATOM 3732 N N . SER B 1 134 ? -8.633 -28.484 -13.305 1 92.75 134 SER B N 1
ATOM 3733 C CA . SER B 1 134 ? -9.336 -29.688 -13.727 1 92.75 134 SER B CA 1
ATOM 3734 C C . SER B 1 134 ? -10.758 -29.719 -13.18 1 92.75 134 SER B C 1
ATOM 3736 O O . SER B 1 134 ? -11.023 -29.188 -12.102 1 92.75 134 SER B O 1
ATOM 3738 N N . ALA B 1 135 ? -11.594 -30.359 -13.938 1 95.25 135 ALA B N 1
ATOM 3739 C CA . ALA B 1 135 ? -12.984 -30.562 -13.523 1 95.25 135 ALA B CA 1
ATOM 3740 C C . ALA B 1 135 ? -13.227 -32 -13.117 1 95.25 135 ALA B C 1
ATOM 3742 O O . ALA B 1 135 ? -14.336 -32.375 -12.734 1 95.25 135 ALA B O 1
ATOM 3743 N N . THR B 1 136 ? -12.211 -32.781 -13.094 1 97 136 THR B N 1
ATOM 3744 C CA . THR B 1 136 ? -12.406 -34.25 -13.086 1 97 136 THR B CA 1
ATOM 3745 C C . THR B 1 136 ? -11.805 -34.844 -11.828 1 97 136 THR B C 1
ATOM 3747 O O . THR B 1 136 ? -11.07 -34.188 -11.094 1 97 136 THR B O 1
ATOM 3750 N N . ASN B 1 137 ? -12.18 -36.031 -11.562 1 98.31 137 ASN B N 1
ATOM 3751 C CA . ASN B 1 137 ? -11.656 -36.844 -10.484 1 98.31 137 ASN B CA 1
ATOM 3752 C C . ASN B 1 137 ? -11.57 -38.312 -10.906 1 98.31 137 ASN B C 1
ATOM 3754 O O . ASN B 1 137 ? -11.906 -39.219 -10.125 1 98.31 137 ASN B O 1
ATOM 3758 N N . ASP B 1 138 ? -11.164 -38.562 -12.125 1 98.25 138 ASP B N 1
ATOM 3759 C CA . ASP B 1 138 ? -11.258 -39.906 -12.672 1 98.25 138 ASP B CA 1
ATOM 3760 C C . ASP B 1 138 ? -9.875 -40.562 -12.758 1 98.25 138 ASP B C 1
ATOM 3762 O O . ASP B 1 138 ? -9.695 -41.531 -13.461 1 98.25 138 ASP B O 1
ATOM 3766 N N . GLY B 1 139 ? -8.875 -39.969 -12.188 1 98.06 139 GLY B N 1
ATOM 3767 C CA . GLY B 1 139 ? -7.555 -40.594 -12.148 1 98.06 139 GLY B CA 1
ATOM 3768 C C . GLY B 1 139 ? -6.918 -40.719 -13.523 1 98.06 139 GLY B C 1
ATOM 3769 O O . GLY B 1 139 ? -5.992 -41.5 -13.711 1 98.06 139 GLY B O 1
ATOM 3770 N N . GLY B 1 140 ? -7.434 -40.031 -14.492 1 98.56 140 GLY B N 1
ATOM 3771 C CA . GLY B 1 140 ? -6.93 -40.125 -15.852 1 98.56 140 GLY B CA 1
ATOM 3772 C C . GLY B 1 140 ? -7.484 -41.312 -16.609 1 98.56 140 GLY B C 1
ATOM 3773 O O . GLY B 1 140 ? -6.992 -41.656 -17.688 1 98.56 140 GLY B O 1
ATOM 3774 N N . ALA B 1 141 ? -8.477 -41.969 -16.062 1 98.5 141 ALA B N 1
ATOM 3775 C CA . ALA B 1 141 ? -9.055 -43.125 -16.719 1 98.5 141 ALA B CA 1
ATOM 3776 C C . ALA B 1 141 ? -9.719 -42.75 -18.047 1 98.5 141 ALA B C 1
ATOM 3778 O O . ALA B 1 141 ? -9.68 -43.5 -19.016 1 98.5 141 ALA B O 1
ATOM 3779 N N . GLY B 1 142 ? -10.391 -41.594 -18.031 1 98.38 142 GLY B N 1
ATOM 3780 C CA . GLY B 1 142 ? -10.914 -41.125 -19.297 1 98.38 142 GLY B CA 1
ATOM 3781 C C . GLY B 1 142 ? -9.844 -40.906 -20.359 1 98.38 142 GLY B C 1
ATOM 3782 O O . GLY B 1 142 ? -10.023 -41.312 -21.5 1 98.38 142 GLY B O 1
ATOM 3783 N N . MET B 1 143 ? -8.75 -40.375 -20.016 1 98.56 143 MET B N 1
ATOM 3784 C CA . MET B 1 143 ? -7.598 -40.188 -20.906 1 98.56 143 MET B CA 1
ATOM 3785 C C . MET B 1 143 ? -7.105 -41.562 -21.422 1 98.56 143 MET B C 1
ATOM 3787 O O . MET B 1 143 ? -6.914 -41.719 -22.625 1 98.56 143 MET B O 1
ATOM 3791 N N . ALA B 1 144 ? -6.969 -42.5 -20.5 1 98.31 144 ALA B N 1
ATOM 3792 C CA . ALA B 1 144 ? -6.488 -43.812 -20.859 1 98.31 144 ALA B CA 1
ATOM 3793 C C . ALA B 1 144 ? -7.453 -44.5 -21.812 1 98.31 144 ALA B C 1
ATOM 3795 O O . ALA B 1 144 ? -7.031 -45.156 -22.781 1 98.31 144 ALA B O 1
ATOM 3796 N N . HIS B 1 145 ? -8.664 -44.312 -21.516 1 98.12 145 HIS B N 1
ATOM 3797 C CA . HIS B 1 145 ? -9.68 -44.906 -22.375 1 98.12 145 HIS B CA 1
ATOM 3798 C C . HIS B 1 145 ? -9.57 -44.344 -23.797 1 98.12 145 HIS B C 1
ATOM 3800 O O . HIS B 1 145 ? -9.648 -45.125 -24.766 1 98.12 145 HIS B O 1
ATOM 3806 N N . ALA B 1 146 ? -9.414 -43.125 -23.969 1 97.5 146 ALA B N 1
ATOM 3807 C CA . ALA B 1 146 ? -9.25 -42.5 -25.281 1 97.5 146 ALA B CA 1
ATOM 3808 C C . ALA B 1 146 ? -8 -43 -25.984 1 97.5 146 ALA B C 1
ATOM 3810 O O . ALA B 1 146 ? -7.945 -43.062 -27.203 1 97.5 146 ALA B O 1
ATOM 3811 N N . LEU B 1 147 ? -7.051 -43.438 -25.234 1 97.56 147 LEU B N 1
ATOM 3812 C CA . LEU B 1 147 ? -5.785 -43.906 -25.781 1 97.56 147 LEU B CA 1
ATOM 3813 C C . LEU B 1 147 ? -5.863 -45.406 -26.094 1 97.56 147 LEU B C 1
ATOM 3815 O O . LEU B 1 147 ? -4.891 -46 -26.578 1 97.56 147 LEU B O 1
ATOM 3819 N N . GLY B 1 148 ? -6.953 -46.031 -25.734 1 97 148 GLY B N 1
ATOM 3820 C CA . GLY B 1 148 ? -7.188 -47.375 -26.188 1 97 148 GLY B CA 1
ATOM 3821 C C . GLY B 1 148 ? -7.297 -48.375 -25.062 1 97 148 GLY B C 1
ATOM 3822 O O . GLY B 1 148 ? -7.586 -49.562 -25.297 1 97 148 GLY B O 1
ATOM 3823 N N . TYR B 1 149 ? -7.074 -47.969 -23.844 1 97.94 149 TYR B N 1
ATOM 3824 C CA . TYR B 1 149 ? -7.25 -48.875 -22.719 1 97.94 149 TYR B CA 1
ATOM 3825 C C . TYR B 1 149 ? -8.719 -49.219 -22.5 1 97.94 149 TYR B C 1
ATOM 3827 O O . TYR B 1 149 ? -9.594 -48.375 -22.75 1 97.94 149 TYR B O 1
ATOM 3835 N N . ARG B 1 150 ? -8.969 -50.375 -22.047 1 97.5 150 ARG B N 1
ATOM 3836 C CA . ARG B 1 150 ? -10.328 -50.812 -21.719 1 97.5 150 ARG B CA 1
ATOM 3837 C C . ARG B 1 150 ? -10.477 -51.094 -20.234 1 97.5 150 ARG B C 1
ATOM 3839 O O . ARG B 1 150 ? -9.594 -51.688 -19.609 1 97.5 150 ARG B O 1
ATOM 3846 N N . PHE B 1 151 ? -11.562 -50.625 -19.688 1 97.44 151 PHE B N 1
ATOM 3847 C CA . PHE B 1 151 ? -11.875 -50.875 -18.281 1 97.44 151 PHE B CA 1
ATOM 3848 C C . PHE B 1 151 ? -13.039 -51.844 -18.141 1 97.44 151 PHE B C 1
ATOM 3850 O O . PHE B 1 151 ? -14.109 -51.625 -18.719 1 97.44 151 PHE B O 1
ATOM 3857 N N . VAL B 1 152 ? -12.734 -52.812 -17.359 1 96.62 152 VAL B N 1
ATOM 3858 C CA . VAL B 1 152 ? -13.703 -53.906 -17.25 1 96.62 152 VAL B CA 1
ATOM 3859 C C . VAL B 1 152 ? -14.211 -53.969 -15.805 1 96.62 152 VAL B C 1
ATOM 3861 O O . VAL B 1 152 ? -13.43 -53.906 -14.859 1 96.62 152 VAL B O 1
ATOM 3864 N N . GLY B 1 153 ? -15.516 -54.125 -15.695 1 93.69 153 GLY B N 1
ATOM 3865 C CA . GLY B 1 153 ? -16.141 -54.188 -14.383 1 93.69 153 GLY B CA 1
ATOM 3866 C C . GLY B 1 153 ? -16.125 -55.594 -13.812 1 93.69 153 GLY B C 1
ATOM 3867 O O . GLY B 1 153 ? -15.586 -56.531 -14.422 1 93.69 153 GLY B O 1
ATOM 3868 N N . ASP B 1 154 ? -16.75 -55.688 -12.625 1 87.12 154 ASP B N 1
ATOM 3869 C CA . ASP B 1 154 ? -16.812 -56.969 -11.898 1 87.12 154 ASP B CA 1
ATOM 3870 C C . ASP B 1 154 ? -17.578 -58 -12.703 1 87.12 154 ASP B C 1
ATOM 3872 O O . ASP B 1 154 ? -17.281 -59.219 -12.609 1 87.12 154 ASP B O 1
ATOM 3876 N N . ASN B 1 155 ? -18.547 -57.562 -13.508 1 88.88 155 ASN B N 1
ATOM 3877 C CA . ASN B 1 155 ? -19.375 -58.5 -14.266 1 88.88 155 ASN B CA 1
ATOM 3878 C C . ASN B 1 155 ? -18.797 -58.781 -15.656 1 88.88 155 ASN B C 1
ATOM 3880 O O . ASN B 1 155 ? -19.422 -59.438 -16.484 1 88.88 155 ASN B O 1
ATOM 3884 N N . GLY B 1 156 ? -17.656 -58.219 -15.961 1 89.81 156 GLY B N 1
ATOM 3885 C CA . GLY B 1 156 ? -17 -58.438 -17.234 1 89.81 156 GLY B CA 1
ATOM 3886 C C . GLY B 1 156 ? -17.406 -57.406 -18.297 1 89.81 156 GLY B C 1
ATOM 3887 O O . GLY B 1 156 ? -16.922 -57.469 -19.438 1 89.81 156 GLY B O 1
ATOM 3888 N N . GLU B 1 157 ? -18.234 -56.562 -17.938 1 92.94 157 GLU B N 1
ATOM 3889 C CA . GLU B 1 157 ? -18.703 -55.562 -18.891 1 92.94 157 GLU B CA 1
ATOM 3890 C C . GLU B 1 157 ? -17.75 -54.375 -18.969 1 92.94 157 GLU B C 1
ATOM 3892 O O . GLU B 1 157 ? -17.031 -54.062 -18.016 1 92.94 157 GLU B O 1
ATOM 3897 N N . ASP B 1 158 ? -17.766 -53.812 -20.156 1 94.75 158 ASP B N 1
ATOM 3898 C CA . ASP B 1 158 ? -16.969 -52.625 -20.328 1 94.75 158 ASP B CA 1
ATOM 3899 C C . ASP B 1 158 ? -17.547 -51.438 -19.516 1 94.75 158 ASP B C 1
ATOM 3901 O O . ASP B 1 158 ? -18.766 -51.281 -19.438 1 94.75 158 ASP B O 1
ATOM 3905 N N . VAL B 1 159 ? -16.688 -50.719 -18.844 1 94.62 159 VAL B N 1
ATOM 3906 C CA . VAL B 1 159 ? -17.062 -49.531 -18.062 1 94.62 159 VAL B CA 1
ATOM 3907 C C . VAL B 1 159 ? -16.484 -48.281 -18.703 1 94.62 159 VAL B C 1
ATOM 3909 O O . VAL B 1 159 ? -15.289 -48.188 -18.969 1 94.62 159 VAL B O 1
ATOM 3912 N N . THR B 1 160 ? -17.391 -47.375 -19.109 1 93.69 160 THR B N 1
ATOM 3913 C CA . THR B 1 160 ? -16.891 -46.031 -19.484 1 93.69 160 THR B CA 1
ATOM 3914 C C . THR B 1 160 ? -16.422 -45.281 -18.266 1 93.69 160 THR B C 1
ATOM 3916 O O . THR B 1 160 ? -17.219 -44.938 -17.375 1 93.69 160 THR B O 1
ATOM 3919 N N . PRO B 1 161 ? -15.18 -44.906 -18.219 1 92 161 PRO B N 1
ATOM 3920 C CA . PRO B 1 161 ? -14.641 -44.438 -16.953 1 92 161 PRO B CA 1
ATOM 3921 C C . PRO B 1 161 ? -15.016 -42.969 -16.672 1 92 161 PRO B C 1
ATOM 3923 O O . PRO B 1 161 ? -14.875 -42.125 -17.547 1 92 161 PRO B O 1
ATOM 3926 N N . THR B 1 162 ? -15.57 -42.688 -15.586 1 96.31 162 THR B N 1
ATOM 3927 C CA . THR B 1 162 ? -15.781 -41.438 -14.906 1 96.31 162 THR B CA 1
ATOM 3928 C C . THR B 1 162 ? -15.398 -41.531 -13.438 1 96.31 162 THR B C 1
ATOM 3930 O O . THR B 1 162 ? -15.078 -42.594 -12.938 1 96.31 162 THR B O 1
ATOM 3933 N N . GLY B 1 163 ? -15.359 -40.375 -12.805 1 96.44 163 GLY B N 1
ATOM 3934 C CA . GLY B 1 163 ? -15.023 -40.406 -11.391 1 96.44 163 GLY B CA 1
ATOM 3935 C C . GLY B 1 163 ? -15.898 -41.375 -10.602 1 96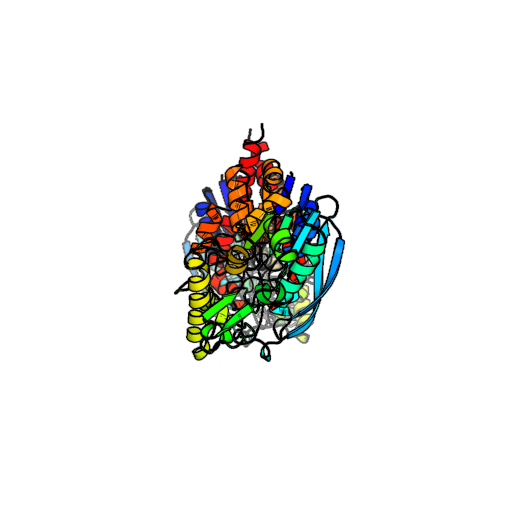.44 163 GLY B C 1
ATOM 3936 O O . GLY B 1 163 ? -15.391 -42.156 -9.789 1 96.44 163 GLY B O 1
ATOM 3937 N N . GLY B 1 164 ? -17.141 -41.375 -10.898 1 95.88 164 GLY B N 1
ATOM 3938 C CA . GLY B 1 164 ? -18.094 -42.188 -10.18 1 95.88 164 GLY B CA 1
ATOM 3939 C C . GLY B 1 164 ? -18.062 -43.656 -10.617 1 95.88 164 GLY B C 1
ATOM 3940 O O . GLY B 1 164 ? -18.344 -44.562 -9.82 1 95.88 164 GLY B O 1
ATOM 3941 N N . ALA B 1 165 ? -17.688 -43.938 -11.82 1 95.81 165 ALA B N 1
ATOM 3942 C CA . ALA B 1 165 ? -17.781 -45.281 -12.391 1 95.81 165 ALA B CA 1
ATOM 3943 C C . ALA B 1 165 ? -16.562 -46.125 -12 1 95.81 165 ALA B C 1
ATOM 3945 O O . ALA B 1 165 ? -16.578 -47.344 -12.133 1 95.81 165 ALA B O 1
ATOM 3946 N N . LEU B 1 166 ? -15.594 -45.531 -11.516 1 96.31 166 LEU B N 1
ATOM 3947 C CA . LEU B 1 166 ? -14.336 -46.219 -11.258 1 96.31 166 LEU B CA 1
ATOM 3948 C C . LEU B 1 166 ? -14.492 -47.25 -10.172 1 96.31 166 LEU B C 1
ATOM 3950 O O . LEU B 1 166 ? -13.758 -48.25 -10.141 1 96.31 166 LEU B O 1
ATOM 3954 N N . ARG B 1 167 ? -15.422 -47.031 -9.297 1 92.81 167 ARG B N 1
ATOM 3955 C CA . ARG B 1 167 ? -15.648 -47.938 -8.195 1 92.81 167 ARG B CA 1
ATOM 3956 C C . ARG B 1 167 ? -16.062 -49.312 -8.719 1 92.81 167 ARG B C 1
ATOM 3958 O O . ARG B 1 167 ? -15.914 -50.344 -8.023 1 92.81 167 ARG B O 1
ATOM 3965 N N . ASN B 1 168 ? -16.453 -49.344 -9.992 1 93.06 168 ASN B N 1
ATOM 3966 C CA . ASN B 1 168 ? -16.938 -50.562 -10.578 1 93.06 168 ASN B CA 1
ATOM 3967 C C . ASN B 1 168 ? -15.875 -51.25 -11.453 1 93.06 168 ASN B C 1
ATOM 3969 O O . ASN B 1 168 ? -16.125 -52.281 -12.039 1 93.06 168 ASN B O 1
ATOM 3973 N N . VAL B 1 169 ? -14.773 -50.688 -11.516 1 95.56 169 VAL B N 1
ATOM 3974 C CA . VAL B 1 169 ? -13.727 -51.188 -12.406 1 95.56 169 VAL B CA 1
ATOM 3975 C C . VAL B 1 169 ? -12.914 -52.25 -11.68 1 95.56 169 VAL B C 1
ATOM 3977 O O . VAL B 1 169 ? -12.477 -52.062 -10.555 1 95.56 169 VAL B O 1
ATOM 3980 N N . ARG B 1 170 ? -12.656 -53.312 -12.367 1 94.31 170 ARG B N 1
ATOM 3981 C CA . ARG B 1 170 ? -11.891 -54.438 -11.789 1 94.31 170 ARG B CA 1
ATOM 3982 C C . ARG B 1 170 ? -10.547 -54.594 -12.492 1 94.31 170 ARG B C 1
ATOM 3984 O O . ARG B 1 170 ? -9.555 -54.969 -11.859 1 94.31 170 ARG B O 1
ATOM 3991 N N . GLU B 1 171 ? -10.586 -54.312 -13.75 1 95.31 171 GLU B N 1
ATOM 3992 C CA . GLU B 1 171 ? -9.375 -54.531 -14.547 1 95.31 171 GLU B CA 1
ATOM 3993 C C . GLU B 1 171 ? -9.227 -53.469 -15.633 1 95.31 171 GLU B C 1
ATOM 3995 O O . GLU B 1 171 ? -10.211 -52.875 -16.078 1 95.31 171 GLU B O 1
ATOM 4000 N N . CYS B 1 172 ? -8.023 -53.219 -15.938 1 96.75 172 CYS B N 1
ATOM 4001 C CA . CYS B 1 172 ? -7.664 -52.375 -17.062 1 96.75 172 CYS B CA 1
ATOM 4002 C C . CYS B 1 172 ? -6.855 -53.125 -18.109 1 96.75 172 CYS B C 1
ATOM 4004 O O . CYS B 1 172 ? -5.77 -53.625 -17.797 1 96.75 172 CYS B O 1
ATOM 4006 N N . VAL B 1 173 ? -7.383 -53.219 -19.281 1 95.94 173 VAL B N 1
ATOM 4007 C CA . VAL B 1 173 ? -6.773 -54 -20.328 1 95.94 173 VAL B CA 1
ATOM 4008 C C . VAL B 1 173 ? -6.016 -53.094 -21.297 1 95.94 173 VAL B C 1
ATOM 4010 O O . VAL B 1 173 ? -6.543 -52.062 -21.75 1 95.94 173 VAL B O 1
ATOM 4013 N N . ALA B 1 174 ? -4.844 -53.5 -21.625 1 95.69 174 ALA B N 1
ATOM 4014 C CA . ALA B 1 174 ? -3.986 -52.719 -22.531 1 95.69 174 ALA B CA 1
ATOM 4015 C C . ALA B 1 174 ? -4.574 -52.656 -23.938 1 95.69 174 ALA B C 1
ATOM 4017 O O . ALA B 1 174 ? -5.309 -53.562 -24.344 1 95.69 174 ALA B O 1
ATOM 4018 N N . PRO B 1 175 ? -4.215 -51.594 -24.641 1 95.56 175 PRO B N 1
ATOM 4019 C CA . PRO B 1 175 ? -4.734 -51.469 -26 1 95.56 175 PRO B CA 1
ATOM 4020 C C . PRO B 1 175 ? -4.191 -52.531 -26.938 1 95.56 175 PRO B C 1
ATOM 4022 O O . PRO B 1 175 ? -3.027 -52.906 -26.828 1 95.56 175 PRO B O 1
ATOM 4025 N N . VAL B 1 176 ? -5.008 -52.812 -27.891 1 94.31 176 VAL B N 1
ATOM 4026 C CA . VAL B 1 176 ? -4.57 -53.719 -28.953 1 94.31 176 VAL B CA 1
ATOM 4027 C C . VAL B 1 176 ? -3.576 -53.031 -29.859 1 94.31 176 VAL B C 1
ATOM 4029 O O . VAL B 1 176 ? -2.496 -53.531 -30.141 1 94.31 176 VAL B O 1
ATOM 4032 N N . ASP B 1 177 ? -3.963 -51.906 -30.297 1 95.31 177 ASP B N 1
ATOM 4033 C CA . ASP B 1 177 ? -3.047 -51.031 -31.031 1 95.31 177 ASP B CA 1
ATOM 4034 C C . ASP B 1 177 ? -2.262 -50.125 -30.062 1 95.31 177 ASP B C 1
ATOM 4036 O O . ASP B 1 177 ? -2.814 -49.188 -29.484 1 95.31 177 ASP B O 1
ATOM 4040 N N . ARG B 1 178 ? -0.975 -50.344 -29.984 1 95.44 178 ARG B N 1
ATOM 4041 C CA . ARG B 1 178 ? -0.154 -49.656 -29 1 95.44 178 ARG B CA 1
ATOM 4042 C C . ARG B 1 178 ? 0.62 -48.531 -29.625 1 95.44 178 ARG B C 1
ATOM 4044 O O . ARG B 1 178 ? 1.463 -47.906 -28.984 1 95.44 178 ARG B O 1
ATOM 4051 N N . SER B 1 179 ? 0.334 -48.219 -30.844 1 95.38 179 SER B N 1
ATOM 4052 C CA . SER B 1 179 ? 1.121 -47.219 -31.562 1 95.38 179 SER B CA 1
ATOM 4053 C C . SER B 1 179 ? 1.136 -45.875 -30.844 1 95.38 179 SER B C 1
ATOM 4055 O O . SER B 1 179 ? 2.199 -45.312 -30.641 1 95.38 179 SER B O 1
ATOM 4057 N N . ALA B 1 180 ? -0.014 -45.469 -30.422 1 95.5 180 ALA B N 1
ATOM 4058 C CA . ALA B 1 180 ? -0.12 -44.156 -29.781 1 95.5 180 ALA B CA 1
ATOM 4059 C C . ALA B 1 180 ? 0.559 -44.188 -28.406 1 95.5 180 ALA B C 1
ATOM 4061 O O . ALA B 1 180 ? 1.349 -43.281 -28.094 1 95.5 180 ALA B O 1
ATOM 4062 N N . ILE B 1 181 ? 0.277 -45.188 -27.594 1 96.12 181 ILE B N 1
ATOM 4063 C CA . ILE B 1 181 ? 0.814 -45.281 -26.234 1 96.12 181 ILE B CA 1
ATOM 4064 C C . ILE B 1 181 ? 2.332 -45.438 -26.297 1 96.12 181 ILE B C 1
ATOM 4066 O O . ILE B 1 181 ? 3.055 -44.844 -25.5 1 96.12 181 ILE B O 1
ATOM 4070 N N . ASP B 1 182 ? 2.789 -46.219 -27.25 1 96 182 ASP B N 1
ATOM 4071 C CA . ASP B 1 182 ? 4.23 -46.406 -27.406 1 96 182 ASP B CA 1
ATOM 4072 C C . ASP B 1 182 ? 4.91 -45.094 -27.812 1 96 182 ASP B C 1
ATOM 4074 O O . ASP B 1 182 ? 6.004 -44.781 -27.344 1 96 182 ASP B O 1
ATOM 4078 N N . ALA B 1 183 ? 4.25 -44.375 -28.75 1 96.62 183 ALA B N 1
ATOM 4079 C CA . ALA B 1 183 ? 4.785 -43.062 -29.156 1 96.62 183 ALA B CA 1
ATOM 4080 C C . ALA B 1 183 ? 4.867 -42.125 -27.969 1 96.62 183 ALA B C 1
ATOM 4082 O O . ALA B 1 183 ? 5.848 -41.375 -27.828 1 96.62 183 ALA B O 1
ATOM 4083 N N . ILE B 1 184 ? 3.859 -42.094 -27.094 1 97.69 184 ILE B N 1
ATOM 4084 C CA . ILE B 1 184 ? 3.811 -41.219 -25.938 1 97.69 184 ILE B CA 1
ATOM 4085 C C . ILE B 1 184 ? 4.875 -41.656 -24.922 1 97.69 184 ILE B C 1
ATOM 4087 O O . ILE B 1 184 ? 5.641 -40.812 -24.438 1 97.69 184 ILE B O 1
ATOM 4091 N N . ARG B 1 185 ? 5.023 -42.906 -24.656 1 96.12 185 ARG B N 1
ATOM 4092 C CA . ARG B 1 185 ? 5.945 -43.406 -23.656 1 96.12 185 ARG B CA 1
ATOM 4093 C C . ARG B 1 185 ? 7.395 -43.219 -24.094 1 96.12 185 ARG B C 1
ATOM 4095 O O . ARG B 1 185 ? 8.297 -43.188 -23.25 1 96.12 185 ARG B O 1
ATOM 4102 N N . ARG B 1 186 ? 7.602 -43.25 -25.375 1 96.25 186 ARG B N 1
ATOM 4103 C CA . ARG B 1 186 ? 8.945 -43 -25.891 1 96.25 186 ARG B CA 1
ATOM 4104 C C . ARG B 1 186 ? 9.336 -41.531 -25.719 1 96.25 186 ARG B C 1
ATOM 4106 O O . ARG B 1 186 ? 10.523 -41.219 -25.672 1 96.25 186 ARG B O 1
ATOM 4113 N N . ALA B 1 187 ? 8.328 -40.688 -25.688 1 97.31 187 ALA B N 1
ATOM 4114 C CA . ALA B 1 187 ? 8.578 -39.281 -25.484 1 97.31 187 ALA B CA 1
ATOM 4115 C C . ALA B 1 187 ? 8.922 -38.969 -24.031 1 97.31 187 ALA B C 1
ATOM 4117 O O . ALA B 1 187 ? 8.633 -39.781 -23.141 1 97.31 187 ALA B O 1
ATOM 4118 N N . ASN B 1 188 ? 9.609 -37.969 -23.766 1 96.06 188 ASN B N 1
ATOM 4119 C CA . ASN B 1 188 ? 9.758 -37.438 -22.422 1 96.06 188 ASN B CA 1
ATOM 4120 C C . ASN B 1 188 ? 8.492 -36.719 -21.953 1 96.06 188 ASN B C 1
ATOM 4122 O O . ASN B 1 188 ? 8.273 -35.562 -22.297 1 96.06 188 ASN B O 1
ATOM 4126 N N . VAL B 1 189 ? 7.668 -37.406 -21.125 1 97.75 189 VAL B N 1
ATOM 4127 C CA . VAL B 1 189 ? 6.406 -36.844 -20.672 1 97.75 189 VAL B CA 1
ATOM 4128 C C . VAL B 1 189 ? 6.613 -36.156 -19.312 1 97.75 189 VAL B C 1
ATOM 4130 O O . VAL B 1 189 ? 6.957 -36.812 -18.328 1 97.75 189 VAL B O 1
ATOM 4133 N N . THR B 1 190 ? 6.465 -34.844 -19.328 1 96.19 190 THR B N 1
ATOM 4134 C CA . THR B 1 190 ? 6.547 -34.062 -18.094 1 96.19 190 THR B CA 1
ATOM 4135 C C . THR B 1 190 ? 5.168 -33.562 -17.672 1 96.19 190 THR B C 1
ATOM 4137 O O . THR B 1 190 ? 4.438 -33 -18.484 1 96.19 190 THR B O 1
ATOM 4140 N N . VAL B 1 191 ? 4.871 -33.875 -16.438 1 95.94 191 VAL B N 1
ATOM 4141 C CA . VAL B 1 191 ? 3.588 -33.438 -15.883 1 95.94 191 VAL B CA 1
ATOM 4142 C C . VAL B 1 191 ? 3.801 -32.312 -14.883 1 95.94 191 VAL B C 1
ATOM 4144 O O . VAL B 1 191 ? 4.387 -32.5 -13.82 1 95.94 191 VAL B O 1
ATOM 4147 N N . ALA B 1 192 ? 3.273 -31.172 -15.281 1 92.75 192 ALA B N 1
ATOM 4148 C CA . ALA B 1 192 ? 3.4 -30.016 -14.414 1 92.75 192 ALA B CA 1
ATOM 4149 C C . ALA B 1 192 ? 2.277 -29.969 -13.383 1 92.75 192 ALA B C 1
ATOM 4151 O O . ALA B 1 192 ? 1.102 -29.875 -13.742 1 92.75 192 ALA B O 1
ATOM 4152 N N . VAL B 1 193 ? 2.689 -29.984 -12.07 1 91 193 VAL B N 1
ATOM 4153 C CA . VAL B 1 193 ? 1.69 -30.031 -11.008 1 91 193 VAL B CA 1
ATOM 4154 C C . VAL B 1 193 ? 1.852 -28.812 -10.094 1 91 193 VAL B C 1
ATOM 4156 O O . VAL B 1 193 ? 2.955 -28.281 -9.945 1 91 193 VAL B O 1
ATOM 4159 N N . ASP B 1 194 ? 0.785 -28.375 -9.477 1 81.44 194 ASP B N 1
ATOM 4160 C CA . ASP B 1 194 ? 0.813 -27.234 -8.578 1 81.44 194 ASP B CA 1
ATOM 4161 C C . ASP B 1 194 ? 0.396 -27.625 -7.164 1 81.44 194 ASP B C 1
ATOM 4163 O O . ASP B 1 194 ? -0.022 -26.766 -6.379 1 81.44 194 ASP B O 1
ATOM 4167 N N . THR B 1 195 ? 0.405 -28.891 -6.828 1 84.56 195 THR B N 1
ATOM 4168 C CA . THR B 1 195 ? 0.003 -29.391 -5.523 1 84.56 195 THR B CA 1
ATOM 4169 C C . THR B 1 195 ? 0.822 -30.625 -5.145 1 84.56 195 THR B C 1
ATOM 4171 O O . THR B 1 195 ? 1.456 -31.25 -6.004 1 84.56 195 THR B O 1
ATOM 4174 N N . ASP B 1 196 ? 0.838 -30.875 -3.857 1 88.88 196 ASP B N 1
ATOM 4175 C CA . ASP B 1 196 ? 1.485 -32.094 -3.381 1 88.88 196 ASP B CA 1
ATOM 4176 C C . ASP B 1 196 ? 0.452 -33.125 -2.932 1 88.88 196 ASP B C 1
ATOM 4178 O O . ASP B 1 196 ? 0.785 -34.094 -2.225 1 88.88 196 ASP B O 1
ATOM 4182 N N . ALA B 1 197 ? -0.742 -32.906 -3.346 1 92.69 197 ALA B N 1
ATOM 4183 C CA . ALA B 1 197 ? -1.801 -33.844 -2.959 1 92.69 197 ALA B CA 1
ATOM 4184 C C . ALA B 1 197 ? -1.482 -35.25 -3.424 1 92.69 197 ALA B C 1
ATOM 4186 O O . ALA B 1 197 ? -0.99 -35.438 -4.535 1 92.69 197 ALA B O 1
ATOM 4187 N N . THR B 1 198 ? -1.795 -36.188 -2.516 1 97.19 198 THR B N 1
ATOM 4188 C CA . THR B 1 198 ? -1.656 -37.594 -2.887 1 97.19 198 THR B CA 1
ATOM 4189 C C . THR B 1 198 ? -2.891 -38.062 -3.641 1 97.19 198 THR B C 1
ATOM 4191 O O . THR B 1 198 ? -3.848 -37.312 -3.824 1 97.19 198 THR B O 1
ATOM 4194 N N . LEU B 1 199 ? -2.775 -39.281 -4.059 1 97.69 199 LEU B N 1
ATOM 4195 C CA . LEU B 1 199 ? -3.895 -39.812 -4.84 1 97.69 199 LEU B CA 1
ATOM 4196 C C . LEU B 1 199 ? -5.121 -40.031 -3.955 1 97.69 199 LEU B C 1
ATOM 4198 O O . LEU B 1 199 ? -6.234 -39.656 -4.34 1 97.69 199 LEU B O 1
ATOM 4202 N N . VAL B 1 200 ? -4.902 -40.594 -2.752 1 96.5 200 VAL B N 1
ATOM 4203 C CA . VAL B 1 200 ? -5.996 -40.875 -1.821 1 96.5 200 VAL B CA 1
ATOM 4204 C C . VAL B 1 200 ? -5.598 -40.438 -0.416 1 96.5 200 VAL B C 1
ATOM 4206 O O . VAL B 1 200 ? -4.449 -40.031 -0.182 1 96.5 200 VAL B O 1
ATOM 4209 N N . GLY B 1 201 ? -6.617 -40.375 0.472 1 95.44 201 GLY B N 1
ATOM 4210 C CA . GLY B 1 201 ? -6.344 -40.062 1.863 1 95.44 201 GLY B CA 1
ATOM 4211 C C . GLY B 1 201 ? -6.797 -38.656 2.25 1 95.44 201 GLY B C 1
ATOM 4212 O O . GLY B 1 201 ? -7.398 -37.938 1.441 1 95.44 201 GLY B O 1
ATOM 4213 N N . PRO B 1 202 ? -6.457 -38.219 3.455 1 94.12 202 PRO B N 1
ATOM 4214 C CA . PRO B 1 202 ? -6.91 -36.906 3.959 1 94.12 202 PRO B CA 1
ATOM 4215 C C . PRO B 1 202 ? -6.316 -35.719 3.186 1 94.12 202 PRO B C 1
ATOM 4217 O O . PRO B 1 202 ? -6.902 -34.656 3.154 1 94.12 202 PRO B O 1
ATOM 4220 N N . ARG B 1 203 ? -5.238 -35.938 2.553 1 92.69 203 ARG B N 1
ATOM 4221 C CA . ARG B 1 203 ? -4.605 -34.938 1.706 1 92.69 203 ARG B CA 1
ATOM 4222 C C . ARG B 1 203 ? -4.629 -35.344 0.241 1 92.69 203 ARG B C 1
ATOM 4224 O O . ARG B 1 203 ? -3.76 -34.969 -0.539 1 92.69 203 ARG B O 1
ATOM 4231 N N . GLY B 1 204 ? -5.617 -36.188 0 1 95.62 204 GLY B N 1
ATOM 4232 C CA . GLY B 1 204 ? -5.715 -36.719 -1.343 1 95.62 204 GLY B CA 1
ATOM 4233 C C . GLY B 1 204 ? -6.504 -35.844 -2.291 1 95.62 204 GLY B C 1
ATOM 4234 O O . GLY B 1 204 ? -7.062 -34.812 -1.882 1 95.62 204 GLY B O 1
ATOM 4235 N N . ALA B 1 205 ? -6.512 -36.312 -3.559 1 95.88 205 ALA B N 1
ATOM 4236 C CA . ALA B 1 205 ? -7.16 -35.562 -4.645 1 95.88 205 ALA B CA 1
ATOM 4237 C C . ALA B 1 205 ? -8.617 -35.25 -4.301 1 95.88 205 ALA B C 1
ATOM 4239 O O . ALA B 1 205 ? -9.047 -34.094 -4.387 1 95.88 205 ALA B O 1
ATOM 4240 N N . THR B 1 206 ? -9.344 -36.281 -3.859 1 96.88 206 THR B N 1
ATOM 4241 C CA . THR B 1 206 ? -10.766 -36.125 -3.572 1 96.88 206 THR B CA 1
ATOM 4242 C C . THR B 1 206 ? -10.984 -35.25 -2.363 1 96.88 206 THR B C 1
ATOM 4244 O O . THR B 1 206 ? -11.781 -34.281 -2.42 1 96.88 206 THR B O 1
ATOM 4247 N N . ALA B 1 207 ? -10.289 -35.469 -1.329 1 94.56 207 ALA B N 1
ATOM 4248 C CA . ALA B 1 207 ? -10.453 -34.75 -0.077 1 94.56 207 ALA B CA 1
ATOM 4249 C C . ALA B 1 207 ? -10.148 -33.25 -0.265 1 94.56 207 ALA B C 1
ATOM 4251 O O . ALA B 1 207 ? -10.844 -32.406 0.285 1 94.56 207 ALA B O 1
ATOM 4252 N N . MET B 1 208 ? -9.234 -33.031 -1.088 1 92.12 208 MET B N 1
ATOM 4253 C CA . MET B 1 208 ? -8.734 -31.672 -1.174 1 92.12 208 MET B CA 1
ATOM 4254 C C . MET B 1 208 ? -9.5 -30.875 -2.221 1 92.12 208 MET B C 1
ATOM 4256 O O . MET B 1 208 ? -9.703 -29.672 -2.062 1 92.12 208 MET B O 1
ATOM 4260 N N . PHE B 1 209 ? -9.969 -31.5 -3.311 1 92.62 209 PHE B N 1
ATOM 4261 C CA . PHE B 1 209 ? -10.328 -30.672 -4.449 1 92.62 209 PHE B CA 1
ATOM 4262 C C . PHE B 1 209 ? -11.695 -31.062 -5 1 92.62 209 PHE B C 1
ATOM 4264 O O . PHE B 1 209 ? -12.273 -30.328 -5.809 1 92.62 209 PHE B O 1
ATOM 4271 N N . ALA B 1 210 ? -12.273 -32.094 -4.559 1 94 210 ALA B N 1
ATOM 4272 C CA . ALA B 1 210 ? -13.492 -32.594 -5.191 1 94 210 ALA B CA 1
ATOM 4273 C C . ALA B 1 210 ? -14.664 -31.656 -4.93 1 94 210 ALA B C 1
ATOM 4275 O O . ALA B 1 210 ? -15.555 -31.516 -5.77 1 94 210 ALA B O 1
ATOM 4276 N N . ARG B 1 211 ? -14.711 -30.938 -3.76 1 91 211 ARG B N 1
ATOM 4277 C CA . ARG B 1 211 ? -15.82 -30.047 -3.393 1 91 211 ARG B CA 1
ATOM 4278 C C . ARG B 1 211 ? -15.945 -28.891 -4.375 1 91 211 ARG B C 1
ATOM 4280 O O . ARG B 1 211 ? -17.047 -28.562 -4.824 1 91 211 ARG B O 1
ATOM 4287 N N . GLN B 1 212 ? -14.859 -28.344 -4.82 1 87.12 212 GLN B N 1
ATOM 4288 C CA . GLN B 1 212 ? -14.891 -27.219 -5.746 1 87.12 212 GLN B CA 1
ATOM 4289 C C . GLN B 1 212 ? -15.305 -27.672 -7.145 1 87.12 212 GLN B C 1
ATOM 4291 O O . GLN B 1 212 ? -15.711 -26.844 -7.969 1 87.12 212 GLN B O 1
ATOM 4296 N N . LYS B 1 213 ? -15.172 -28.906 -7.363 1 94.38 213 LYS B N 1
ATOM 4297 C CA . LYS B 1 213 ? -15.531 -29.469 -8.664 1 94.38 213 LYS B CA 1
ATOM 4298 C C . LYS B 1 213 ? -17 -29.906 -8.68 1 94.38 213 LYS B C 1
ATOM 4300 O O . LYS B 1 213 ? -17.484 -30.406 -9.695 1 94.38 213 LYS B O 1
ATOM 4305 N N . GLY B 1 214 ? -17.641 -29.781 -7.535 1 94.19 214 GLY B N 1
ATOM 4306 C CA . GLY B 1 214 ? -19.062 -30.031 -7.484 1 94.19 214 GLY B CA 1
ATOM 4307 C C . GLY B 1 214 ? -19.422 -31.281 -6.703 1 94.19 214 GLY B C 1
ATOM 4308 O O . GLY B 1 214 ? -20.594 -31.688 -6.66 1 94.19 214 GLY B O 1
ATOM 4309 N N . ALA B 1 215 ? -18.516 -31.828 -6.051 1 95 215 ALA B N 1
ATOM 4310 C CA . ALA B 1 215 ? -18.797 -33.031 -5.289 1 95 215 ALA B CA 1
ATOM 4311 C C . ALA B 1 215 ? -19.656 -32.75 -4.062 1 95 215 ALA B C 1
ATOM 4313 O O . ALA B 1 215 ? -19.438 -31.734 -3.383 1 95 215 ALA B O 1
ATOM 4314 N N . LYS B 1 216 ? -20.672 -33.562 -3.775 1 91 216 LYS B N 1
ATOM 4315 C CA . LYS B 1 216 ? -21.469 -33.531 -2.553 1 91 216 LYS B CA 1
ATOM 4316 C C . LYS B 1 216 ? -20.891 -34.5 -1.497 1 91 216 LYS B C 1
ATOM 4318 O O . LYS B 1 216 ? -20.031 -35.312 -1.802 1 91 216 LYS B O 1
ATOM 4323 N N . GLN B 1 217 ? -21.234 -34.375 -0.336 1 89.44 217 GLN B N 1
ATOM 4324 C CA . GLN B 1 217 ? -20.703 -35.188 0.754 1 89.44 217 GLN B CA 1
ATOM 4325 C C . GLN B 1 217 ? -20.859 -36.688 0.449 1 89.44 217 GLN B C 1
ATOM 4327 O O . GLN B 1 217 ? -19.969 -37.469 0.75 1 89.44 217 GLN B O 1
ATOM 4332 N N . GLY B 1 218 ? -21.891 -37.031 -0.087 1 91.5 218 GLY B N 1
ATOM 4333 C CA . GLY B 1 218 ? -22.156 -38.438 -0.409 1 91.5 218 GLY B CA 1
ATOM 4334 C C . GLY B 1 218 ? -21.281 -38.938 -1.535 1 91.5 218 GLY B C 1
ATOM 4335 O O . GLY B 1 218 ? -21.141 -40.156 -1.709 1 91.5 218 GLY B O 1
ATOM 4336 N N . ASP B 1 219 ? -20.656 -38.094 -2.334 1 94.75 219 ASP B N 1
ATOM 4337 C CA . ASP B 1 219 ? -19.859 -38.5 -3.488 1 94.75 219 ASP B CA 1
ATOM 4338 C C . ASP B 1 219 ? -18.438 -38.875 -3.068 1 94.75 219 ASP B C 1
ATOM 4340 O O . ASP B 1 219 ? -17.734 -39.594 -3.785 1 94.75 219 ASP B O 1
ATOM 4344 N N . VAL B 1 220 ? -17.984 -38.438 -1.977 1 95.06 220 VAL B N 1
ATOM 4345 C CA . VAL B 1 220 ? -16.578 -38.438 -1.583 1 95.06 220 VAL B CA 1
ATOM 4346 C C . VAL B 1 220 ? -16.094 -39.875 -1.416 1 95.06 220 VAL B C 1
ATOM 4348 O O . VAL B 1 220 ? -15.023 -40.219 -1.918 1 95.06 220 VAL B O 1
ATOM 4351 N N . GLU B 1 221 ? -16.875 -40.594 -0.788 1 95 221 GLU B N 1
ATOM 4352 C CA . GLU B 1 221 ? -16.484 -42 -0.561 1 95 221 GLU B CA 1
ATOM 4353 C C . GLU B 1 221 ? -16.344 -42.75 -1.879 1 95 221 GLU B C 1
ATOM 4355 O O . GLU B 1 221 ? -15.391 -43.5 -2.061 1 95 221 GLU B O 1
ATOM 4360 N N . ALA B 1 222 ? -17.312 -42.594 -2.705 1 95.69 222 ALA B N 1
ATOM 4361 C CA . ALA B 1 222 ? -17.281 -43.25 -4 1 95.69 222 ALA B CA 1
ATOM 4362 C C . ALA B 1 222 ? -16.078 -42.812 -4.816 1 95.69 222 ALA B C 1
ATOM 4364 O O . ALA B 1 222 ? -15.398 -43.656 -5.434 1 95.69 222 ALA B O 1
ATOM 4365 N N . LEU B 1 223 ? -15.789 -41.625 -4.859 1 97.94 223 LEU B N 1
ATOM 4366 C CA . LEU B 1 223 ? -14.648 -41.062 -5.598 1 97.94 223 LEU B CA 1
ATOM 4367 C C . LEU B 1 223 ? -13.336 -41.594 -5.031 1 97.94 223 LEU B C 1
ATOM 4369 O O . LEU B 1 223 ? -12.438 -41.969 -5.789 1 97.94 223 LEU B O 1
ATOM 4373 N N . GLU B 1 224 ? -13.281 -41.688 -3.729 1 97.25 224 GLU B N 1
ATOM 4374 C CA . GLU B 1 224 ? -12.094 -42.188 -3.057 1 97.25 224 GLU B CA 1
ATOM 4375 C C . GLU B 1 224 ? -11.867 -43.656 -3.387 1 97.25 224 GLU B C 1
ATOM 4377 O O . GLU B 1 224 ? -10.742 -44.094 -3.67 1 97.25 224 GLU B O 1
ATOM 4382 N N . ARG B 1 225 ? -12.891 -44.344 -3.326 1 95.88 225 ARG B N 1
ATOM 4383 C CA . ARG B 1 225 ? -12.812 -45.781 -3.648 1 95.88 225 ARG B CA 1
ATOM 4384 C C . ARG B 1 225 ? -12.391 -46 -5.098 1 95.88 225 ARG B C 1
ATOM 4386 O O . ARG B 1 225 ? -11.617 -46.906 -5.398 1 95.88 225 ARG B O 1
ATOM 4393 N N . GLY B 1 226 ? -12.969 -45.219 -5.93 1 97 226 GLY B N 1
ATOM 4394 C CA . GLY B 1 226 ? -12.609 -45.312 -7.336 1 97 226 GLY B CA 1
ATOM 4395 C C . GLY B 1 226 ? -11.125 -45.094 -7.586 1 97 226 GLY B C 1
ATOM 4396 O O . GLY B 1 226 ? -10.484 -45.875 -8.273 1 97 226 GLY B O 1
ATOM 4397 N N . LEU B 1 227 ? -10.562 -44.062 -7.031 1 98.06 227 LEU B N 1
ATOM 4398 C CA . LEU B 1 227 ? -9.141 -43.781 -7.188 1 98.06 227 LEU B CA 1
ATOM 4399 C C . LEU B 1 227 ? -8.289 -44.875 -6.547 1 98.06 227 LEU B C 1
ATOM 4401 O O . LEU B 1 227 ? -7.242 -45.219 -7.074 1 98.06 227 LEU B O 1
ATOM 4405 N N . GLY B 1 228 ? -8.781 -45.312 -5.449 1 97.06 228 GLY B N 1
ATOM 4406 C CA . GLY B 1 228 ? -8.102 -46.438 -4.809 1 97.06 228 GLY B CA 1
ATOM 4407 C C . GLY B 1 228 ? -8.039 -47.656 -5.68 1 97.06 228 GLY B C 1
ATOM 4408 O O . GLY B 1 228 ? -7.023 -48.344 -5.719 1 97.06 228 GLY B O 1
ATOM 4409 N N . ARG B 1 229 ? -9.102 -47.938 -6.309 1 96 229 ARG B N 1
ATOM 4410 C CA . ARG B 1 229 ? -9.164 -49.094 -7.211 1 96 229 ARG B CA 1
ATOM 4411 C C . ARG B 1 229 ? -8.164 -48.938 -8.352 1 96 229 ARG B C 1
ATOM 4413 O O . ARG B 1 229 ? -7.473 -49.906 -8.703 1 96 229 ARG B O 1
ATOM 4420 N N . LEU B 1 230 ? -8.094 -47.844 -8.922 1 96.94 230 LEU B N 1
ATOM 4421 C CA . LEU B 1 230 ? -7.125 -47.594 -9.984 1 96.94 230 LEU B CA 1
ATOM 4422 C C . LEU B 1 230 ? -5.703 -47.844 -9.484 1 96.94 230 LEU B C 1
ATOM 4424 O O . LEU B 1 230 ? -4.902 -48.469 -10.164 1 96.94 230 LEU B O 1
ATOM 4428 N N . ALA B 1 231 ? -5.441 -47.312 -8.328 1 97.5 231 ALA B N 1
ATOM 4429 C CA . ALA B 1 231 ? -4.109 -47.469 -7.75 1 97.5 231 ALA B CA 1
ATOM 4430 C C . ALA B 1 231 ? -3.76 -48.938 -7.59 1 97.5 231 ALA B C 1
ATOM 4432 O O . ALA B 1 231 ? -2.623 -49.344 -7.844 1 97.5 231 ALA B O 1
ATOM 4433 N N . SER B 1 232 ? -4.727 -49.688 -7.184 1 96.88 232 SER B N 1
ATOM 4434 C CA . SER B 1 232 ? -4.523 -51.125 -7.004 1 96.88 232 SER B CA 1
ATOM 4435 C C . SER B 1 232 ? -4.246 -51.812 -8.336 1 96.88 232 SER B C 1
ATOM 4437 O O . SER B 1 232 ? -3.398 -52.688 -8.422 1 96.88 232 SER B O 1
ATOM 4439 N N . ILE B 1 233 ? -4.953 -51.375 -9.305 1 96.94 233 ILE B N 1
ATOM 4440 C CA . ILE B 1 233 ? -4.766 -51.938 -10.641 1 96.94 233 ILE B CA 1
ATOM 4441 C C . ILE B 1 233 ? -3.352 -51.625 -11.133 1 96.94 233 ILE B C 1
ATOM 4443 O O . ILE B 1 233 ? -2.656 -52.531 -11.633 1 96.94 233 ILE B O 1
ATOM 4447 N N . TRP B 1 234 ? -2.896 -50.406 -11.039 1 97.69 234 TRP B N 1
ATOM 4448 C CA . TRP B 1 234 ? -1.561 -50.031 -11.477 1 97.69 234 TRP B CA 1
ATOM 4449 C C . TRP B 1 234 ? -0.49 -50.812 -10.727 1 97.69 234 TRP B C 1
ATOM 4451 O O . TRP B 1 234 ? 0.47 -51.281 -11.328 1 97.69 234 TRP B O 1
ATOM 4461 N N . LYS B 1 235 ? -0.671 -50.969 -9.453 1 97.38 235 LYS B N 1
ATOM 4462 C CA . LYS B 1 235 ? 0.299 -51.656 -8.609 1 97.38 235 LYS B CA 1
ATOM 4463 C C . LYS B 1 235 ? 0.353 -53.156 -8.938 1 97.38 235 LYS B C 1
ATOM 4465 O O . LYS B 1 235 ? 1.421 -53.75 -8.883 1 97.38 235 LYS B O 1
ATOM 4470 N N . GLY B 1 236 ? -0.699 -53.656 -9.305 1 96.12 236 GLY B N 1
ATOM 4471 C CA . GLY B 1 236 ? -0.812 -55.094 -9.5 1 96.12 236 GLY B CA 1
ATOM 4472 C C . GLY B 1 236 ? -0.471 -55.531 -10.906 1 96.12 236 GLY B C 1
ATOM 4473 O O . GLY B 1 236 ? -0.425 -56.75 -11.195 1 96.12 236 GLY B O 1
ATOM 4474 N N . SER B 1 237 ? -0.184 -54.656 -11.734 1 95.06 237 SER B N 1
ATOM 4475 C CA . SER B 1 237 ? -0.034 -55.031 -13.141 1 95.06 237 SER B CA 1
ATOM 4476 C C . SER B 1 237 ? 1.36 -54.688 -13.656 1 95.06 237 SER B C 1
ATOM 4478 O O . SER B 1 237 ? 1.858 -53.594 -13.43 1 95.06 237 SER B O 1
ATOM 4480 N N . ALA B 1 238 ? 1.981 -55.562 -14.445 1 94.06 238 ALA B N 1
ATOM 4481 C CA . ALA B 1 238 ? 3.279 -55.344 -15.086 1 94.06 238 ALA B CA 1
ATOM 4482 C C . ALA B 1 238 ? 3.182 -54.312 -16.188 1 94.06 238 ALA B C 1
ATOM 4484 O O . ALA B 1 238 ? 4.156 -53.625 -16.5 1 94.06 238 ALA B O 1
ATOM 4485 N N . GLU B 1 239 ? 1.927 -54.219 -16.734 1 93.25 239 GLU B N 1
ATOM 4486 C CA . GLU B 1 239 ? 1.681 -53.219 -17.781 1 93.25 239 GLU B CA 1
ATOM 4487 C C . GLU B 1 239 ? 2.047 -51.812 -17.312 1 93.25 239 GLU B C 1
ATOM 4489 O O . GLU B 1 239 ? 2.535 -51 -18.109 1 93.25 239 GLU B O 1
ATOM 4494 N N . PHE B 1 240 ? 1.911 -51.625 -16.016 1 95.38 240 PHE B N 1
ATOM 4495 C CA . PHE B 1 240 ? 2.129 -50.281 -15.469 1 95.38 240 PHE B CA 1
ATOM 4496 C C . PHE B 1 240 ? 3.361 -50.281 -14.57 1 95.38 240 PHE B C 1
ATOM 4498 O O . PHE B 1 240 ? 3.52 -49.375 -13.742 1 95.38 240 PHE B O 1
ATOM 4505 N N . GLY B 1 241 ? 4.199 -51.344 -14.602 1 93.69 241 GLY B N 1
ATOM 4506 C CA . GLY B 1 241 ? 5.438 -51.438 -13.844 1 93.69 241 GLY B CA 1
ATOM 4507 C C . GLY B 1 241 ? 5.215 -51.594 -12.352 1 93.69 241 GLY B C 1
ATOM 4508 O O . GLY B 1 241 ? 6.066 -51.219 -11.547 1 93.69 241 GLY B O 1
ATOM 4509 N N . HIS B 1 242 ? 4.031 -52.031 -11.992 1 93.94 242 HIS B N 1
ATOM 4510 C CA . HIS B 1 242 ? 3.668 -52.188 -10.586 1 93.94 242 HIS B CA 1
ATOM 4511 C C . HIS B 1 242 ? 3.805 -50.875 -9.844 1 93.94 242 HIS B C 1
ATOM 4513 O O . HIS B 1 242 ? 4.371 -50.812 -8.75 1 93.94 242 HIS B O 1
ATOM 4519 N N . ALA B 1 243 ? 3.357 -49.844 -10.484 1 94.19 243 ALA B N 1
ATOM 4520 C CA . ALA B 1 243 ? 3.51 -48.5 -9.961 1 94.19 243 ALA B CA 1
ATOM 4521 C C . ALA B 1 243 ? 2.725 -48.312 -8.664 1 94.19 243 ALA B C 1
ATOM 4523 O O . ALA B 1 243 ? 1.513 -48.531 -8.633 1 94.19 243 ALA B O 1
ATOM 4524 N N . ASP B 1 244 ? 3.395 -47.938 -7.586 1 96.62 244 ASP B N 1
ATOM 4525 C CA . ASP B 1 244 ? 2.766 -47.562 -6.324 1 96.62 244 ASP B CA 1
ATOM 4526 C C . ASP B 1 244 ? 2.631 -46.031 -6.223 1 96.62 244 ASP B C 1
ATOM 4528 O O . ASP B 1 244 ? 3.559 -45.344 -5.777 1 96.62 244 ASP B O 1
ATOM 4532 N N . LEU B 1 245 ? 1.44 -45.625 -6.535 1 96.75 245 LEU B N 1
ATOM 4533 C CA . LEU B 1 245 ? 1.278 -44.188 -6.73 1 96.75 245 LEU B CA 1
ATOM 4534 C C . LEU B 1 245 ? 0.352 -43.594 -5.672 1 96.75 245 LEU B C 1
ATOM 4536 O O . LEU B 1 245 ? 0.043 -42.406 -5.707 1 96.75 245 LEU B O 1
ATOM 4540 N N . LEU B 1 246 ? -0.033 -44.375 -4.715 1 94.75 246 LEU B N 1
ATOM 4541 C CA . LEU B 1 246 ? -1.057 -44.031 -3.74 1 94.75 246 LEU B CA 1
ATOM 4542 C C . LEU B 1 246 ? -0.628 -42.812 -2.934 1 94.75 246 LEU B C 1
ATOM 4544 O O . LEU B 1 246 ? -1.439 -41.906 -2.67 1 94.75 246 LEU B O 1
ATOM 4548 N N . GLN B 1 247 ? 0.63 -42.75 -2.59 1 93.56 247 GLN B N 1
ATOM 4549 C CA . GLN B 1 247 ? 1.053 -41.719 -1.641 1 93.56 247 GLN B CA 1
ATOM 4550 C C . GLN B 1 247 ? 2.104 -40.812 -2.254 1 93.56 247 GLN B C 1
ATOM 4552 O O . GLN B 1 247 ? 2.799 -40.094 -1.536 1 93.56 247 GLN B O 1
ATOM 4557 N N . VAL B 1 248 ? 2.211 -40.875 -3.512 1 94.88 248 VAL B N 1
ATOM 4558 C CA . VAL B 1 248 ? 3.186 -40.031 -4.184 1 94.88 248 VAL B CA 1
ATOM 4559 C C . VAL B 1 248 ? 2.707 -38.594 -4.164 1 94.88 248 VAL B C 1
ATOM 4561 O O . VAL B 1 248 ? 1.575 -38.281 -4.555 1 94.88 248 VAL B O 1
ATOM 4564 N N . ALA B 1 249 ? 3.615 -37.719 -3.678 1 94.5 249 ALA B N 1
ATOM 4565 C CA . ALA B 1 249 ? 3.283 -36.281 -3.635 1 94.5 249 ALA B CA 1
ATOM 4566 C C . ALA B 1 249 ? 3.049 -35.75 -5.039 1 94.5 249 ALA B C 1
ATOM 4568 O O . ALA B 1 249 ? 3.871 -35.938 -5.934 1 94.5 249 ALA B O 1
ATOM 4569 N N . GLY B 1 250 ? 1.921 -35.156 -5.242 1 94.38 250 GLY B N 1
ATOM 4570 C CA . GLY B 1 250 ? 1.58 -34.562 -6.527 1 94.38 250 GLY B CA 1
ATOM 4571 C C . GLY B 1 250 ? 0.745 -35.469 -7.406 1 94.38 250 GLY B C 1
ATOM 4572 O O . GLY B 1 250 ? 0.117 -35 -8.359 1 94.38 250 GLY B O 1
ATOM 4573 N N . ALA B 1 251 ? 0.663 -36.719 -7.062 1 96.81 251 ALA B N 1
ATOM 4574 C CA . ALA B 1 251 ? -0.042 -37.688 -7.887 1 96.81 251 ALA B CA 1
ATOM 4575 C C . ALA B 1 251 ? -1.545 -37.438 -7.883 1 96.81 251 ALA B C 1
ATOM 4577 O O . ALA B 1 251 ? -2.256 -37.844 -8.805 1 96.81 251 ALA B O 1
ATOM 4578 N N . GLY B 1 252 ? -1.971 -36.719 -6.863 1 96.94 252 GLY B N 1
ATOM 4579 C CA . GLY B 1 252 ? -3.393 -36.406 -6.754 1 96.94 252 GLY B CA 1
ATOM 4580 C C . GLY B 1 252 ? -3.822 -35.219 -7.574 1 96.94 252 GLY B C 1
ATOM 4581 O O . GLY B 1 252 ? -5.016 -34.938 -7.691 1 96.94 252 GLY B O 1
ATOM 4582 N N . ALA B 1 253 ? -2.898 -34.531 -8.242 1 93.81 253 ALA B N 1
ATOM 4583 C CA . ALA B 1 253 ? -3.225 -33.344 -9.016 1 93.81 253 ALA B CA 1
ATOM 4584 C C . ALA B 1 253 ? -4.242 -33.656 -10.109 1 93.81 253 ALA B C 1
ATOM 4586 O O . ALA B 1 253 ? -4.176 -34.719 -10.742 1 93.81 253 ALA B O 1
ATOM 4587 N N . ALA B 1 254 ? -5.203 -32.719 -10.281 1 94.5 254 ALA B N 1
ATOM 4588 C CA . ALA B 1 254 ? -6.227 -32.781 -11.32 1 94.5 254 ALA B CA 1
ATOM 4589 C C . ALA B 1 254 ? -7.062 -34.062 -11.18 1 94.5 254 ALA B C 1
ATOM 4591 O O . ALA B 1 254 ? -7.285 -34.75 -12.156 1 94.5 254 ALA B O 1
ATOM 4592 N N . GLY B 1 255 ? -7.422 -34.375 -9.922 1 96.62 255 GLY B N 1
ATOM 4593 C CA . GLY B 1 255 ? -8.281 -35.5 -9.672 1 96.62 255 GLY B CA 1
ATOM 4594 C C . GLY B 1 255 ? -7.602 -36.844 -9.984 1 96.62 255 GLY B C 1
ATOM 4595 O O . GLY B 1 255 ? -8.242 -37.75 -10.492 1 96.62 255 GLY B O 1
ATOM 4596 N N . GLY B 1 256 ? -6.336 -36.844 -9.859 1 98 256 GLY B N 1
ATOM 4597 C CA . GLY B 1 256 ? -5.59 -38.094 -10.07 1 98 256 GLY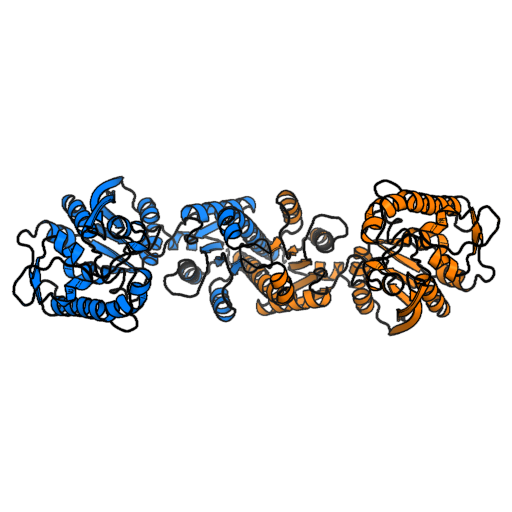 B CA 1
ATOM 4598 C C . GLY B 1 256 ? -5.062 -38.219 -11.492 1 98 256 GLY B C 1
ATOM 4599 O O . GLY B 1 256 ? -4.371 -39.188 -11.812 1 98 256 GLY B O 1
ATOM 4600 N N . LEU B 1 257 ? -5.328 -37.281 -12.32 1 97.94 257 LEU B N 1
ATOM 4601 C CA . LEU B 1 257 ? -4.805 -37.312 -13.68 1 97.94 257 LEU B CA 1
ATOM 4602 C C . LEU B 1 257 ? -3.281 -37.406 -13.672 1 97.94 257 LEU B C 1
ATOM 4604 O O . LEU B 1 257 ? -2.695 -38.094 -14.516 1 97.94 257 LEU B O 1
ATOM 4608 N N . ALA B 1 258 ? -2.654 -36.719 -12.758 1 97.81 258 ALA B N 1
ATOM 4609 C CA . ALA B 1 258 ? -1.2 -36.781 -12.656 1 97.81 258 ALA B CA 1
ATOM 4610 C C . ALA B 1 258 ? -0.735 -38.219 -12.445 1 97.81 258 ALA B C 1
ATOM 4612 O O . ALA B 1 258 ? 0.185 -38.688 -13.125 1 97.81 258 ALA B O 1
ATOM 4613 N N . ALA B 1 259 ? -1.366 -38.906 -11.57 1 98.44 259 ALA B N 1
ATOM 4614 C CA . ALA B 1 259 ? -1.056 -40.312 -11.359 1 98.44 259 ALA B CA 1
ATOM 4615 C C . ALA B 1 259 ? -1.317 -41.125 -12.625 1 98.44 259 ALA B C 1
ATOM 4617 O O . ALA B 1 259 ? -0.536 -42.031 -12.977 1 98.44 259 ALA B O 1
ATOM 4618 N N . GLY B 1 260 ? -2.4 -40.844 -13.25 1 98.56 260 GLY B N 1
ATOM 4619 C CA . GLY B 1 260 ? -2.701 -41.531 -14.508 1 98.56 260 GLY B CA 1
ATOM 4620 C C . GLY B 1 260 ? -1.629 -41.312 -15.562 1 98.56 260 GLY B C 1
ATOM 4621 O O . GLY B 1 260 ? -1.218 -42.25 -16.234 1 98.56 260 GLY B O 1
ATOM 4622 N N . LEU B 1 261 ? -1.212 -40.094 -15.711 1 98.5 261 LEU B N 1
ATOM 4623 C CA . LEU B 1 261 ? -0.162 -39.781 -16.672 1 98.5 261 LEU B CA 1
ATOM 4624 C C . LEU B 1 261 ? 1.126 -40.531 -16.328 1 98.5 261 LEU B C 1
ATOM 4626 O O . LEU B 1 261 ? 1.861 -40.938 -17.234 1 98.5 261 LEU B O 1
ATOM 4630 N N . MET B 1 262 ? 1.391 -40.688 -15.062 1 98.25 262 MET B N 1
ATOM 4631 C CA . MET B 1 262 ? 2.547 -41.469 -14.641 1 98.25 262 MET B CA 1
ATOM 4632 C C . MET B 1 262 ? 2.377 -42.938 -15.023 1 98.25 262 MET B C 1
ATOM 4634 O O . MET B 1 262 ? 3.273 -43.531 -15.617 1 98.25 262 MET B O 1
ATOM 4638 N N . ALA B 1 263 ? 1.255 -43.469 -14.742 1 98.06 263 ALA B N 1
ATOM 4639 C CA . ALA B 1 263 ? 1.012 -44.906 -14.898 1 98.06 263 ALA B CA 1
ATOM 4640 C C . ALA B 1 263 ? 0.855 -45.281 -16.375 1 98.06 263 ALA B C 1
ATOM 4642 O O . ALA B 1 263 ? 1.496 -46.219 -16.859 1 98.06 263 ALA B O 1
ATOM 4643 N N . TYR B 1 264 ? 0.015 -44.531 -17.094 1 97.81 264 TYR B N 1
ATOM 4644 C CA . TYR B 1 264 ? -0.35 -44.938 -18.453 1 97.81 264 TYR B CA 1
ATOM 4645 C C . TYR B 1 264 ? 0.673 -44.406 -19.453 1 97.81 264 TYR B C 1
ATOM 4647 O O . TYR B 1 264 ? 0.955 -45.094 -20.453 1 97.81 264 TYR B O 1
ATOM 4655 N N . CYS B 1 265 ? 1.281 -43.25 -19.172 1 97.44 265 CYS B N 1
ATOM 4656 C CA . CYS B 1 265 ? 2.066 -42.562 -20.203 1 97.44 265 CYS B CA 1
ATOM 4657 C C . CYS B 1 265 ? 3.535 -42.469 -19.812 1 97.44 265 CYS B C 1
ATOM 4659 O O . CYS B 1 265 ? 4.371 -42.031 -20.578 1 97.44 265 CYS B O 1
ATOM 4661 N N . GLY B 1 266 ? 3.859 -42.938 -18.625 1 96.75 266 GLY B N 1
ATOM 4662 C CA . GLY B 1 266 ? 5.238 -42.844 -18.156 1 96.75 266 GLY B CA 1
ATOM 4663 C C . GLY B 1 266 ? 5.66 -41.438 -17.812 1 96.75 266 GLY B C 1
ATOM 4664 O O . GLY B 1 266 ? 6.844 -41.094 -17.906 1 96.75 266 GLY B O 1
ATOM 4665 N N . GLY B 1 267 ? 4.738 -40.688 -17.438 1 97.31 267 GLY B N 1
ATOM 4666 C CA . GLY B 1 267 ? 5.012 -39.281 -17.141 1 97.31 267 GLY B CA 1
ATOM 4667 C C . GLY B 1 267 ? 5.789 -39.094 -15.859 1 97.31 267 GLY B C 1
ATOM 4668 O O . GLY B 1 267 ? 5.695 -39.906 -14.945 1 97.31 267 GLY B O 1
ATOM 4669 N N . ARG B 1 268 ? 6.562 -38.031 -15.797 1 96.81 268 ARG B N 1
ATOM 4670 C CA . ARG B 1 268 ? 7.266 -37.625 -14.594 1 96.81 268 ARG B CA 1
ATOM 4671 C C . ARG B 1 268 ? 6.699 -36.312 -14.062 1 96.81 268 ARG B C 1
ATOM 4673 O O . ARG B 1 268 ? 6.516 -35.344 -14.82 1 96.81 268 ARG B O 1
ATOM 4680 N N . LEU B 1 269 ? 6.508 -36.344 -12.742 1 96 269 LEU B N 1
ATOM 4681 C CA . LEU B 1 269 ? 5.969 -35.125 -12.117 1 96 269 LEU B CA 1
ATOM 4682 C C . LEU B 1 269 ? 7.062 -34.094 -11.898 1 96 269 LEU B C 1
ATOM 4684 O O . LEU B 1 269 ? 8.188 -34.438 -11.516 1 96 269 LEU B O 1
ATOM 4688 N N . ARG B 1 270 ? 6.734 -32.938 -12.281 1 92.44 270 ARG B N 1
ATOM 4689 C CA . ARG B 1 270 ? 7.562 -31.766 -11.969 1 92.44 270 ARG B CA 1
ATOM 4690 C C . ARG B 1 270 ? 6.715 -30.609 -11.438 1 92.44 270 ARG B C 1
ATOM 4692 O O . ARG B 1 270 ? 5.574 -30.422 -11.867 1 92.44 270 ARG B O 1
ATOM 4699 N N . GLY B 1 271 ? 7.258 -29.969 -10.523 1 90.75 271 GLY B N 1
ATOM 4700 C CA . GLY B 1 271 ? 6.562 -28.766 -10.094 1 90.75 271 GLY B CA 1
ATOM 4701 C C . GLY B 1 271 ? 6.344 -27.766 -11.211 1 90.75 271 GLY B C 1
ATOM 4702 O O . GLY B 1 271 ? 7.242 -27.516 -12.016 1 90.75 271 GLY B O 1
ATOM 4703 N N . GLY B 1 272 ? 5.156 -27.312 -11.266 1 89.44 272 GLY B N 1
ATOM 4704 C CA . GLY B 1 272 ? 4.809 -26.375 -12.32 1 89.44 272 GLY B CA 1
ATOM 4705 C C . GLY B 1 272 ? 5.715 -25.156 -12.359 1 89.44 272 GLY B C 1
ATOM 4706 O O . GLY B 1 272 ? 6.18 -24.75 -13.422 1 89.44 272 GLY B O 1
ATOM 4707 N N . PHE B 1 273 ? 6.055 -24.656 -11.281 1 90.38 273 PHE B N 1
ATOM 4708 C CA . PHE B 1 273 ? 6.934 -23.5 -11.211 1 90.38 273 PHE B CA 1
ATOM 4709 C C . PHE B 1 273 ? 8.312 -23.828 -11.773 1 90.38 273 PHE B C 1
ATOM 4711 O O . PHE B 1 273 ? 8.844 -23.094 -12.602 1 90.38 273 PHE B O 1
ATOM 4718 N N . GLU B 1 274 ? 8.789 -24.906 -11.266 1 90.94 274 GLU B N 1
ATOM 4719 C CA . GLU B 1 274 ? 10.133 -25.297 -11.688 1 90.94 274 GLU B CA 1
ATOM 4720 C C . GLU B 1 274 ? 10.211 -25.453 -13.203 1 90.94 274 GLU B C 1
ATOM 4722 O O . GLU B 1 274 ? 11.188 -25.031 -13.828 1 90.94 274 GLU B O 1
ATOM 4727 N N . LEU B 1 275 ? 9.25 -26.078 -13.719 1 90.44 275 LEU B N 1
ATOM 4728 C CA . LEU B 1 275 ? 9.203 -26.312 -15.156 1 90.44 275 LEU B CA 1
ATOM 4729 C C . LEU B 1 275 ? 9.156 -24.984 -15.914 1 90.44 275 LEU B C 1
ATOM 4731 O O . LEU B 1 275 ? 9.938 -24.766 -16.844 1 90.44 275 LEU B O 1
ATOM 4735 N N . ILE B 1 276 ? 8.344 -24.109 -15.531 1 90.81 276 ILE B N 1
ATOM 4736 C CA . ILE B 1 276 ? 8.164 -22.844 -16.219 1 90.81 276 ILE B CA 1
ATOM 4737 C C . ILE B 1 276 ? 9.398 -21.969 -16 1 90.81 276 ILE B C 1
ATOM 4739 O O . ILE B 1 276 ? 9.922 -21.375 -16.953 1 90.81 276 ILE B O 1
ATOM 4743 N N . ALA B 1 277 ? 9.859 -21.875 -14.75 1 92.94 277 ALA B N 1
ATOM 4744 C CA . ALA B 1 277 ? 11.031 -21.062 -14.414 1 92.94 277 ALA B CA 1
ATOM 4745 C C . ALA B 1 277 ? 12.234 -21.469 -15.258 1 92.94 277 ALA B C 1
ATOM 4747 O O . ALA B 1 277 ? 12.984 -20.625 -15.734 1 92.94 277 ALA B O 1
ATOM 4748 N N . SER B 1 278 ? 12.398 -22.781 -15.422 1 90.62 278 SER B N 1
ATOM 4749 C CA . SER B 1 278 ? 13.516 -23.297 -16.219 1 90.62 278 SER B CA 1
ATOM 4750 C C . SER B 1 278 ? 13.367 -22.906 -17.688 1 90.62 278 SER B C 1
ATOM 4752 O O . SER B 1 278 ? 14.352 -22.531 -18.328 1 90.62 278 SER B O 1
ATOM 4754 N N . HIS B 1 279 ? 12.227 -22.953 -18.188 1 85.31 279 HIS B N 1
ATOM 4755 C CA . HIS B 1 279 ? 11.984 -22.672 -19.594 1 85.31 279 HIS B CA 1
ATOM 4756 C C . HIS B 1 279 ? 12.148 -21.188 -19.891 1 85.31 279 HIS B C 1
ATOM 4758 O O . HIS B 1 279 ? 12.578 -20.812 -20.984 1 85.31 279 HIS B O 1
ATOM 4764 N N . VAL B 1 280 ? 11.844 -20.328 -18.922 1 88.81 280 VAL B N 1
ATOM 4765 C CA . VAL B 1 280 ? 11.898 -18.891 -19.188 1 88.81 280 VAL B CA 1
ATOM 4766 C C . VAL B 1 280 ? 13.273 -18.344 -18.797 1 88.81 280 VAL B C 1
ATOM 4768 O O . VAL B 1 280 ? 13.594 -17.188 -19.094 1 88.81 280 VAL B O 1
ATOM 4771 N N . GLY B 1 281 ? 14.086 -19.094 -18.141 1 92.12 281 GLY B N 1
ATOM 4772 C CA . GLY B 1 281 ? 15.438 -18.688 -17.766 1 92.12 281 GLY B CA 1
ATOM 4773 C C . GLY B 1 281 ? 15.477 -17.797 -16.547 1 92.12 281 GLY B C 1
ATOM 4774 O O . GLY B 1 281 ? 16.203 -16.812 -16.516 1 92.12 281 GLY B O 1
ATOM 4775 N N . LEU B 1 282 ? 14.688 -18.156 -15.555 1 95.56 282 LEU B N 1
ATOM 4776 C CA . LEU B 1 282 ? 14.562 -17.312 -14.367 1 95.56 282 LEU B CA 1
ATOM 4777 C C . LEU B 1 282 ? 15.883 -17.219 -13.617 1 95.56 282 LEU B C 1
ATOM 4779 O O . LEU B 1 282 ? 16.297 -16.141 -13.227 1 95.56 282 LEU B O 1
ATOM 4783 N N . ASP B 1 283 ? 16.531 -18.375 -13.453 1 96.19 283 ASP B N 1
ATOM 4784 C CA . ASP B 1 283 ? 17.75 -18.422 -12.664 1 96.19 283 ASP B CA 1
ATOM 4785 C C . ASP B 1 283 ? 18.812 -17.469 -13.219 1 96.19 283 ASP B C 1
ATOM 4787 O O . ASP B 1 283 ? 19.359 -16.656 -12.477 1 96.19 283 ASP B O 1
ATOM 4791 N N . ASP B 1 284 ? 19.062 -17.531 -14.492 1 96.06 284 ASP B N 1
ATOM 4792 C CA . ASP B 1 284 ? 20.047 -16.688 -15.141 1 96.06 284 ASP B CA 1
ATOM 4793 C C . ASP B 1 284 ? 19.656 -15.211 -15.047 1 96.06 284 ASP B C 1
ATOM 4795 O O . ASP B 1 284 ? 20.516 -14.344 -14.836 1 96.06 284 ASP B O 1
ATOM 4799 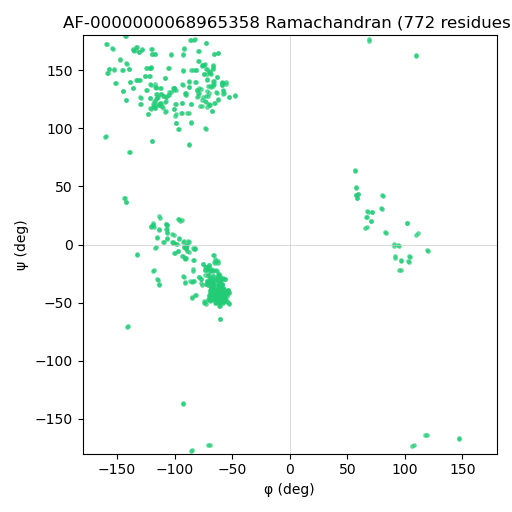N N . ALA B 1 285 ? 18.422 -14.922 -15.25 1 96.88 285 ALA B N 1
ATOM 4800 C CA . ALA B 1 285 ? 17.938 -13.547 -15.18 1 96.88 285 ALA B CA 1
ATOM 4801 C C . ALA B 1 285 ? 18.141 -12.969 -13.781 1 96.88 285 ALA B C 1
ATOM 4803 O O . ALA B 1 285 ? 18.578 -11.82 -13.641 1 96.88 285 ALA B O 1
ATOM 4804 N N . VAL B 1 286 ? 17.844 -13.734 -12.766 1 97.38 286 VAL B N 1
ATOM 4805 C CA . VAL B 1 286 ? 17.953 -13.297 -11.375 1 97.38 286 VAL B CA 1
ATOM 4806 C C . VAL B 1 286 ? 19.422 -13.016 -11.039 1 97.38 286 VAL B C 1
ATOM 4808 O O . VAL B 1 286 ? 19.734 -12.016 -10.391 1 97.38 286 VAL B O 1
ATOM 4811 N N . ARG B 1 287 ? 20.266 -13.883 -11.539 1 95.44 287 ARG B N 1
ATOM 4812 C CA . ARG B 1 287 ? 21.688 -13.742 -11.258 1 95.44 287 ARG B CA 1
ATOM 4813 C C . ARG B 1 287 ? 22.203 -12.383 -11.719 1 95.44 287 ARG B C 1
ATOM 4815 O O . ARG B 1 287 ? 23.125 -11.828 -11.109 1 95.44 287 ARG B O 1
ATOM 4822 N N . ARG B 1 288 ? 21.609 -11.859 -12.711 1 95.12 288 ARG B N 1
ATOM 4823 C CA . ARG B 1 288 ? 22.094 -10.625 -13.312 1 95.12 288 ARG B CA 1
ATOM 4824 C C . ARG B 1 288 ? 21.312 -9.422 -12.82 1 95.12 288 ARG B C 1
ATOM 4826 O O . ARG B 1 288 ? 21.609 -8.281 -13.172 1 95.12 288 ARG B O 1
ATOM 4833 N N . ALA B 1 289 ? 20.391 -9.547 -11.992 1 97.19 289 ALA B N 1
ATOM 4834 C CA . ALA B 1 289 ? 19.484 -8.477 -11.586 1 97.19 289 ALA B CA 1
ATOM 4835 C C . ALA B 1 289 ? 20 -7.754 -10.344 1 97.19 289 ALA B C 1
ATOM 4837 O O . ALA B 1 289 ? 20.734 -8.336 -9.539 1 97.19 289 ALA B O 1
ATOM 4838 N N . ASP B 1 290 ? 19.688 -6.488 -10.227 1 97.19 290 ASP B N 1
ATOM 4839 C CA . ASP B 1 290 ? 19.891 -5.746 -8.992 1 97.19 290 ASP B CA 1
ATOM 4840 C C . ASP B 1 290 ? 18.734 -5.957 -8.016 1 97.19 290 ASP B C 1
ATOM 4842 O O . ASP B 1 290 ? 18.938 -5.906 -6.801 1 97.19 290 ASP B O 1
ATOM 4846 N N . LEU B 1 291 ? 17.594 -6.156 -8.555 1 98.12 291 LEU B N 1
ATOM 4847 C CA . LEU B 1 291 ? 16.359 -6.32 -7.812 1 98.12 291 LEU B CA 1
ATOM 4848 C C . LEU B 1 291 ? 15.375 -7.195 -8.578 1 98.12 291 LEU B C 1
ATOM 4850 O O . LEU B 1 291 ? 15.281 -7.105 -9.812 1 98.12 291 LEU B O 1
ATOM 4854 N N . VAL B 1 292 ? 14.68 -8.078 -7.918 1 98.75 292 VAL B N 1
ATOM 4855 C CA . VAL B 1 292 ? 13.578 -8.844 -8.5 1 98.75 292 VAL B CA 1
ATOM 4856 C C . VAL B 1 292 ? 12.258 -8.406 -7.863 1 98.75 292 VAL B C 1
ATOM 4858 O O . VAL B 1 292 ? 12.172 -8.242 -6.645 1 98.75 292 VAL B O 1
ATOM 4861 N N . ILE B 1 293 ? 11.258 -8.094 -8.672 1 98.81 293 ILE B N 1
ATOM 4862 C CA . ILE B 1 293 ? 9.914 -7.805 -8.188 1 98.81 293 ILE B CA 1
ATOM 4863 C C . ILE B 1 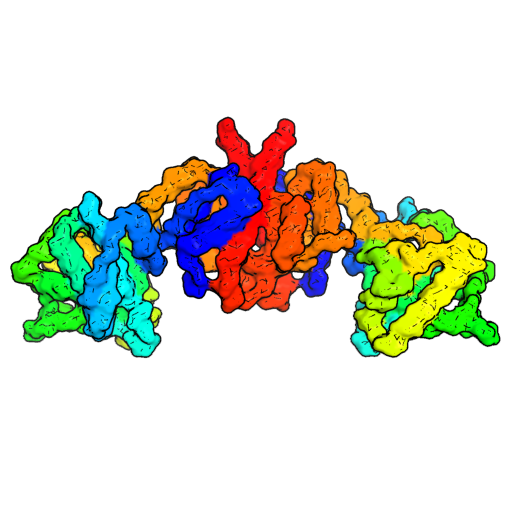293 ? 8.953 -8.898 -8.648 1 98.81 293 ILE B C 1
ATOM 4865 O O . ILE B 1 293 ? 8.898 -9.234 -9.828 1 98.81 293 ILE B O 1
ATOM 4869 N N . THR B 1 294 ? 8.305 -9.555 -7.742 1 98.31 294 THR B N 1
ATOM 4870 C CA . THR B 1 294 ? 7.289 -10.562 -8.016 1 98.31 294 THR B CA 1
ATOM 4871 C C . THR B 1 294 ? 5.93 -10.133 -7.465 1 98.31 294 THR B C 1
ATOM 4873 O O . THR B 1 294 ? 5.832 -9.125 -6.762 1 98.31 294 THR B O 1
ATOM 4876 N N . ALA B 1 295 ? 4.867 -10.836 -7.973 1 97.12 295 ALA B N 1
ATOM 4877 C CA . ALA B 1 295 ? 3.535 -10.398 -7.57 1 97.12 295 ALA B CA 1
ATOM 4878 C C . ALA B 1 295 ? 2.52 -11.531 -7.711 1 97.12 295 ALA B C 1
ATOM 4880 O O . ALA B 1 295 ? 2.688 -12.422 -8.547 1 97.12 295 ALA B O 1
ATOM 4881 N N . GLU B 1 296 ? 1.518 -11.484 -6.902 1 93.12 296 GLU B N 1
ATOM 4882 C CA . GLU B 1 296 ? 0.303 -12.289 -7 1 93.12 296 GLU B CA 1
ATOM 4883 C C . GLU B 1 296 ? -0.843 -11.656 -6.219 1 93.12 296 GLU B C 1
ATOM 4885 O O . GLU B 1 296 ? -0.659 -10.625 -5.559 1 93.12 296 GLU B O 1
ATOM 4890 N N . GLY B 1 297 ? -2.01 -12.18 -6.328 1 88.56 297 GLY B N 1
ATOM 4891 C CA . GLY B 1 297 ? -3.162 -11.617 -5.641 1 88.56 297 GLY B CA 1
ATOM 4892 C C . GLY B 1 297 ? -3.01 -11.609 -4.129 1 88.56 297 GLY B C 1
ATOM 4893 O O . GLY B 1 297 ? -3.047 -10.555 -3.502 1 88.56 297 GLY B O 1
ATOM 4894 N N . MET B 1 298 ? -2.926 -12.68 -3.541 1 83.31 298 MET B N 1
ATOM 4895 C CA . MET B 1 298 ? -2.594 -12.844 -2.129 1 83.31 298 MET B CA 1
ATOM 4896 C C . MET B 1 298 ? -1.373 -13.742 -1.958 1 83.31 298 MET B C 1
ATOM 4898 O O . MET B 1 298 ? -1.454 -14.953 -2.172 1 83.31 298 MET B O 1
ATOM 4902 N N . VAL B 1 299 ? -0.352 -13.164 -1.525 1 83.44 299 VAL B N 1
ATOM 4903 C CA . VAL B 1 299 ? 0.896 -13.906 -1.39 1 83.44 299 VAL B CA 1
ATOM 4904 C C . VAL B 1 299 ? 0.885 -14.695 -0.083 1 83.44 299 VAL B C 1
ATOM 4906 O O . VAL B 1 299 ? 0.318 -14.25 0.917 1 83.44 299 VAL B O 1
ATOM 4909 N N . ASP B 1 300 ? 1.385 -15.867 -0.16 1 80.75 300 ASP B N 1
ATOM 4910 C CA . ASP B 1 300 ? 1.566 -16.672 1.04 1 80.75 300 ASP B CA 1
ATOM 4911 C C . ASP B 1 300 ? 2.861 -17.484 0.967 1 80.75 300 ASP B C 1
ATOM 4913 O O . ASP B 1 300 ? 3.668 -17.281 0.055 1 80.75 300 ASP B O 1
ATOM 4917 N N . CYS B 1 301 ? 3.109 -18.25 2.045 1 77.88 301 CYS B N 1
ATOM 4918 C CA . CYS B 1 301 ? 4.387 -18.953 2.16 1 77.88 301 CYS B CA 1
ATOM 4919 C C . CYS B 1 301 ? 4.27 -20.391 1.677 1 77.88 301 CYS B C 1
ATOM 4921 O O . CYS B 1 301 ? 5.066 -21.25 2.068 1 77.88 301 CYS B O 1
ATOM 4923 N N . THR B 1 302 ? 3.297 -20.609 0.875 1 73.94 302 THR B N 1
ATOM 4924 C CA . THR B 1 302 ? 3.068 -21.984 0.43 1 73.94 302 THR B CA 1
ATOM 4925 C C . THR B 1 302 ? 4.043 -22.359 -0.682 1 73.94 302 THR B C 1
ATOM 4927 O O . THR B 1 302 ? 4.203 -21.625 -1.651 1 73.94 302 THR B O 1
ATOM 4930 N N . ALA B 1 303 ? 4.691 -23.516 -0.528 1 72.56 303 ALA B N 1
ATOM 4931 C CA . ALA B 1 303 ? 5.586 -24.031 -1.561 1 72.56 303 ALA B CA 1
ATOM 4932 C C . ALA B 1 303 ? 4.871 -24.156 -2.902 1 72.56 303 ALA B C 1
ATOM 4934 O O . ALA B 1 303 ? 3.707 -24.562 -2.955 1 72.56 303 ALA B O 1
ATOM 4935 N N . GLY B 1 304 ? 5.617 -23.75 -3.928 1 77.69 304 GLY B N 1
ATOM 4936 C CA . GLY B 1 304 ? 5.039 -23.844 -5.258 1 77.69 304 GLY B CA 1
ATOM 4937 C C . GLY B 1 304 ? 4.418 -22.531 -5.727 1 77.69 304 GLY B C 1
ATOM 4938 O O . GLY B 1 304 ? 4.227 -22.328 -6.926 1 77.69 304 GLY B O 1
ATOM 4939 N N . LYS B 1 305 ? 4.09 -21.703 -4.742 1 83.44 305 LYS B N 1
ATOM 4940 C CA . LYS B 1 305 ? 3.557 -20.406 -5.141 1 83.44 305 LYS B CA 1
ATOM 4941 C C . LYS B 1 305 ? 4.652 -19.516 -5.727 1 83.44 305 LYS B C 1
ATOM 4943 O O . LYS B 1 305 ? 5.766 -19.469 -5.203 1 83.44 305 LYS B O 1
ATOM 4948 N N . VAL B 1 306 ? 4.277 -18.812 -6.691 1 91.25 306 VAL B N 1
ATOM 4949 C CA . VAL B 1 306 ? 5.242 -18.141 -7.551 1 91.25 306 VAL B CA 1
ATOM 4950 C C . VAL B 1 306 ? 6.066 -17.156 -6.723 1 91.25 306 VAL B C 1
ATOM 4952 O O . VAL B 1 306 ? 7.297 -17.219 -6.707 1 91.25 306 VAL B O 1
ATOM 4955 N N . PRO B 1 307 ? 5.422 -16.219 -5.938 1 94.5 307 PRO B N 1
ATOM 4956 C CA . PRO B 1 307 ? 6.258 -15.258 -5.207 1 94.5 307 PRO B CA 1
ATOM 4957 C C . PRO B 1 307 ? 7.195 -15.938 -4.211 1 94.5 307 PRO B C 1
ATOM 4959 O O . PRO B 1 307 ? 8.336 -15.5 -4.039 1 94.5 307 PRO B O 1
ATOM 4962 N N . TRP B 1 308 ? 6.75 -16.969 -3.611 1 92.56 308 TRP B N 1
ATOM 4963 C CA . TRP B 1 308 ? 7.562 -17.703 -2.646 1 92.56 308 TRP B CA 1
ATOM 4964 C C . TRP B 1 308 ? 8.758 -18.375 -3.33 1 92.56 308 TRP B C 1
ATOM 4966 O O . TRP B 1 308 ? 9.891 -18.266 -2.859 1 92.56 308 TRP B O 1
ATOM 4976 N N . GLU B 1 309 ? 8.516 -19.016 -4.434 1 93.12 309 GLU B N 1
ATOM 4977 C CA . GLU B 1 309 ? 9.57 -19.703 -5.164 1 93.12 309 GLU B CA 1
ATOM 4978 C C . GLU B 1 309 ? 10.562 -18.719 -5.773 1 93.12 309 GLU B C 1
ATOM 4980 O O . GLU B 1 309 ? 11.758 -18.984 -5.832 1 93.12 309 GLU B O 1
ATOM 4985 N N . VAL B 1 310 ? 10.039 -17.625 -6.238 1 96.94 310 VAL B N 1
ATOM 4986 C CA . VAL B 1 310 ? 10.914 -16.594 -6.789 1 96.94 310 VAL B CA 1
ATOM 4987 C C . VAL B 1 310 ? 11.859 -16.078 -5.703 1 96.94 310 VAL B C 1
ATOM 4989 O O . VAL B 1 310 ? 13.055 -15.898 -5.949 1 96.94 310 VAL B O 1
ATOM 4992 N N . ALA B 1 311 ? 11.336 -15.828 -4.535 1 96.31 311 ALA B N 1
ATOM 4993 C CA . ALA B 1 311 ? 12.164 -15.375 -3.422 1 96.31 311 ALA B CA 1
ATOM 4994 C C . ALA B 1 311 ? 13.266 -16.375 -3.111 1 96.31 311 ALA B C 1
ATOM 4996 O O . ALA B 1 311 ? 14.391 -15.992 -2.781 1 96.31 311 ALA B O 1
ATOM 4997 N N . ARG B 1 312 ? 12.938 -17.594 -3.219 1 93.88 312 ARG B N 1
ATOM 4998 C CA . ARG B 1 312 ? 13.914 -18.641 -2.961 1 93.88 312 ARG B CA 1
ATOM 4999 C C . ARG B 1 312 ? 15.031 -18.609 -3.996 1 93.88 312 ARG B C 1
ATOM 5001 O O . ARG B 1 312 ? 16.219 -18.75 -3.652 1 93.88 312 ARG B O 1
ATOM 5008 N N . VAL B 1 313 ? 14.664 -18.484 -5.207 1 95.88 313 VAL B N 1
ATOM 5009 C CA . VAL B 1 313 ? 15.664 -18.359 -6.27 1 95.88 313 VAL B CA 1
ATOM 5010 C C . VAL B 1 313 ? 16.547 -17.156 -6.008 1 95.88 313 VAL B C 1
ATOM 5012 O O . VAL B 1 313 ? 17.781 -17.234 -6.129 1 95.88 313 VAL B O 1
ATOM 5015 N N . CYS B 1 314 ? 15.977 -16.047 -5.629 1 97.19 314 CYS B N 1
ATOM 5016 C CA . CYS B 1 314 ? 16.719 -14.82 -5.328 1 97.19 314 CYS B CA 1
ATOM 5017 C C . CYS B 1 314 ? 17.703 -15.047 -4.188 1 97.19 314 CYS B C 1
ATOM 5019 O O . CYS B 1 314 ? 18.844 -14.586 -4.25 1 97.19 314 CYS B O 1
ATOM 5021 N N . ALA B 1 315 ? 17.234 -15.719 -3.166 1 95.38 315 ALA B N 1
ATOM 5022 C CA . ALA B 1 315 ? 18.078 -16 -2.008 1 95.38 315 ALA B CA 1
ATOM 5023 C C . ALA B 1 315 ? 19.328 -16.781 -2.414 1 95.38 315 ALA B C 1
ATOM 5025 O O . ALA B 1 315 ? 20.422 -16.531 -1.896 1 95.38 315 ALA B O 1
ATOM 5026 N N . GLY B 1 316 ? 19.156 -17.703 -3.305 1 94.62 316 GLY B N 1
ATOM 5027 C CA . GLY B 1 316 ? 20.281 -18.5 -3.791 1 94.62 316 GLY B CA 1
ATOM 5028 C C . GLY B 1 316 ? 21.344 -17.672 -4.48 1 94.62 316 GLY B C 1
ATOM 5029 O O . GLY B 1 316 ? 22.516 -18.062 -4.5 1 94.62 316 GLY B O 1
ATOM 5030 N N . HIS B 1 317 ? 20.984 -16.547 -5.016 1 95.44 317 HIS B N 1
ATOM 5031 C CA . HIS B 1 317 ? 21.922 -15.688 -5.73 1 95.44 317 HIS B CA 1
ATOM 5032 C C . HIS B 1 317 ? 22.203 -14.406 -4.945 1 95.44 317 HIS B C 1
ATOM 5034 O O . HIS B 1 317 ? 22.875 -13.508 -5.441 1 95.44 317 HIS B O 1
ATOM 5040 N N . ASN B 1 318 ? 21.641 -14.266 -3.771 1 95.06 318 ASN B N 1
ATOM 5041 C CA . ASN B 1 318 ? 21.766 -13.086 -2.92 1 95.06 318 ASN B CA 1
ATOM 5042 C C . ASN B 1 318 ? 21.281 -11.828 -3.633 1 95.06 318 ASN B C 1
ATOM 5044 O O . ASN B 1 318 ? 21.969 -10.805 -3.623 1 95.06 318 ASN B O 1
ATOM 5048 N N . VAL B 1 319 ? 20.25 -11.945 -4.348 1 96.81 319 VAL B N 1
ATOM 5049 C CA . VAL B 1 319 ? 19.609 -10.805 -5.008 1 96.81 319 VAL B CA 1
ATOM 5050 C C . VAL B 1 319 ? 18.359 -10.398 -4.246 1 96.81 319 VAL B C 1
ATOM 5052 O O . VAL B 1 319 ? 17.531 -11.25 -3.904 1 96.81 319 VAL B O 1
ATOM 5055 N N . PRO B 1 320 ? 18.188 -9.125 -3.951 1 97.81 320 PRO B N 1
ATOM 5056 C CA . PRO B 1 320 ? 17 -8.68 -3.223 1 97.81 320 PRO B CA 1
ATOM 5057 C C . PRO B 1 320 ? 15.711 -8.93 -3.998 1 97.81 320 PRO B C 1
ATOM 5059 O O . PRO B 1 320 ? 15.68 -8.781 -5.223 1 97.81 320 PRO B O 1
ATOM 5062 N N . CYS B 1 321 ? 14.664 -9.266 -3.26 1 98.12 321 CYS B N 1
ATOM 5063 C CA . CYS B 1 321 ? 13.367 -9.562 -3.844 1 98.12 321 CYS B CA 1
ATOM 5064 C C . CYS B 1 321 ? 12.258 -8.773 -3.146 1 98.12 321 CYS B C 1
ATOM 5066 O O . CYS B 1 321 ? 12.188 -8.758 -1.915 1 98.12 321 CYS B O 1
ATOM 5068 N N . ALA B 1 322 ? 11.477 -8.055 -3.93 1 98.69 322 ALA B N 1
ATOM 5069 C CA . ALA B 1 322 ? 10.281 -7.391 -3.426 1 98.69 322 ALA B CA 1
ATOM 5070 C C . ALA B 1 322 ? 9.016 -8.086 -3.936 1 98.69 322 ALA B C 1
ATOM 5072 O O . ALA B 1 322 ? 8.969 -8.531 -5.082 1 98.69 322 ALA B O 1
ATOM 5073 N N . MET B 1 323 ? 7.973 -8.164 -3.1 1 98.38 323 MET B N 1
ATOM 5074 C CA . MET B 1 323 ? 6.703 -8.781 -3.467 1 98.38 323 MET B CA 1
ATOM 5075 C C . MET B 1 323 ? 5.582 -7.742 -3.492 1 98.38 323 MET B C 1
ATOM 5077 O O . MET B 1 323 ? 5.434 -6.957 -2.553 1 98.38 323 MET B O 1
ATOM 5081 N N . LEU B 1 324 ? 4.891 -7.684 -4.578 1 98.44 324 LEU B N 1
ATOM 5082 C CA . LEU B 1 324 ? 3.658 -6.91 -4.66 1 98.44 324 LEU B CA 1
ATOM 5083 C C . LEU B 1 324 ? 2.439 -7.816 -4.527 1 98.44 324 LEU B C 1
ATOM 5085 O O . LEU B 1 324 ? 2.4 -8.898 -5.109 1 98.44 324 LEU B O 1
ATOM 5089 N N . THR B 1 325 ? 1.459 -7.43 -3.734 1 96.75 325 THR B N 1
ATOM 5090 C CA . THR B 1 325 ? 0.292 -8.266 -3.477 1 96.75 325 THR B CA 1
ATOM 5091 C C . THR B 1 325 ? -0.981 -7.426 -3.449 1 96.75 325 THR B C 1
ATOM 5093 O O . THR B 1 325 ? -0.942 -6.242 -3.117 1 96.75 325 THR B O 1
ATOM 5096 N N . GLY B 1 326 ? -2.053 -8.023 -3.805 1 95.25 326 GLY B N 1
ATOM 5097 C CA . GLY B 1 326 ? -3.34 -7.363 -3.686 1 95.25 326 GLY B CA 1
ATOM 5098 C C . GLY B 1 326 ? -3.756 -7.121 -2.246 1 95.25 326 GLY B C 1
ATOM 5099 O O . GLY B 1 326 ? -4.438 -6.137 -1.949 1 95.25 326 GLY B O 1
ATOM 5100 N N . SER B 1 327 ? -3.393 -8.023 -1.428 1 94.44 327 SER B N 1
ATOM 5101 C CA . SER B 1 327 ? -3.668 -7.922 0.002 1 94.44 327 SER B CA 1
ATOM 5102 C C . SER B 1 327 ? -2.531 -8.523 0.825 1 94.44 327 SER B C 1
ATOM 5104 O O . SER B 1 327 ? -2.066 -9.625 0.539 1 94.44 327 SER B O 1
ATOM 5106 N N . LEU B 1 328 ? -2.098 -7.77 1.846 1 96.06 328 LEU B N 1
ATOM 5107 C CA . LEU B 1 328 ? -1.091 -8.312 2.752 1 96.06 328 LEU B CA 1
ATOM 5108 C C . LEU B 1 328 ? -1.65 -9.484 3.547 1 96.06 328 LEU B C 1
ATOM 5110 O O . LEU B 1 328 ? -2.807 -9.453 3.977 1 96.06 328 LEU B O 1
ATOM 5114 N N . PRO B 1 329 ? -0.898 -10.508 3.703 1 92.69 329 PRO B N 1
ATOM 5115 C CA . PRO B 1 329 ? -1.345 -11.625 4.539 1 92.69 329 PRO B CA 1
ATOM 5116 C C . PRO B 1 329 ? -1.324 -11.289 6.031 1 92.69 329 PRO B C 1
ATOM 5118 O O . PRO B 1 329 ? -0.797 -10.25 6.426 1 92.69 329 PRO B O 1
ATOM 5121 N N . PRO B 1 330 ? -1.846 -12.18 6.883 1 89.88 330 PRO B N 1
ATOM 5122 C CA . PRO B 1 330 ? -1.803 -11.961 8.328 1 89.88 330 PRO B CA 1
ATOM 5123 C C . PRO B 1 330 ? -0.377 -11.891 8.875 1 89.88 330 PRO B C 1
ATOM 5125 O O . PRO B 1 330 ? 0.555 -12.391 8.234 1 89.88 330 PRO B O 1
ATOM 5128 N N . GLY B 1 331 ? -0.205 -11.414 10.039 1 89.75 331 GLY B N 1
ATOM 5129 C CA . GLY B 1 331 ? 1.062 -11.055 10.656 1 89.75 331 GLY B CA 1
ATOM 5130 C C . GLY B 1 331 ? 2.082 -12.172 10.625 1 89.75 331 GLY B C 1
ATOM 5131 O O . GLY B 1 331 ? 3.203 -11.984 10.141 1 89.75 331 GLY B O 1
ATOM 5132 N N . PRO B 1 332 ? 1.757 -13.312 11.031 1 89.88 332 PRO B N 1
ATOM 5133 C CA . PRO B 1 332 ? 2.746 -14.391 11.062 1 89.88 332 PRO B CA 1
ATOM 5134 C C . PRO B 1 332 ? 3.209 -14.797 9.664 1 89.88 332 PRO B C 1
ATOM 5136 O O . PRO B 1 332 ? 4.391 -15.094 9.461 1 89.88 332 PRO B O 1
ATOM 5139 N N . VAL B 1 333 ? 2.295 -14.82 8.75 1 91.12 333 VAL B N 1
ATOM 5140 C CA . VAL B 1 333 ? 2.633 -15.148 7.371 1 91.12 333 VAL B CA 1
ATOM 5141 C C . VAL B 1 333 ? 3.486 -14.039 6.77 1 91.12 333 VAL B C 1
ATOM 5143 O O . VAL B 1 333 ? 4.484 -14.305 6.094 1 91.12 333 VAL B O 1
ATOM 5146 N N . LEU B 1 334 ? 3.121 -12.82 7.102 1 94.75 334 LEU B N 1
ATOM 5147 C CA . LEU B 1 334 ? 3.879 -11.68 6.598 1 94.75 334 LEU B CA 1
ATOM 5148 C C . LEU B 1 334 ? 5.312 -11.703 7.121 1 94.75 334 LEU B C 1
ATOM 5150 O O . LEU B 1 334 ? 6.258 -11.469 6.363 1 94.75 334 LEU B O 1
ATOM 5154 N N . ALA B 1 335 ? 5.473 -12.008 8.359 1 93.5 335 ALA B N 1
ATOM 5155 C CA . ALA B 1 335 ? 6.801 -12.062 8.961 1 93.5 335 ALA B CA 1
ATOM 5156 C C . ALA B 1 335 ? 7.688 -13.078 8.258 1 93.5 335 ALA B C 1
ATOM 5158 O O . ALA B 1 335 ? 8.875 -12.844 8.047 1 93.5 335 ALA B O 1
ATOM 5159 N N . ARG B 1 336 ? 7.113 -14.188 7.871 1 92.31 336 ARG B N 1
ATOM 5160 C CA . ARG B 1 336 ? 7.852 -15.219 7.152 1 92.31 336 ARG B CA 1
ATOM 5161 C C . ARG B 1 336 ? 8.211 -14.75 5.746 1 92.31 336 ARG B C 1
ATOM 5163 O O . ARG B 1 336 ? 9.336 -14.977 5.281 1 92.31 336 ARG B O 1
ATOM 5170 N N . LEU B 1 337 ? 7.254 -14.125 5.164 1 94.12 337 LEU B N 1
ATOM 5171 C CA . LEU B 1 337 ? 7.492 -13.617 3.818 1 94.12 337 LEU B CA 1
ATOM 5172 C C . LEU B 1 337 ? 8.594 -12.555 3.826 1 94.12 337 LEU B C 1
ATOM 5174 O O . LEU B 1 337 ? 9.406 -12.492 2.902 1 94.12 337 LEU B O 1
ATOM 5178 N N . GLU B 1 338 ? 8.617 -11.727 4.82 1 93.5 338 GLU B N 1
ATOM 5179 C CA . GLU B 1 338 ? 9.586 -10.633 4.941 1 93.5 338 GLU B CA 1
ATOM 5180 C C . GLU B 1 338 ? 11.016 -11.172 5.039 1 93.5 338 GLU B C 1
ATOM 5182 O O . GLU B 1 338 ? 11.961 -10.516 4.598 1 93.5 338 GLU B O 1
ATOM 5187 N N . ARG B 1 339 ? 11.195 -12.336 5.527 1 92.19 339 ARG B N 1
ATOM 5188 C CA . ARG B 1 339 ? 12.516 -12.961 5.598 1 92.19 339 ARG B CA 1
ATOM 5189 C C . ARG B 1 339 ? 12.992 -13.391 4.215 1 92.19 339 ARG B C 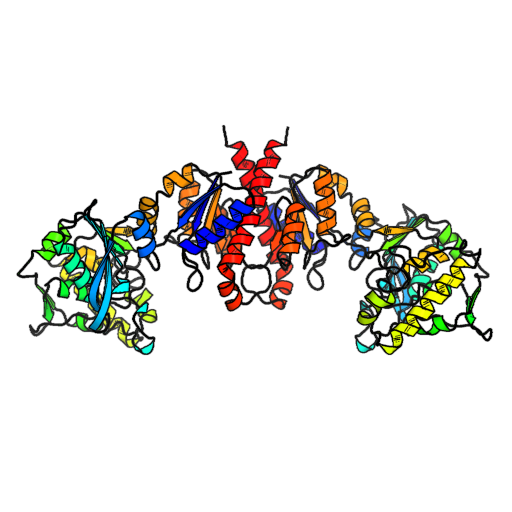1
ATOM 5191 O O . ARG B 1 339 ? 14.188 -13.367 3.928 1 92.19 339 ARG B O 1
ATOM 5198 N N . ALA B 1 340 ? 12.016 -13.789 3.443 1 91.44 340 ALA B N 1
ATOM 5199 C CA . ALA B 1 340 ? 12.336 -14.258 2.098 1 91.44 340 ALA B CA 1
ATOM 5200 C C . ALA B 1 340 ? 12.438 -13.094 1.117 1 91.44 340 ALA B C 1
ATOM 5202 O O . ALA B 1 340 ? 13.344 -13.055 0.281 1 91.44 340 ALA B O 1
ATOM 5203 N N . ALA B 1 341 ? 11.5 -12.211 1.193 1 93.06 341 ALA B N 1
ATOM 5204 C CA . ALA B 1 341 ? 11.469 -11.016 0.363 1 93.06 341 ALA B CA 1
ATOM 5205 C C . ALA B 1 341 ? 12.25 -9.875 1.016 1 93.06 341 ALA B C 1
ATOM 5207 O O . ALA B 1 341 ? 11.664 -8.977 1.619 1 93.06 341 ALA B O 1
ATOM 5208 N N . THR B 1 342 ? 13.523 -9.797 0.803 1 93.31 342 THR B N 1
ATOM 5209 C CA . THR B 1 342 ? 14.438 -8.953 1.568 1 93.31 342 THR B CA 1
ATOM 5210 C C . THR B 1 342 ? 14.227 -7.48 1.227 1 93.31 342 THR B C 1
ATOM 5212 O O . THR B 1 342 ? 14.625 -6.598 1.991 1 93.31 342 THR B O 1
ATOM 5215 N N . ALA B 1 343 ? 13.625 -7.234 0.061 1 97.44 343 ALA B N 1
ATOM 5216 C CA . ALA B 1 343 ? 13.375 -5.848 -0.328 1 97.44 343 ALA B CA 1
ATOM 5217 C C . ALA B 1 343 ? 11.953 -5.422 0.032 1 97.44 343 ALA B C 1
ATOM 5219 O O . ALA B 1 343 ? 11.516 -4.328 -0.326 1 97.44 343 ALA B O 1
ATOM 5220 N N . GLY B 1 344 ? 11.18 -6.324 0.75 1 97.75 344 GLY B N 1
ATOM 5221 C CA . GLY B 1 344 ? 9.906 -5.922 1.327 1 97.75 344 GLY B CA 1
ATOM 5222 C C . GLY B 1 344 ? 8.711 -6.539 0.626 1 97.75 344 GLY B C 1
ATOM 5223 O O . GLY B 1 344 ? 8.844 -7.094 -0.467 1 97.75 344 GLY B O 1
ATOM 5224 N N . VAL B 1 345 ? 7.508 -6.547 1.273 1 98.31 345 VAL B N 1
ATOM 5225 C CA . VAL B 1 345 ? 6.203 -6.984 0.789 1 98.31 345 VAL B CA 1
ATOM 5226 C C . VAL B 1 345 ? 5.227 -5.812 0.796 1 98.31 345 VAL B C 1
ATOM 5228 O O . VAL B 1 345 ? 4.965 -5.219 1.846 1 98.31 345 VAL B O 1
ATOM 5231 N N . PHE B 1 346 ? 4.676 -5.461 -0.374 1 98.5 346 PHE B N 1
ATOM 5232 C CA . PHE B 1 346 ? 3.885 -4.242 -0.499 1 98.5 346 PHE B CA 1
ATOM 5233 C C . PHE B 1 346 ? 2.494 -4.551 -1.04 1 98.5 346 PHE B C 1
ATOM 5235 O O . PHE B 1 346 ? 2.352 -5.305 -2.004 1 98.5 346 PHE B O 1
ATOM 5242 N N . SER B 1 347 ? 1.493 -4.008 -0.417 1 98.19 347 SER B N 1
ATOM 5243 C CA . SER B 1 347 ? 0.154 -3.99 -0.997 1 98.19 347 SER B CA 1
ATOM 5244 C C . SER B 1 347 ? 0.052 -2.971 -2.125 1 98.19 347 SER B C 1
ATOM 5246 O O . SER B 1 347 ? 0.629 -1.884 -2.043 1 98.19 347 SER B O 1
ATOM 5248 N N . ILE B 1 348 ? -0.755 -3.295 -3.117 1 98.12 348 ILE B N 1
ATOM 5249 C CA . ILE B 1 348 ? -0.88 -2.375 -4.242 1 98.12 348 ILE B CA 1
ATOM 5250 C C . ILE B 1 348 ? -2.045 -1.418 -4 1 98.12 348 ILE B C 1
ATOM 5252 O O . ILE B 1 348 ? -2.303 -0.525 -4.812 1 98.12 348 ILE B O 1
ATOM 5256 N N . ALA B 1 349 ? -2.805 -1.551 -2.881 1 97.88 349 ALA B N 1
ATOM 5257 C CA . ALA B 1 349 ? -3.961 -0.702 -2.602 1 97.88 349 ALA B CA 1
ATOM 5258 C C . ALA B 1 349 ? -3.543 0.755 -2.43 1 97.88 349 ALA B C 1
ATOM 5260 O O . ALA B 1 349 ? -2.635 1.06 -1.652 1 97.88 349 ALA B O 1
ATOM 5261 N N . PRO B 1 350 ? -4.191 1.643 -3.084 1 97.56 350 PRO B N 1
ATOM 5262 C CA . PRO B 1 350 ? -3.84 3.062 -3.014 1 97.56 350 PRO B CA 1
ATOM 5263 C C . PRO B 1 350 ? -4.43 3.756 -1.786 1 97.56 350 PRO B C 1
ATOM 5265 O O . PRO B 1 350 ? -4.164 4.938 -1.556 1 97.56 350 PRO B O 1
ATOM 5268 N N . GLY B 1 351 ? -5.141 3.188 -1.03 1 97.38 351 GLY B N 1
ATOM 5269 C CA . GLY B 1 351 ? -5.988 3.607 0.073 1 97.38 351 GLY B CA 1
ATOM 5270 C C . GLY B 1 351 ? -7.234 2.752 0.23 1 97.38 351 GLY B C 1
ATOM 5271 O O . GLY B 1 351 ? -7.301 1.643 -0.302 1 97.38 351 GLY B O 1
ATOM 5272 N N . PRO B 1 352 ? -8.156 3.27 1.049 1 95.94 352 PRO B N 1
ATOM 5273 C CA . PRO B 1 352 ? -9.438 2.553 1.105 1 95.94 352 PRO B CA 1
ATOM 5274 C C . PRO B 1 352 ? -10.047 2.324 -0.276 1 95.94 352 PRO B C 1
ATOM 5276 O O . PRO B 1 352 ? -10.188 3.268 -1.057 1 95.94 352 PRO B O 1
ATOM 5279 N N . ILE B 1 353 ? -10.367 1.055 -0.538 1 96.5 353 ILE B N 1
ATOM 5280 C CA . ILE B 1 353 ? -10.852 0.646 -1.853 1 96.5 353 ILE B CA 1
ATOM 5281 C C . ILE B 1 353 ? -11.625 -0.666 -1.733 1 96.5 353 ILE B C 1
ATOM 5283 O O . ILE B 1 353 ? -11.305 -1.505 -0.886 1 96.5 353 ILE B O 1
ATOM 5287 N N . SER B 1 354 ? -12.602 -0.831 -2.564 1 95.5 354 SER B N 1
ATOM 5288 C CA . SER B 1 354 ? -13.32 -2.098 -2.578 1 95.5 354 SER B CA 1
ATOM 5289 C C . SER B 1 354 ? -12.547 -3.166 -3.344 1 95.5 354 SER B C 1
ATOM 5291 O O . SER B 1 354 ? -11.68 -2.848 -4.156 1 95.5 354 SER B O 1
ATOM 5293 N N . LEU B 1 355 ? -12.859 -4.414 -3.041 1 93 355 LEU B N 1
ATOM 5294 C CA . LEU B 1 355 ? -12.234 -5.52 -3.76 1 93 355 LEU B CA 1
ATOM 5295 C C . LEU B 1 355 ? -12.508 -5.422 -5.258 1 93 355 LEU B C 1
ATOM 5297 O O . LEU B 1 355 ? -11.602 -5.621 -6.07 1 93 355 LEU B O 1
ATOM 5301 N N . GLN B 1 356 ? -13.68 -5.09 -5.633 1 92.94 356 GLN B N 1
ATOM 5302 C CA . GLN B 1 356 ? -14.07 -4.969 -7.035 1 92.94 356 GLN B CA 1
ATOM 5303 C C . GLN B 1 356 ? -13.266 -3.879 -7.738 1 92.94 356 GLN B C 1
ATOM 5305 O O . GLN B 1 356 ? -12.727 -4.102 -8.828 1 92.94 356 GLN B O 1
ATOM 5310 N N . GLU B 1 357 ? -13.172 -2.75 -7.094 1 95.12 357 GLU B N 1
ATOM 5311 C CA . GLU B 1 357 ? -12.406 -1.659 -7.684 1 95.12 357 GLU B CA 1
ATOM 5312 C C . GLU B 1 357 ? -10.922 -2.006 -7.754 1 95.12 357 GLU B C 1
ATOM 5314 O O . GLU B 1 357 ? -10.234 -1.63 -8.711 1 95.12 357 GLU B O 1
ATOM 5319 N N . SER B 1 358 ? -10.461 -2.643 -6.723 1 95.69 358 SER B N 1
ATOM 5320 C CA . SER B 1 358 ? -9.07 -3.064 -6.695 1 95.69 358 SER B CA 1
ATOM 5321 C C . SER B 1 358 ? -8.742 -3.979 -7.875 1 95.69 358 SER B C 1
ATOM 5323 O O . SER B 1 358 ? -7.691 -3.846 -8.5 1 95.69 358 SER B O 1
ATOM 5325 N N . LYS B 1 359 ? -9.656 -4.875 -8.211 1 94.06 359 LYS B N 1
ATOM 5326 C CA . LYS B 1 359 ? -9.461 -5.789 -9.336 1 94.06 359 LYS B CA 1
ATOM 5327 C C . LYS B 1 359 ? -9.5 -5.039 -10.664 1 94.06 359 LYS B C 1
ATOM 5329 O O . LYS B 1 359 ? -8.68 -5.289 -11.547 1 94.06 359 LYS B O 1
ATOM 5334 N N . GLU B 1 360 ? -10.375 -4.102 -10.766 1 94.88 360 GLU B N 1
ATOM 5335 C CA . GLU B 1 360 ? -10.547 -3.338 -11.992 1 94.88 360 GLU B CA 1
ATOM 5336 C C . GLU B 1 360 ? -9.328 -2.463 -12.273 1 94.88 360 GLU B C 1
ATOM 5338 O O . GLU B 1 360 ? -8.984 -2.225 -13.43 1 94.88 360 GLU B O 1
ATOM 5343 N N . ARG B 1 361 ? -8.703 -2.041 -11.234 1 96.5 361 ARG B N 1
ATOM 5344 C CA . ARG B 1 361 ? -7.598 -1.099 -11.375 1 96.5 361 ARG B CA 1
ATOM 5345 C C . ARG B 1 361 ? -6.262 -1.779 -11.102 1 96.5 361 ARG B C 1
ATOM 5347 O O . ARG B 1 361 ? -5.242 -1.109 -10.922 1 96.5 361 ARG B O 1
ATOM 5354 N N . ALA B 1 362 ? -6.227 -3.045 -11.148 1 97.12 362 ALA B N 1
ATOM 5355 C CA . ALA B 1 362 ? -5.082 -3.809 -10.664 1 97.12 362 ALA B CA 1
ATOM 5356 C C . ALA B 1 362 ? -3.818 -3.459 -11.445 1 97.12 362 ALA B C 1
ATOM 5358 O O . ALA B 1 362 ? -2.748 -3.277 -10.859 1 97.12 362 ALA B O 1
ATOM 5359 N N . GLU B 1 363 ? -3.889 -3.352 -12.734 1 97.94 363 GLU B N 1
ATOM 5360 C CA . GLU B 1 363 ? -2.713 -3.066 -13.555 1 97.94 363 GLU B CA 1
ATOM 5361 C C . GLU B 1 363 ? -2.111 -1.71 -13.203 1 97.94 363 GLU B C 1
ATOM 5363 O O . GLU B 1 363 ? -0.897 -1.592 -13.016 1 97.94 363 GLU B O 1
ATOM 5368 N N . ALA B 1 364 ? -2.967 -0.708 -13.109 1 97.94 364 ALA B N 1
ATOM 5369 C CA . ALA B 1 364 ? -2.504 0.632 -12.766 1 97.94 364 ALA B CA 1
ATOM 5370 C C . ALA B 1 364 ? -1.896 0.657 -11.359 1 97.94 364 ALA B C 1
ATOM 5372 O O . ALA B 1 364 ? -0.883 1.32 -11.133 1 97.94 364 ALA B O 1
ATOM 5373 N N . LEU B 1 365 ? -2.555 -0.014 -10.461 1 98.12 365 LEU B N 1
ATOM 5374 C CA . LEU B 1 365 ? -2.088 -0.05 -9.078 1 98.12 365 LEU B CA 1
ATOM 5375 C C . LEU B 1 365 ? -0.746 -0.769 -8.977 1 98.12 365 LEU B C 1
ATOM 5377 O O . LEU B 1 365 ? 0.135 -0.344 -8.227 1 98.12 365 LEU B O 1
ATOM 5381 N N . LEU B 1 366 ? -0.59 -1.863 -9.758 1 98.62 366 LEU B N 1
ATOM 5382 C CA . LEU B 1 366 ? 0.687 -2.564 -9.828 1 98.62 366 LEU B CA 1
ATOM 5383 C C . LEU B 1 366 ? 1.791 -1.635 -10.32 1 98.62 366 LEU B C 1
ATOM 5385 O O . LEU B 1 366 ? 2.875 -1.586 -9.742 1 98.62 366 LEU B O 1
ATOM 5389 N N . SER B 1 367 ? 1.518 -0.939 -11.367 1 98.62 367 SER B N 1
ATOM 5390 C CA . SER B 1 367 ? 2.484 -0.023 -11.961 1 98.62 367 SER B CA 1
ATOM 5391 C C . SER B 1 367 ? 2.906 1.057 -10.969 1 98.62 367 SER B C 1
ATOM 5393 O O . SER B 1 367 ? 4.098 1.33 -10.812 1 98.62 367 SER B O 1
ATOM 5395 N N . THR B 1 368 ? 1.951 1.633 -10.32 1 98.38 368 THR B N 1
ATOM 5396 C CA . THR B 1 368 ? 2.209 2.709 -9.367 1 98.38 368 THR B CA 1
ATOM 5397 C C . THR B 1 368 ? 3.062 2.211 -8.203 1 98.38 368 THR B C 1
ATOM 5399 O O . THR B 1 368 ? 4.059 2.844 -7.84 1 98.38 368 THR B O 1
ATOM 5402 N N . THR B 1 369 ? 2.684 1.124 -7.625 1 98.56 369 THR B N 1
ATOM 5403 C CA . THR B 1 369 ? 3.412 0.588 -6.48 1 98.56 369 THR B CA 1
ATOM 5404 C C . THR B 1 369 ? 4.828 0.182 -6.883 1 98.56 369 THR B C 1
ATOM 5406 O O . THR B 1 369 ? 5.781 0.417 -6.137 1 98.56 369 THR B O 1
ATOM 5409 N N . ALA B 1 370 ? 4.938 -0.446 -8.062 1 98.81 370 ALA B N 1
ATOM 5410 C CA . ALA B 1 370 ? 6.25 -0.854 -8.555 1 98.81 370 ALA B CA 1
ATOM 5411 C C . ALA B 1 370 ? 7.188 0.345 -8.68 1 98.81 370 ALA B C 1
ATOM 5413 O O . ALA B 1 370 ? 8.367 0.258 -8.328 1 98.81 370 ALA B O 1
ATOM 5414 N N . ALA B 1 371 ? 6.711 1.454 -9.172 1 98.56 371 ALA B N 1
ATOM 5415 C CA . ALA B 1 371 ? 7.52 2.662 -9.297 1 98.56 371 ALA B CA 1
ATOM 5416 C C . ALA B 1 371 ? 8.047 3.117 -7.941 1 98.56 371 ALA B C 1
ATOM 5418 O O . ALA B 1 371 ? 9.211 3.506 -7.816 1 98.56 371 ALA B O 1
ATOM 5419 N N . GLN B 1 372 ? 7.16 3.107 -6.934 1 98.62 372 GLN B N 1
ATOM 5420 C CA . GLN B 1 372 ? 7.574 3.533 -5.602 1 98.62 372 GLN B CA 1
ATOM 5421 C C . GLN B 1 372 ? 8.648 2.611 -5.039 1 98.62 372 GLN B C 1
ATOM 5423 O O . GLN B 1 372 ? 9.617 3.076 -4.434 1 98.62 372 GLN B O 1
ATOM 5428 N N . VAL B 1 373 ? 8.484 1.296 -5.227 1 98.69 373 VAL B N 1
ATOM 5429 C CA . VAL B 1 373 ? 9.445 0.32 -4.734 1 98.69 373 VAL B CA 1
ATOM 5430 C C . VAL B 1 373 ? 10.812 0.576 -5.375 1 98.69 373 VAL B C 1
ATOM 5432 O O . VAL B 1 373 ? 11.836 0.593 -4.684 1 98.69 373 VAL B O 1
ATOM 5435 N N . VAL B 1 374 ? 10.836 0.802 -6.648 1 98.5 374 VAL B N 1
ATOM 5436 C CA . VAL B 1 374 ? 12.086 1.036 -7.367 1 98.5 374 VAL B CA 1
ATOM 5437 C C . VAL B 1 374 ? 12.719 2.34 -6.887 1 98.5 374 VAL B C 1
ATOM 5439 O O . VAL B 1 374 ? 13.938 2.406 -6.684 1 98.5 374 VAL B O 1
ATOM 5442 N N . ARG B 1 375 ? 11.953 3.414 -6.703 1 97.88 375 ARG B N 1
ATOM 5443 C CA . ARG B 1 375 ? 12.477 4.68 -6.195 1 97.88 375 ARG B CA 1
ATOM 5444 C C . ARG B 1 375 ? 13.133 4.492 -4.832 1 97.88 375 ARG B C 1
ATOM 5446 O O . ARG B 1 375 ? 14.219 5.016 -4.582 1 97.88 375 ARG B O 1
ATOM 5453 N N . CYS B 1 376 ? 12.422 3.779 -4.008 1 98.25 376 CYS B N 1
ATOM 5454 C CA . CYS B 1 376 ? 12.922 3.521 -2.664 1 98.25 376 CYS B CA 1
ATOM 5455 C C . CYS B 1 376 ? 14.25 2.771 -2.717 1 98.25 376 CYS B C 1
ATOM 5457 O O . CYS B 1 376 ? 15.227 3.186 -2.09 1 98.25 376 CYS B O 1
ATOM 5459 N N . PHE B 1 377 ? 14.297 1.685 -3.465 1 97.88 377 PHE B N 1
ATOM 5460 C CA . PHE B 1 377 ? 15.477 0.844 -3.602 1 97.88 377 PHE B CA 1
ATOM 5461 C C . PHE B 1 377 ? 16.641 1.637 -4.188 1 97.88 377 PHE B C 1
ATOM 5463 O O . PHE B 1 377 ? 17.766 1.574 -3.674 1 97.88 377 PHE B O 1
ATOM 5470 N N . ARG B 1 378 ? 16.359 2.359 -5.211 1 96.12 378 ARG B N 1
ATOM 5471 C CA . ARG B 1 378 ? 17.375 3.16 -5.883 1 96.12 378 ARG B CA 1
ATOM 5472 C C . ARG B 1 378 ? 17.922 4.234 -4.949 1 96.12 378 ARG B C 1
ATOM 5474 O O . ARG B 1 378 ? 19.125 4.539 -4.988 1 96.12 378 ARG B O 1
ATOM 5481 N N . SER B 1 379 ? 17.031 4.84 -4.195 1 95.81 379 SER B N 1
ATOM 5482 C CA . SER B 1 379 ? 17.484 5.84 -3.229 1 95.81 379 SER B CA 1
ATOM 5483 C C . SER B 1 379 ? 18.453 5.238 -2.219 1 95.81 379 SER B C 1
ATOM 5485 O O . SER B 1 379 ? 19.422 5.887 -1.817 1 95.81 379 SER B O 1
ATOM 5487 N N . GLY B 1 380 ? 18.172 4.031 -1.797 1 94.81 380 GLY B N 1
ATOM 5488 C CA . GLY B 1 380 ? 19.094 3.326 -0.937 1 94.81 380 GLY B CA 1
ATOM 5489 C C . GLY B 1 380 ? 20.438 3.062 -1.599 1 94.81 380 GLY B C 1
ATOM 5490 O O . GLY B 1 380 ? 21.484 3.275 -0.991 1 94.81 380 GLY B O 1
ATOM 5491 N N . MET B 1 381 ? 20.406 2.615 -2.832 1 92.31 381 MET B N 1
ATOM 5492 C CA . MET B 1 381 ? 21.625 2.357 -3.59 1 92.31 381 MET B CA 1
ATOM 5493 C C . MET B 1 381 ? 22.5 3.607 -3.66 1 92.31 381 MET B C 1
ATOM 5495 O O . MET B 1 381 ? 23.719 3.529 -3.502 1 92.31 381 MET B O 1
ATOM 5499 N N . ASN B 1 382 ? 21.812 4.766 -3.84 1 88.75 382 ASN B N 1
ATOM 5500 C CA . ASN B 1 382 ? 22.516 6.031 -4.043 1 88.75 382 ASN B CA 1
ATOM 5501 C C . ASN B 1 382 ? 23.062 6.582 -2.73 1 88.75 382 ASN B C 1
ATOM 5503 O O . ASN B 1 382 ? 24.062 7.301 -2.729 1 88.75 382 ASN B O 1
ATOM 5507 N N . ARG B 1 383 ? 22.406 6.375 -1.658 1 80.62 383 ARG B N 1
ATOM 5508 C CA . ARG B 1 383 ? 22.828 6.906 -0.365 1 80.62 383 ARG B CA 1
ATOM 5509 C C . ARG B 1 383 ? 24.125 6.258 0.098 1 80.62 383 ARG B C 1
ATOM 5511 O O . ARG B 1 383 ? 24.984 6.926 0.686 1 80.62 383 ARG B O 1
ATOM 5518 N N . ARG B 1 384 ? 24.234 5.098 -0.061 1 70.19 384 ARG B N 1
ATOM 5519 C CA . ARG B 1 384 ? 25.484 4.422 0.31 1 70.19 384 ARG B CA 1
ATOM 5520 C C . ARG B 1 384 ? 26.641 4.891 -0.558 1 70.19 384 ARG B C 1
ATOM 5522 O O . ARG B 1 384 ? 27.781 4.992 -0.084 1 70.19 384 ARG B O 1
ATOM 5529 N N . SER B 1 385 ? 26.234 5.141 -1.682 1 54.09 385 SER B N 1
ATOM 5530 C CA . SER B 1 385 ? 27.312 5.633 -2.541 1 54.09 385 SER B CA 1
ATOM 5531 C C . SER B 1 385 ? 27.781 7.02 -2.1 1 54.09 385 SER B C 1
ATOM 5533 O O . SER B 1 385 ? 28.922 7.406 -2.359 1 54.09 385 SER B O 1
ATOM 5535 N N . ALA B 1 386 ? 26.891 7.754 -1.365 1 47.31 386 ALA B N 1
ATOM 5536 C CA . ALA B 1 386 ? 27.188 9.133 -0.985 1 47.31 386 ALA B CA 1
ATOM 5537 C C . ALA B 1 386 ? 27.891 9.188 0.366 1 47.31 386 ALA B C 1
ATOM 5539 O O . ALA B 1 386 ? 28.391 10.242 0.766 1 47.31 386 ALA B O 1
ATOM 5540 N N . LEU B 1 387 ? 27.922 8.102 1.126 1 46.97 387 LEU B N 1
ATOM 5541 C CA . LEU B 1 387 ? 28.656 8.102 2.387 1 46.97 387 LEU B CA 1
ATOM 5542 C C . LEU B 1 387 ? 30.156 8.008 2.141 1 46.97 387 LEU B C 1
ATOM 5544 O O . LEU B 1 387 ? 30.609 7.215 1.311 1 46.97 387 LEU B O 1
ATOM 5548 N N . PRO B 1 388 ? 30.938 8.914 2.705 1 36.28 388 PRO B N 1
ATOM 5549 C CA . PRO B 1 388 ? 32.375 8.852 2.504 1 36.28 388 PRO B CA 1
ATOM 5550 C C . PRO B 1 388 ? 32.969 7.512 2.928 1 36.28 388 PRO B C 1
ATOM 5552 O O . PRO B 1 388 ? 32.438 6.832 3.797 1 36.28 388 PRO B O 1
#

Sequence (776 aa):
MRVVVAANALKECVSAGRACEAIASGCERAGAETTRMPLADGGDGSGEILHGAVGGEWRSVDVHGPTGRIVPARYVWNERTRTALIEMARASGLALLTDDEKDPMQTSTTGVGELLLDAASLSPESIIVCVGGSATNDGGAGMAHALGYRFVGDNGEDVTPTGGALRNVRECVAPVDRSAIDAIRRANVTVAVDTDATLVGPRGATAMFARQKGAKQGDVEALERGLGRLASIWKGSAEFGHADLLQVAGAGAAGGLAAGLMAYCGGRLRGGFELIASHVGLDDAVRRADLVITAEGMVDCTAGKVPWEVARVCAGHNVPCAMLTGSLPPGPVLARLERAATAGVFSIAPGPISLQESKERAEALLSTTAAQVVRCFRSGMNRRSALPMRVVVAANALKECVSAGRACEAIASGCERAGAETTRMPLADGGDGSGEILHGAVGGEWRSVDVHGPTGRIVPARYVWNERTRTALIEMARASGLALLTDDEKDPMQTSTTGVGELLLDAASLSPESIIVCVGGSATNDGGAGMAHALGYRFVGDNGEDVTPTGGALRNVRECVAPVDRSAIDAIRRANVTVAVDTDATLVGPRGATAMFARQKGAKQGDVEALERGLGRLASIWKGSAEFGHADLLQVAGAGAAGGLAAGLMAYCGGRLRGGFELIASHVGLDDAVRRADLVITAEGMVDCTAGKVPWEVARVCAGHNVPCAMLTGSLPPGPVLARLERAATAGVFSIAPGPISLQESKERAEALLSTTAAQVVRCFRSGMNRRSALP

InterPro domains:
  IPR004381 Glycerate kinase [PF02595] (3-377)
  IPR004381 Glycerate kinase [PIRSF006078] (1-375)
  IPR004381 Glycerate kinase [PTHR21599] (1-381)
  IPR004381 Glycerate kinase [TIGR00045] (2-378)
  IPR018193 Glycerate kinase, flavodoxin-like fold [G3DSA:3.90.1510.10] (40-280)
  IPR018197 Glycerate kinase, restriction-enzyme-like fold [G3DSA:3.40.50.10350] (1-367)
  IPR036129 Glycerate kinase superfamily [SSF110738] (1-377)

Radius of gyration: 36.23 Å; Cα contacts (8 Å, |Δi|>4): 2131; chains: 2; bounding box: 59×114×69 Å

Foldseek 3Di:
DEEEEEAQAAPPFGHQQLLQVLLQLLLVVLPYHYDGQRFDFLAPNLQVLVCVLVPADKDWDFFQEFQGDTDIAIWGADLVQLEIEEEQCRRAFPVVDDLVRQDQLRTASLRVLVSLLVSLVSLGQAYEYRQHRGLYQQLCVNSQVNQAKWWAFPVRDTFNTTLQRLLGTQAIHHGPDCSSLVSLQNHAAEYAFQWQAACADCSALLNPPSVVSPDDPVCSVSSRSSSVNVQVRLLPDVLQPNDNRRNGTRCRGNNRPNVVCCRRRVYDYDGRRVVSCVSRVLLVSLLPGQEYEYEYAEDFCDPSDRLNVSLVSNVVNVHAYEYEYQDYDDDVRLVVSCVSRVLYYDYLDPDDDDPVVCSHCVSNSSSNVSNVSSNVVVVVVVVVVVDD/DEEEEEAQAAPPFGHQQLLQVLLQLLLVVLPYHYDGQRFDFLAPNLQVLVCVLVPADKDWDFFQEFQGDTDIAIWGADLVQLEIEEEQCRRAFPVVDDLVRQDQLRTASLRVLVSLLVSLVSLGQAYEYRQYRGLYQQLCVNSQVNQAKWWAFPVRDTFNTTLQRLLGTQAIHHGPDCSSLVSLQNHAAEYAFQWFAACADCSALLNPPSVVSPDDPVCSVSSRSSSVNVQCRLLPDVLQPNDNRRNGTRCRGNNRPNVVCCRRRVYDYDGRRVVSCVSSVVLVSLLPGQEYEYEYAEDFCDPSDRLNVSLVSNVVNVHAYEYEYQDYDDDVRLVVSCVSRVLYYDYLDPDDDDPVVCSHCVSNSSSNVSNVSSNVVVVVVVVVVVDD